Protein 5N4A (pdb70)

Sequence (633 aa):
MRLKVKQSELTAAVGWNVWNELFTCSDDQTIHKWNMLGEEPEQKVSTLDAYFTDMHWYPVSSKKTQAGGTDVFAVACTDGSVKILSRTGRVEKSIEGHKGACISLRWSYDGTALATAGEDGSVKIWSRNGMLRSTLAQADSPVYSIVVWAYDDCDQLCYCTGSNVVVIKKSSLSSNAKQNAWKAHDGVVLKVVDWSSPIINHLIITGGEDCKYKVWDSFGRLLFQSGLFDYPVTSSVAWAPSGELFAVGGFNTLQLCDRMGWAYSSKIIHLNDTTGSSIMMTTLSWTADSTQLAGGGGSGGVVFGQVVDLALEDGKMQVTVVDDMMRIVVVNDILNENADELPEFRRRDRVIKVSLGYGYLIVATATQCHVYNTTNLGTPHIFDLKDTVTLLLQAERRHFLLLDNSSAGIQIYTYEGRQICNPRFQGLRRTELLNAQMMITLSNDTIIAVLDQQASGTTVRFFDTAQGRPVGEPWQHTLEVKEIALSQAGTINDRQQLIVIDRRNRDLYLLPVMKRHHVAKLAAMCDSSARWHDDSTAMLSAMMVDQRLCVWYYPSEVYVDKDLLAKTRYTKSDSDFGKSAQIQQLFAGNRCCLVRRRSDGVLVSAATSPYPAVLYDMIRRKQQWDKATRRLCRFIKDPTMWATLAAMAMAAKELNTAEVAFAAIDEVD

Foldseek 3Di:
DEKDKDWQQFFAEWEADQVQWIWTFGQVQWIWIAHQVRHTDDTLDGDPFHFHYKEQQADQFVVPPDDQRQWMWTWTQCQKIFIAHVSGHTPDIENHDHGTFHEKYAQNVRQWIWTWAQQQWIFIGGPVRDTPGTQDRAPGGFNEKEAANVRQWIWIFGWQKIWIQGPPDHPDTQMDRNDPTGWQYKYAANQQRKMWTWFFQQWIFIGHNRRHTQDIDDHDPGTFQYKAAQLLLQWIWTKAAQWIFIGGNLGATPDIDGHDRQGTFNYKYAHNLRQKMWTIGRNGMIMIIGDAQDWDDDVQWIKTGGFQFWIWIQRVPPRDIDIAHTDPAGFRDWDDDLQWIWTDGQWKIWIARSVHRPDTQMDTDPTRWSDWADENAWIWTAGQPLGTWIAGSNGHTQERADDPQDGRSNDHCFAWEDEPFKIWGFRDDPVFTWIWMATRRYNHTQDDIGTDPAAWNGKYWAHEDDLQLIWMWTQGPQRWIWIARRHVGDIDTDAGQWLEKDHERYDRKIWTQHQQWIKIALCCVCVVPPVVLRVLRMDTPVPDGLDPNKYWPHHYQQWIWIQGSNGDIDIDGHDNPSVVLVVCVVVVNLVVLLVVCVVVLRLNSLSSSLVSCVVVVVVVSNVSSVCSNVVVD

Radius of gyration: 26.36 Å; Cα contacts (8 Å, |Δi|>4): 1820; chains: 1; bounding box: 57×62×76 Å

Secondary structure (DSSP, 8-state):
-EEEEEE---EEEEEE-TTS-EEEEETTSEEEEE-TTS-EEEEEEE-SS-EEEEEEPP-S-GGG--SS--EEEEEETTSEEEEEETT--EEEEEE--SS-EEEEEE-TTSS-EEEEETTSEEEEE-TTS-EEEEEEE-SS----EEE-TTSSEEEEEETTEEEEEESS--S--EEEE-SSS-EEEEEE-TTT--EEEEETTS-EEEE-TTS-EEEE----SS---EEEE-TTSSEEEEEEBTEEEEEETTS-EEEEEE-SS--BEEEEEE-TTSSEEEEEETTS-EEEEEEE-EEEEETTEEEEEEETTEEEEEEGGGT--EEPPPPSS-EEEEEEETTEEEEEESSEEEEEETT-TTS-EEEE-SS---EEEEETTEEEEE-SSS-EEEE-TTS-EEE----TT--GGG--TTTEEE-SSEEEEEEE-SS-EEEEEEETTT--B-SSPEEPSS-EEEEEE--SS-GGG-EEEEEETT--EEEEESSS---EEEESSEEEEEE-SSSS-EEEEETTEEEEES-GGGGGT-HHHHHHTEEE-TT----TT-EEEEEETTEEEEE-TTSPEEEEE--SSHHHHHHHHHTT-HHHHHHHHHHH--HHHHHHHHHHHHHHT-HHHHHHHHHHHHHH-

InterPro domains:
  IPR001680 WD40 repeat [PF00400] (97-132)
  IPR001680 WD40 repeat [PF00400] (182-214)
  IPR001680 WD40 repeat [PS50082] (100-132)
  IPR001680 WD40 repeat [PS50082] (182-214)
  IPR001680 WD40 repeat [SM00320] (2-41)
  IPR001680 WD40 repeat [SM00320] (46-91)
  IPR001680 WD40 repeat [SM00320] (93-132)
  IPR001680 WD40 repeat [SM00320] (175-214)
  IPR001680 WD40 repeat [SM00320] (216-254)
  IPR001680 WD40 repeat [SM00320] (493-528)
  IPR015943 WD40/YVTN repeat-like-containing domain superfamily [G3DSA:2.130.10.10] (2-139)
  IPR015943 WD40/YVTN repeat-like-containing domain superfamily [G3DSA:2.130.10.10] (140-298)
  IPR036322 WD40-repeat-containing domain superfamily [SSF50978] (25-293)
  IPR036322 WD40-repeat-containing domain superfamily [SSF50978] (304-528)
  IPR056157 IFT80/172/WDR35, TPR domain [PF23387] (611-756)
  IPR056456 IFT80, second beta-propeller domain [PF23335] (302-583)

B-factor: mean 43.92, std 20.93, range [17.16, 177.15]

Solvent-accessible surface area: 26635 Å² total; per-residue (Å²): 58,109,7,101,40,98,63,75,106,56,3,6,0,8,6,17,5,24,54,42,23,0,0,7,1,16,46,83,48,36,3,57,29,23,29,29,128,4,82,82,86,96,70,21,19,98,35,143,7,104,8,33,19,6,46,16,34,34,33,73,6,69,119,93,74,103,60,46,28,53,7,0,0,2,0,0,57,93,1,9,0,29,0,2,23,75,105,9,184,68,80,69,53,6,168,2,18,177,33,14,0,29,5,0,60,3,0,72,84,6,84,1,0,0,0,0,0,86,51,0,5,0,41,0,14,30,63,93,7,110,91,129,49,74,16,13,121,16,143,32,44,0,84,4,2,10,5,8,36,85,18,54,62,0,0,9,0,19,21,27,48,0,5,6,45,19,44,94,54,115,94,188,88,55,41,33,128,1,2,106,26,47,1,28,42,3,26,19,2,36,20,8,52,14,0,0,0,0,0,86,19,21,42,6,16,1,15,18,24,128,19,117,69,38,29,91,11,59,140,32,131,119,42,0,10,1,6,10,17,1,64,26,0,76,18,0,0,0,0,1,92,18,22,0,12,0,0,17,37,31,0,25,29,71,23,142,62,145,3,116,112,1,18,26,0,74,12,18,19,19,0,58,15,14,16,10,0,0,0,0,0,28,50,18,28,5,1,11,2,26,28,2,46,51,54,36,126,60,77,103,14,36,0,30,12,60,17,31,71,109,3,30,0,39,22,95,114,105,157,57,61,67,143,9,100,109,13,206,47,48,8,16,47,18,17,28,7,94,33,47,0,0,0,0,3,49,59,28,0,16,2,7,56,10,118,77,30,75,79,36,87,85,32,94,17,148,13,51,2,45,24,14,33,24,0,85,152,10,0,0,1,0,10,33,66,55,5,1,10,0,19,19,11,101,17,150,77,47,13,55,2,174,29,167,40,38,103,19,53,25,7,5,56,35,15,0,12,8,0,28,32,0,0,0,0,3,8,38,80,116,110,28,25,18,1,68,4,4,30,8,72,119,10,135,101,23,60,133,48,33,136,26,131,79,56,1,48,21,3,25,4,3,41,16,46,83,56,110,71,1,16,0,0,0,1,1,75,95,68,8,0,35,0,0,8,1,80,161,35,139,67,12,106,17,13,45,81,0,8,4,10,96,12,1,67,69,2,30,5,0,0,0,0,31,64,40,70,6,3,4,1,8,37,4,35,6,6,80,115,54,138,93,6,9,45,76,0,93,108,55,81,82,135,31,76,7,16,151,23,0,41,12,77,44,0,20,48,74,111,0,26,0,58,70,23,82,16,82,78,45,81,10,86,22,27,76,73,1,30,64,0,20,57,23,25,130,121,127,51,24,108,92,0,11,180,34,0,139,172,35,157,35,65,42,0,15,0,0,0,0,1,9,0,88,74,56,167,65,117,130,13,2,60,47,0,58,58,20,8,98,139,107,133

Organism: Chlamydomonas reinhardtii (NCBI:txid3055)

Structure (mmCIF, N/CA/C/O backbone):
data_5N4A
#
_entry.id   5N4A
#
_cell.length_a   82.778
_cell.length_b   195.403
_cell.length_c   117.455
_cell.angle_alpha   90.00
_cell.angle_beta   90.00
_cell.angle_gamma   90.00
#
_symmetry.space_group_name_H-M   'C 2 2 21'
#
loop_
_entity.id
_entity.type
_entity.pdbx_description
1 polymer 'Intraflagellar transport protein 80'
2 non-polymer GLYCEROL
3 non-polymer 'OXALATE ION'
4 water water
#
loop_
_atom_site.group_PDB
_atom_site.id
_atom_site.type_symbol
_atom_site.label_atom_id
_atom_site.label_alt_id
_atom_site.label_comp_id
_atom_site.label_asym_id
_atom_site.label_entity_id
_atom_site.label_seq_id
_atom_site.pdbx_PDB_ins_code
_atom_site.Cartn_x
_atom_site.Cartn_y
_atom_site.Cartn_z
_atom_site.occupancy
_atom_site.B_iso_or_equiv
_atom_site.auth_seq_id
_atom_site.auth_comp_id
_atom_site.auth_asym_id
_atom_site.auth_atom_id
_atom_site.pdbx_PDB_model_num
ATOM 1 N N . MET A 1 1 ? 89.554 62.887 72.990 1.00 54.58 1 MET A N 1
ATOM 2 C CA . MET A 1 1 ? 90.042 62.939 71.618 1.00 49.02 1 MET A CA 1
ATOM 3 C C . MET A 1 1 ? 90.821 64.219 71.360 1.00 43.80 1 MET A C 1
ATOM 4 O O . MET A 1 1 ? 90.845 65.122 72.189 1.00 47.57 1 MET A O 1
ATOM 9 N N . ARG A 1 2 ? 91.460 64.289 70.200 1.00 36.13 2 ARG A N 1
ATOM 10 C CA . ARG A 1 2 ? 92.294 65.418 69.848 1.00 37.92 2 ARG A CA 1
ATOM 11 C C . ARG A 1 2 ? 92.415 65.515 68.346 1.00 39.56 2 ARG A C 1
ATOM 12 O O . ARG A 1 2 ? 92.019 64.593 67.628 1.00 40.26 2 ARG A O 1
ATOM 20 N N . LEU A 1 3 ? 92.971 66.624 67.872 1.00 38.23 3 LEU A N 1
ATOM 21 C CA . LEU A 1 3 ? 93.338 66.771 66.475 1.00 44.45 3 LEU A CA 1
ATOM 22 C C . LEU A 1 3 ? 94.791 66.404 66.252 1.00 47.58 3 LEU A C 1
ATOM 23 O O . LEU A 1 3 ? 95.683 67.064 66.771 1.00 53.97 3 LEU A O 1
ATOM 28 N N . LYS A 1 4 ? 95.028 65.369 65.465 1.00 44.09 4 LYS A N 1
ATOM 29 C CA . LYS A 1 4 ? 96.373 65.052 65.027 1.00 42.43 4 LYS A CA 1
ATOM 30 C C . LYS A 1 4 ? 96.636 65.823 63.741 1.00 49.35 4 LYS A C 1
ATOM 31 O O . LYS A 1 4 ? 95.959 65.611 62.727 1.00 47.16 4 LYS A O 1
ATOM 37 N N . VAL A 1 5 ? 97.624 66.712 63.789 1.00 44.43 5 VAL A N 1
ATOM 38 C CA . VAL A 1 5 ? 97.874 67.661 62.714 1.00 47.72 5 VAL A CA 1
ATOM 39 C C . VAL A 1 5 ? 99.135 67.337 61.917 1.00 55.47 5 VAL A C 1
ATOM 40 O O . VAL A 1 5 ? 100.146 66.904 62.472 1.00 61.13 5 VAL A O 1
ATOM 44 N N . LYS A 1 6 ? 99.052 67.551 60.609 1.00 53.41 6 LYS A N 1
ATOM 45 C CA . LYS A 1 6 ? 100.182 67.406 59.701 1.00 57.08 6 LYS A CA 1
ATOM 46 C C . LYS A 1 6 ? 100.235 68.606 58.752 1.00 60.98 6 LYS A C 1
ATOM 47 O O . LYS A 1 6 ? 99.240 68.932 58.107 1.00 61.87 6 LYS A O 1
ATOM 53 N N . GLN A 1 7 ? 101.385 69.268 58.659 1.00 66.69 7 GLN A N 1
ATOM 54 C CA . GLN A 1 7 ? 101.500 70.428 57.774 1.00 68.94 7 GLN A CA 1
ATOM 55 C C . GLN A 1 7 ? 102.210 70.091 56.464 1.00 75.81 7 GLN A C 1
ATOM 56 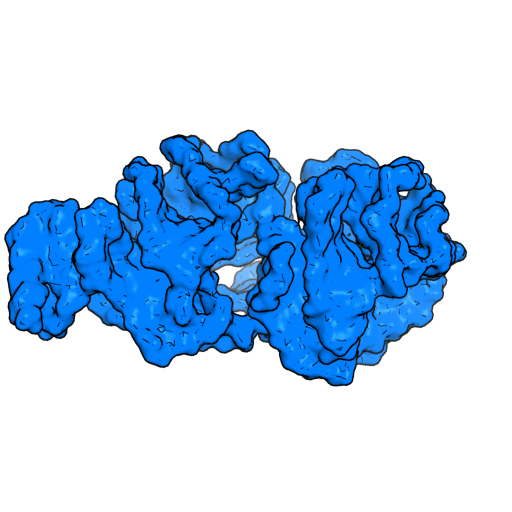O O . GLN A 1 7 ? 103.199 69.354 56.452 1.00 77.78 7 GLN A O 1
ATOM 62 N N . SER A 1 8 ? 101.691 70.648 55.371 1.00 72.79 8 SER A N 1
ATOM 63 C CA . SER A 1 8 ? 102.177 70.379 54.020 1.00 77.79 8 SER A CA 1
ATOM 64 C C . SER A 1 8 ? 103.695 70.538 53.877 1.00 83.25 8 SER A C 1
ATOM 65 O O . SER A 1 8 ? 104.346 71.209 54.680 1.00 82.72 8 SER A O 1
ATOM 67 N N . GLU A 1 15 ? 101.905 83.379 47.838 1.00 112.25 15 GLU A N 1
ATOM 68 C CA . GLU A 1 15 ? 102.226 82.694 49.085 1.00 111.27 15 GLU A CA 1
ATOM 69 C C . GLU A 1 15 ? 100.980 82.062 49.701 1.00 110.28 15 GLU A C 1
ATOM 70 O O . GLU A 1 15 ? 100.901 80.845 49.861 1.00 112.05 15 GLU A O 1
ATOM 72 N N . LEU A 1 16 ? 100.015 82.915 50.030 1.00 102.83 16 LEU A N 1
ATOM 73 C CA . LEU A 1 16 ? 98.758 82.540 50.679 1.00 91.49 16 LEU A CA 1
ATOM 74 C C . LEU A 1 16 ? 98.058 81.298 50.113 1.00 89.31 16 LEU A C 1
ATOM 75 O O . LEU A 1 16 ? 98.001 81.104 48.896 1.00 90.33 16 LEU A O 1
ATOM 80 N N . THR A 1 17 ? 97.525 80.462 51.003 1.00 78.49 17 THR A N 1
ATOM 81 C CA . THR A 1 17 ? 96.571 79.425 50.604 1.00 72.23 17 THR A CA 1
ATOM 82 C C . THR A 1 17 ? 95.167 79.888 50.969 1.00 63.36 17 THR A C 1
ATOM 83 O O . THR A 1 17 ? 94.770 79.872 52.136 1.00 65.06 17 THR A O 1
ATOM 87 N N . ALA A 1 18 ? 94.417 80.294 49.953 1.00 56.80 18 ALA A N 1
ATOM 88 C CA . ALA A 1 18 ? 93.222 81.091 50.163 1.00 54.33 18 ALA A CA 1
ATOM 89 C C . ALA A 1 18 ? 91.959 80.268 50.389 1.00 52.81 18 ALA A C 1
ATOM 90 O O . ALA A 1 18 ? 91.033 80.737 51.054 1.00 47.53 18 ALA A O 1
ATOM 92 N N . ALA A 1 19 ? 91.901 79.057 49.833 1.00 34.18 19 ALA A N 1
ATOM 93 C CA . ALA A 1 19 ? 90.680 78.279 49.948 1.00 35.09 19 ALA A CA 1
ATOM 94 C C . ALA A 1 19 ? 90.954 76.782 49.943 1.00 36.33 19 ALA A C 1
ATOM 95 O O . ALA A 1 19 ? 91.846 76.311 49.243 1.00 39.76 19 ALA A O 1
ATOM 97 N N . VAL A 1 20 ? 90.169 76.043 50.717 1.00 28.15 20 VAL A N 1
ATOM 98 C CA . VAL A 1 20 ? 90.262 74.586 50.713 1.00 30.23 20 VAL A CA 1
ATOM 99 C C . VAL A 1 20 ? 88.872 73.977 50.659 1.00 33.66 20 VAL A C 1
ATOM 100 O O . VAL A 1 20 ? 87.905 74.567 51.148 1.00 32.36 20 VAL A O 1
ATOM 104 N N . GLY A 1 21 ? 88.768 72.789 50.067 1.00 33.97 21 GLY A N 1
ATOM 105 C CA . GLY A 1 21 ? 87.503 72.077 50.033 1.00 28.91 21 GLY A CA 1
ATOM 106 C C . GLY A 1 21 ? 87.624 70.602 49.664 1.00 31.24 21 GLY A C 1
ATOM 107 O O . GLY A 1 21 ? 88.195 70.252 48.620 1.00 30.64 21 GLY A O 1
ATOM 108 N N . TRP A 1 22 ? 87.087 69.747 50.534 1.00 27.15 22 TRP A N 1
ATOM 109 C CA . TRP A 1 22 ? 86.995 68.300 50.296 1.00 27.91 22 TRP A CA 1
ATOM 110 C C . TRP A 1 22 ? 85.750 67.947 49.488 1.00 33.09 22 TRP A C 1
ATOM 111 O O . TRP A 1 22 ? 84.653 68.394 49.831 1.00 30.51 22 TRP A O 1
ATOM 122 N N . ASN A 1 23 ? 85.886 67.103 48.465 1.00 32.42 23 ASN A N 1
ATOM 123 C CA . ASN A 1 23 ? 84.687 66.561 47.824 1.00 33.87 23 ASN A CA 1
ATOM 124 C C . ASN A 1 23 ? 84.290 65.206 48.414 1.00 40.92 23 ASN A C 1
ATOM 125 O O . ASN A 1 23 ? 84.985 64.657 49.276 1.00 32.54 23 ASN A O 1
ATOM 130 N N . VAL A 1 24 ? 83.173 64.659 47.944 1.00 39.31 24 VAL A N 1
ATOM 131 C CA . VAL A 1 24 ? 82.651 63.424 48.518 1.00 37.80 24 VAL A CA 1
ATOM 132 C C . VAL A 1 24 ? 83.530 62.222 48.152 1.00 34.75 24 VAL A C 1
ATOM 133 O O . VAL A 1 24 ? 83.383 61.141 48.728 1.00 42.63 24 VAL A O 1
ATOM 137 N N . TRP A 1 25 ? 84.458 62.427 47.223 1.00 34.83 25 TRP A N 1
ATOM 138 C CA . TRP A 1 25 ? 85.446 61.414 46.858 1.00 35.92 25 TRP A CA 1
ATOM 139 C C . TRP A 1 25 ? 86.714 61.507 47.716 1.00 39.42 25 TRP A C 1
ATOM 140 O O . TRP A 1 25 ? 87.717 60.848 47.442 1.00 38.74 25 TRP A O 1
ATOM 151 N N . ASN A 1 26 ? 86.654 62.321 48.766 1.00 36.56 26 ASN A N 1
ATOM 152 C CA . ASN A 1 26 ? 87.769 62.478 49.701 1.00 35.21 26 ASN A CA 1
ATOM 153 C C . ASN A 1 26 ? 89.040 63.037 49.073 1.00 37.34 26 ASN A C 1
ATOM 154 O O . ASN A 1 26 ? 90.157 62.716 49.486 1.00 33.91 26 ASN A O 1
ATOM 159 N N . GLU A 1 27 ? 88.852 63.901 48.085 1.00 34.70 27 GLU A N 1
ATOM 160 C CA . GLU A 1 27 ? 89.929 64.685 47.514 1.00 34.46 27 GLU A CA 1
ATOM 161 C C . GLU A 1 27 ? 89.866 66.082 48.099 1.00 34.75 27 GLU A C 1
ATOM 162 O O . GLU A 1 27 ? 88.787 66.642 48.225 1.00 34.73 27 GLU A O 1
ATOM 168 N N . LEU A 1 28 ? 91.018 66.624 48.474 1.00 31.11 28 LEU A N 1
ATOM 169 C CA . LEU A 1 28 ? 91.108 68.003 48.899 1.00 34.00 28 LEU A CA 1
ATOM 170 C C . LEU A 1 28 ? 91.594 68.847 47.742 1.00 36.15 28 LEU A C 1
ATOM 171 O O . LEU A 1 28 ? 92.654 68.574 47.176 1.00 39.82 28 LEU A O 1
ATOM 176 N N . PHE A 1 29 ? 90.819 69.866 47.385 1.00 38.15 29 PHE A N 1
ATOM 177 C CA . PHE A 1 29 ? 91.255 70.832 46.382 1.00 40.04 29 PHE A CA 1
ATOM 178 C C . PHE A 1 29 ? 91.658 72.107 47.112 1.00 40.22 29 PHE A C 1
ATOM 179 O O . PHE A 1 29 ? 90.947 72.568 48.006 1.00 31.91 29 PHE A O 1
ATOM 187 N N . THR A 1 30 ? 92.807 72.666 46.759 1.00 44.69 30 THR A N 1
ATOM 188 C CA . THR A 1 30 ? 93.237 73.903 47.389 1.00 45.60 30 THR A CA 1
ATOM 189 C C . THR A 1 30 ? 93.442 74.966 46.326 1.00 49.91 30 THR A C 1
ATOM 190 O O . THR A 1 30 ? 93.906 74.672 45.221 1.00 46.51 30 THR A O 1
ATOM 194 N N . CYS A 1 31 ? 93.055 76.192 46.657 1.00 50.51 31 CYS A N 1
ATOM 195 C CA . CYS A 1 31 ? 93.214 77.329 45.753 1.00 52.89 31 CYS A CA 1
ATOM 196 C C . CYS A 1 31 ? 94.202 78.315 46.353 1.00 49.71 31 CYS A C 1
ATOM 197 O O . CYS A 1 31 ? 93.934 78.877 47.412 1.00 45.00 31 CYS A O 1
ATOM 200 N N . SER A 1 32 ? 95.333 78.533 45.687 1.00 49.35 32 SER A N 1
ATOM 201 C CA . SER A 1 32 ? 96.371 79.398 46.241 1.00 64.28 32 SER A CA 1
ATOM 202 C C . SER A 1 32 ? 96.592 80.707 45.467 1.00 69.04 32 SER A C 1
ATOM 203 O O . SER A 1 32 ? 96.057 80.906 44.374 1.00 64.04 32 SER A O 1
ATOM 206 N N . ASP A 1 33 ? 97.394 81.592 46.056 1.00 73.21 33 ASP A N 1
ATOM 207 C CA . ASP A 1 33 ? 97.753 82.861 45.435 1.00 78.81 33 ASP A CA 1
ATOM 208 C C . ASP A 1 33 ? 98.809 82.676 44.351 1.00 81.77 33 ASP A C 1
ATOM 209 O O . ASP A 1 33 ? 99.230 83.640 43.715 1.00 88.07 33 ASP A O 1
ATOM 214 N N . ASP A 1 34 ? 99.235 81.435 44.144 1.00 75.80 34 ASP A N 1
ATOM 215 C CA . ASP A 1 34 ? 100.098 81.110 43.016 1.00 77.58 34 ASP A CA 1
ATOM 216 C C . ASP A 1 34 ? 99.257 80.999 41.747 1.00 69.92 34 ASP A C 1
ATOM 217 O O . ASP A 1 34 ? 99.763 80.680 40.673 1.00 71.19 34 ASP A O 1
ATOM 222 N N . GLN A 1 35 ? 97.960 81.248 41.902 1.00 70.71 35 GLN A N 1
ATOM 223 C CA . GLN A 1 35 ? 96.993 81.161 40.811 1.00 65.90 35 GLN A CA 1
ATOM 224 C C . GLN A 1 35 ? 96.826 79.739 40.295 1.00 63.28 35 GLN A C 1
ATOM 225 O O . GLN A 1 35 ? 96.383 79.521 39.170 1.00 60.00 35 GLN A O 1
ATOM 231 N N . THR A 1 36 ? 97.154 78.768 41.140 1.00 66.43 36 THR A N 1
ATOM 232 C CA . THR A 1 36 ? 96.989 77.367 40.776 1.00 71.10 36 THR A CA 1
ATOM 233 C C . THR A 1 36 ? 96.022 76.660 41.719 1.00 61.84 36 THR A C 1
ATOM 234 O O . THR A 1 36 ? 95.802 77.093 42.867 1.00 57.45 36 THR A O 1
ATOM 238 N N . ILE A 1 37 ? 95.439 75.578 41.218 1.00 54.33 37 ILE A N 1
ATOM 239 C CA . ILE A 1 37 ? 94.594 74.720 42.037 1.00 60.74 37 ILE A CA 1
ATOM 240 C C . ILE A 1 37 ? 95.158 73.308 42.078 1.00 55.81 37 ILE A C 1
ATOM 241 O O . ILE A 1 37 ? 95.399 72.689 41.041 1.00 59.01 37 ILE A O 1
ATOM 246 N N . HIS A 1 38 ? 95.361 72.809 43.290 1.00 50.81 38 HIS A N 1
ATOM 247 C CA . HIS A 1 38 ? 96.008 71.528 43.487 1.00 49.12 38 HIS A CA 1
ATOM 248 C C . HIS A 1 38 ? 95.067 70.518 44.146 1.00 50.96 38 HIS A C 1
ATOM 249 O O . HIS A 1 38 ? 94.189 70.887 44.932 1.00 45.72 38 HIS A O 1
ATOM 256 N N . LYS A 1 39 ? 95.263 69.246 43.812 1.00 42.77 39 LYS A N 1
ATOM 257 C CA . LYS A 1 39 ? 94.533 68.151 44.424 1.00 43.39 39 LYS A CA 1
ATOM 258 C C . LYS A 1 39 ? 95.423 67.461 45.448 1.00 45.18 39 LYS A C 1
ATOM 259 O O . LYS A 1 39 ? 96.622 67.285 45.222 1.00 43.57 39 LYS A O 1
ATOM 265 N N . TRP A 1 40 ? 94.825 67.088 46.575 1.00 36.99 40 TRP A N 1
ATOM 266 C CA . TRP A 1 40 ? 95.503 66.352 47.639 1.00 40.68 40 TRP A CA 1
ATOM 267 C C . TRP A 1 40 ? 94.662 65.142 48.030 1.00 44.58 40 TRP A C 1
ATOM 268 O O . TRP A 1 40 ? 93.444 65.133 47.819 1.00 39.87 40 TRP A O 1
ATOM 279 N N . ASN A 1 41 ? 95.306 64.135 48.619 1.00 43.47 41 ASN A N 1
ATOM 280 C CA . ASN A 1 41 ? 94.603 62.941 49.076 1.00 43.99 41 ASN A CA 1
ATOM 281 C C . ASN A 1 41 ? 94.492 62.904 50.603 1.00 45.45 41 ASN A C 1
ATOM 282 O O . ASN A 1 41 ? 95.065 63.756 51.297 1.00 43.52 41 ASN A O 1
ATOM 287 N N . MET A 1 42 ? 93.769 61.913 51.121 1.00 44.74 42 MET A N 1
ATOM 288 C CA . MET A 1 42 ? 93.489 61.848 52.553 1.00 48.25 42 MET A CA 1
ATOM 289 C C . MET A 1 42 ? 94.732 61.590 53.392 1.00 48.52 42 MET A C 1
ATOM 290 O O . MET A 1 42 ? 94.701 61.757 54.608 1.00 48.62 42 MET A O 1
ATOM 295 N N . LEU A 1 43 ? 95.818 61.178 52.745 1.00 44.85 43 LEU A N 1
ATOM 296 C CA . LEU A 1 43 ? 97.089 61.004 53.435 1.00 47.79 43 LEU A CA 1
ATOM 297 C C . LEU A 1 43 ? 97.771 62.355 53.611 1.00 48.55 43 LEU A C 1
ATOM 298 O O . LEU A 1 43 ? 98.813 62.452 54.258 1.00 49.79 43 LEU A O 1
ATOM 303 N N . GLY A 1 44 ? 97.185 63.394 53.022 1.00 47.06 44 GLY A N 1
ATOM 304 C CA . GLY A 1 44 ? 97.741 64.729 53.125 1.00 43.48 44 GLY A CA 1
ATOM 305 C C . GLY A 1 44 ? 98.883 64.935 52.150 1.00 50.69 44 GLY A C 1
ATOM 306 O O . GLY A 1 44 ? 99.750 65.784 52.363 1.00 51.07 44 GLY A O 1
ATOM 307 N N A GLU A 1 45 ? 98.876 64.147 51.078 0.53 50.42 45 GLU A N 1
ATOM 308 N N B GLU A 1 45 ? 98.892 64.161 51.071 0.47 50.43 45 GLU A N 1
ATOM 309 C CA A GLU A 1 45 ? 99.887 64.242 50.034 0.53 51.39 45 GLU A CA 1
ATOM 310 C CA B GLU A 1 45 ? 99.949 64.283 50.078 0.47 51.30 45 GLU A CA 1
ATOM 311 C C A GLU A 1 45 ? 99.356 64.998 48.823 0.53 51.31 45 GLU A C 1
ATOM 312 C C B GLU A 1 45 ? 99.423 64.911 48.790 0.47 51.64 45 GLU A C 1
ATOM 313 O O A GLU A 1 45 ? 98.193 64.838 48.450 0.53 50.88 45 GLU A O 1
ATOM 314 O O B GLU A 1 45 ? 98.324 64.586 48.337 0.47 51.05 45 GLU A O 1
ATOM 325 N N . PRO A 1 46 ? 100.213 65.820 48.199 1.00 55.76 46 PRO A N 1
ATOM 326 C CA . PRO A 1 46 ? 99.874 66.497 46.939 1.00 57.09 46 PRO A CA 1
ATOM 327 C C . PRO A 1 46 ? 99.847 65.501 45.783 1.00 58.73 46 PRO A C 1
ATOM 328 O O . PRO A 1 46 ? 100.778 64.710 45.662 1.00 59.85 46 PRO A O 1
ATOM 332 N N . GLU A 1 47 ? 98.814 65.538 44.948 1.00 56.92 47 GLU A N 1
ATOM 333 C CA . GLU A 1 47 ? 98.708 64.583 43.849 1.00 53.50 47 GLU A CA 1
ATOM 334 C C . GLU A 1 47 ? 98.856 65.208 42.459 1.00 67.92 47 GLU A C 1
ATOM 335 O O . GLU A 1 47 ? 99.658 64.741 41.654 1.00 75.42 47 GLU A O 1
ATOM 341 N N . GLN A 1 48 ? 98.079 66.247 42.169 1.00 64.05 48 GLN A N 1
ATOM 342 C CA . GLN A 1 48 ? 98.119 66.872 40.850 1.00 69.48 48 GLN A CA 1
ATOM 343 C C . GLN A 1 48 ? 97.843 68.363 40.905 1.00 65.82 48 GLN A C 1
ATOM 344 O O . GLN A 1 48 ? 97.149 68.850 41.804 1.00 55.42 48 GLN A O 1
ATOM 350 N N . LYS A 1 49 ? 98.383 69.085 39.931 1.00 62.62 49 LYS A N 1
ATOM 351 C CA . LYS A 1 49 ? 97.905 70.425 39.635 1.00 61.39 49 LYS A CA 1
ATOM 352 C C . LYS A 1 49 ? 96.668 70.264 38.759 1.00 61.64 49 LYS A C 1
ATOM 353 O O . LYS A 1 49 ? 96.762 69.791 37.628 1.00 67.50 49 LYS A O 1
ATOM 355 N N . VAL A 1 50 ? 95.508 70.630 39.291 1.00 53.39 50 VAL A N 1
ATOM 356 C CA . VAL A 1 50 ? 94.252 70.430 38.578 1.00 61.86 50 VAL A CA 1
ATOM 357 C C . VAL A 1 50 ? 94.015 71.490 37.499 1.00 72.75 50 VAL A C 1
ATOM 358 O O . VAL A 1 50 ? 93.531 71.175 36.413 1.00 79.00 50 VAL A O 1
ATOM 362 N N . SER A 1 51 ? 94.354 72.740 37.805 1.00 74.69 51 SER A N 1
ATOM 363 C CA . SER A 1 51 ? 94.155 73.845 36.868 1.00 78.72 51 SER A CA 1
ATOM 364 C C . SER A 1 51 ? 95.008 75.062 37.204 1.00 73.99 51 SER A C 1
ATOM 365 O O . SER A 1 51 ? 95.490 75.210 38.325 1.00 71.97 51 SER A O 1
ATOM 368 N N . THR A 1 52 ? 95.191 75.930 36.214 1.00 73.10 52 THR A N 1
ATOM 369 C CA . THR A 1 52 ? 95.835 77.218 36.428 1.00 78.09 52 THR A CA 1
ATOM 370 C C . THR A 1 52 ? 94.984 78.311 35.794 1.00 77.95 52 THR A C 1
ATOM 371 O O . THR A 1 52 ? 94.516 78.166 34.666 1.00 78.79 52 THR A O 1
ATOM 375 N N . LEU A 1 53 ? 94.777 79.399 36.526 1.00 75.25 53 LEU A N 1
ATOM 376 C CA . LEU A 1 53 ? 93.888 80.463 36.072 1.00 74.92 53 LEU A CA 1
ATOM 377 C C . LEU A 1 53 ? 94.503 81.843 36.244 1.00 72.88 53 LEU A C 1
ATOM 378 O O . LEU A 1 53 ? 95.286 82.078 37.168 1.00 78.88 53 LEU A O 1
ATOM 383 N N . ASP A 1 54 ? 94.133 82.761 35.360 1.00 73.61 54 ASP A N 1
ATOM 384 C CA . ASP A 1 54 ? 94.520 84.151 35.521 1.00 74.91 54 ASP A CA 1
ATOM 385 C C . ASP A 1 54 ? 93.499 84.832 36.424 1.00 72.90 54 ASP A C 1
ATOM 386 O O . ASP A 1 54 ? 92.643 85.595 35.967 1.00 68.26 54 ASP A O 1
ATOM 391 N N . ALA A 1 55 ? 93.590 84.528 37.713 1.00 70.15 55 ALA A N 1
ATOM 392 C CA . ALA A 1 55 ? 92.643 85.031 38.694 1.00 65.74 55 ALA A CA 1
ATOM 393 C C . ALA A 1 55 ? 93.109 84.622 40.077 1.00 61.12 55 ALA A C 1
ATOM 394 O O . ALA A 1 55 ? 93.713 83.566 40.239 1.00 71.93 55 ALA A O 1
ATOM 396 N N . TYR A 1 56 ? 92.839 85.459 41.070 1.00 55.39 56 TYR A N 1
ATOM 397 C CA . TYR A 1 56 ? 93.166 85.114 42.451 1.00 57.16 56 TYR A CA 1
ATOM 398 C C . TYR A 1 56 ? 91.913 84.636 43.168 1.00 55.51 56 TYR A C 1
ATOM 399 O O . TYR A 1 56 ? 90.799 85.053 42.835 1.00 49.45 56 TYR A O 1
ATOM 408 N N . PHE A 1 57 ? 92.100 83.758 44.149 1.00 56.71 57 PHE A N 1
ATOM 409 C CA . PHE A 1 57 ? 90.984 83.057 44.770 1.00 59.19 57 PHE A CA 1
ATOM 410 C C . PHE A 1 57 ? 90.730 83.550 46.184 1.00 51.43 57 PHE A C 1
ATOM 411 O O . PHE A 1 57 ? 91.655 83.972 46.878 1.00 56.15 57 PHE A O 1
ATOM 419 N N . THR A 1 58 ? 89.477 83.475 46.615 1.00 44.77 58 THR A N 1
ATOM 420 C CA . THR A 1 58 ? 89.109 83.930 47.959 1.00 35.73 58 THR A CA 1
ATOM 421 C C . THR A 1 58 ? 88.360 82.833 48.717 1.00 41.95 58 THR A C 1
ATOM 422 O O . THR A 1 58 ? 88.392 82.793 49.945 1.00 45.08 58 THR A O 1
ATOM 426 N N . ASP A 1 59 ? 87.695 81.936 47.987 1.00 36.69 59 ASP A N 1
ATOM 427 C CA . ASP A 1 59 ? 86.817 80.935 48.603 1.00 35.26 59 ASP A CA 1
ATOM 428 C C . ASP A 1 59 ? 86.418 79.892 47.556 1.00 35.88 59 ASP A C 1
ATOM 429 O O . ASP A 1 59 ? 86.520 80.142 46.356 1.00 35.97 59 ASP A O 1
ATOM 434 N N . MET A 1 60 ? 85.967 78.730 48.016 1.00 34.71 60 MET A N 1
ATOM 435 C CA . MET A 1 60 ? 85.514 77.683 47.106 1.00 31.80 60 MET A CA 1
ATOM 436 C C . MET A 1 60 ? 84.448 76.843 47.792 1.00 31.19 60 MET A C 1
ATOM 437 O O . MET A 1 60 ? 84.382 76.805 49.020 1.00 30.63 60 MET A O 1
ATOM 442 N N . HIS A 1 61 ? 83.612 76.171 47.005 1.00 29.84 61 HIS A N 1
ATOM 443 C CA . HIS A 1 61 ? 82.617 75.264 47.555 1.00 29.12 61 HIS A CA 1
ATOM 444 C C . HIS A 1 61 ? 82.262 74.177 46.559 1.00 33.40 61 HIS A C 1
ATOM 445 O O . HIS A 1 61 ? 81.829 74.474 45.442 1.00 31.48 61 HIS A O 1
ATOM 452 N N . TRP A 1 62 ? 82.448 72.928 46.973 1.00 29.62 62 TRP A N 1
ATOM 453 C CA . TRP A 1 62 ? 82.015 71.771 46.190 1.00 31.55 62 TRP A CA 1
ATOM 454 C C . TRP A 1 62 ? 80.501 71.675 46.153 1.00 32.65 62 TRP A C 1
ATOM 455 O O . TRP A 1 62 ? 79.820 71.876 47.166 1.00 30.60 62 TRP A O 1
ATOM 466 N N . TYR A 1 63 ? 79.980 71.359 44.975 1.00 34.91 63 TYR A N 1
ATOM 467 C CA . TYR A 1 63 ? 78.565 71.070 44.821 1.00 36.94 63 TYR A CA 1
ATOM 468 C C . TYR A 1 63 ? 78.172 69.967 45.813 1.00 41.43 63 TYR A C 1
ATOM 469 O O . TYR A 1 63 ? 78.823 68.925 45.887 1.00 40.22 63 TYR A O 1
ATOM 478 N N . PRO A 1 64 ? 77.127 70.210 46.615 1.00 50.42 64 PRO A N 1
ATOM 479 C CA . PRO A 1 64 ? 76.835 69.298 47.728 1.00 55.36 64 PRO A CA 1
ATOM 480 C C . PRO A 1 64 ? 76.167 67.993 47.279 1.00 59.79 64 PRO A C 1
ATOM 481 O O . PRO A 1 64 ? 75.187 68.014 46.541 1.00 58.24 64 PRO A O 1
ATOM 485 N N . VAL A 1 65 ? 76.719 66.869 47.725 1.00 64.16 65 VAL A N 1
ATOM 486 C CA . VAL A 1 65 ? 76.200 65.548 47.379 1.00 65.65 65 VAL A CA 1
ATOM 487 C C . VAL A 1 65 ? 75.877 64.761 48.646 1.00 69.01 65 VAL A C 1
ATOM 488 O O . VAL A 1 65 ? 76.771 64.472 49.437 1.00 63.10 65 VAL A O 1
ATOM 492 N N . SER A 1 66 ? 74.603 64.423 48.837 1.00 78.67 66 SER A N 1
ATOM 493 C CA . SER A 1 66 ? 74.159 63.715 50.042 1.00 86.24 66 SER A CA 1
ATOM 494 C C . SER A 1 66 ? 74.840 62.356 50.185 1.00 80.25 66 SER A C 1
ATOM 495 O O . SER A 1 66 ? 75.220 61.948 51.282 1.00 79.28 66 SER A O 1
ATOM 498 N N . SER A 1 67 ? 74.983 61.661 49.064 1.00 75.51 67 SER A N 1
ATOM 499 C CA . SER A 1 67 ? 75.632 60.358 49.039 1.00 73.97 67 SER A CA 1
ATOM 500 C C . SER A 1 67 ? 76.247 60.134 47.665 1.00 71.17 67 SER A C 1
ATOM 501 O O . SER A 1 67 ? 75.619 60.433 46.651 1.00 75.16 67 SER A O 1
ATOM 504 N N . LYS A 1 68 ? 77.474 59.622 47.625 1.00 71.35 68 LYS A N 1
ATOM 505 C CA . LYS A 1 68 ? 78.111 59.310 46.350 1.00 82.13 68 LYS A CA 1
ATOM 506 C C . LYS A 1 68 ? 77.443 58.089 45.719 1.00 96.69 68 LYS A C 1
ATOM 507 O O . LYS A 1 68 ? 77.689 57.766 44.556 1.00 102.33 68 LYS A O 1
ATOM 513 N N . LYS A 1 69 ? 76.595 57.416 46.494 1.00 100.58 69 LYS A N 1
ATOM 514 C CA . LYS A 1 69 ? 75.858 56.250 46.014 1.00 103.31 69 LYS A CA 1
ATOM 515 C C . LYS A 1 69 ? 74.607 56.668 45.240 1.00 113.71 69 LYS A C 1
ATOM 516 O O . LYS A 1 69 ? 74.173 55.977 44.315 1.00 120.47 69 LYS A O 1
ATOM 522 N N . THR A 1 70 ? 74.032 57.801 45.631 1.00 112.26 70 THR A N 1
ATOM 523 C CA . THR A 1 70 ? 72.920 58.402 44.906 1.00 111.75 70 THR A CA 1
ATOM 524 C C . THR A 1 70 ? 73.418 59.674 44.223 1.00 119.84 70 THR A C 1
ATOM 525 O O . THR A 1 70 ? 72.845 60.750 44.391 1.00 119.39 70 THR A O 1
ATOM 529 N N . GLN A 1 71 ? 74.486 59.534 43.443 1.00 130.66 71 GLN A N 1
ATOM 530 C CA . GLN A 1 71 ? 75.278 60.678 42.995 1.00 139.37 71 GLN A CA 1
ATOM 531 C C . GLN A 1 71 ? 74.975 61.174 41.582 1.00 146.36 71 GLN A C 1
ATOM 532 O O . GLN A 1 71 ? 75.041 62.376 41.327 1.00 150.02 71 GLN A O 1
ATOM 538 N N . ALA A 1 72 ? 74.661 60.242 40.682 1.00 146.31 72 ALA A N 1
ATOM 539 C CA . ALA A 1 72 ? 74.589 60.489 39.235 1.00 144.58 72 ALA A CA 1
ATOM 540 C C . ALA A 1 72 ? 74.084 61.880 38.843 1.00 140.17 72 ALA A C 1
ATOM 541 O O . ALA A 1 72 ? 73.052 62.344 39.329 1.00 141.82 72 ALA A O 1
ATOM 543 N N . GLY A 1 73 ? 74.831 62.538 37.962 1.00 130.80 73 GLY A N 1
ATOM 544 C CA . GLY A 1 73 ? 74.495 63.872 37.498 1.00 118.57 73 GLY A CA 1
ATOM 545 C C . GLY A 1 73 ? 75.745 64.696 37.262 1.00 105.47 73 GLY A C 1
ATOM 546 O O . GLY A 1 73 ? 76.860 64.208 37.453 1.00 109.87 73 GLY A O 1
ATOM 547 N N . GLY A 1 74 ? 75.566 65.945 36.840 1.00 87.44 74 GLY A N 1
ATOM 548 C CA . GLY A 1 74 ? 76.686 66.854 36.669 1.00 75.84 74 GLY A CA 1
ATOM 549 C C . GLY A 1 74 ? 77.035 67.534 37.983 1.00 66.89 74 GLY A C 1
ATOM 550 O O . GLY A 1 74 ? 77.164 68.757 38.050 1.00 70.32 74 GLY A O 1
ATOM 551 N N . THR A 1 75 ? 77.193 66.731 39.031 1.00 53.00 75 THR A N 1
ATOM 552 C CA . THR A 1 75 ? 77.355 67.253 40.381 1.00 52.45 75 THR A CA 1
ATOM 553 C C . THR A 1 75 ? 78.796 67.183 40.895 1.00 50.99 75 THR A C 1
ATOM 554 O O . THR A 1 75 ? 79.056 67.453 42.073 1.00 54.24 75 THR A O 1
ATOM 558 N N . ASP A 1 76 ? 79.726 66.833 40.014 1.00 46.84 76 ASP A N 1
ATOM 559 C CA . ASP A 1 76 ? 81.142 66.767 40.363 1.00 44.77 76 ASP A CA 1
ATOM 560 C C . ASP A 1 76 ? 81.827 68.080 39.995 1.00 44.75 76 ASP A C 1
ATOM 561 O O . ASP A 1 76 ? 82.831 68.112 39.279 1.00 40.72 76 ASP A O 1
ATOM 566 N N . VAL A 1 77 ? 81.279 69.177 40.498 1.00 40.91 77 VAL A N 1
ATOM 567 C CA . VAL A 1 77 ? 81.838 70.483 40.205 1.00 34.06 77 VAL A CA 1
ATOM 568 C C . VAL A 1 77 ? 81.984 71.266 41.500 1.00 34.29 77 VAL A C 1
ATOM 569 O O . VAL A 1 77 ? 81.353 70.940 42.510 1.00 35.59 77 VAL A O 1
ATOM 573 N N . PHE A 1 78 ? 82.821 72.291 41.460 1.00 38.81 78 PHE A N 1
ATOM 574 C CA . PHE A 1 78 ? 82.916 73.222 42.574 1.00 35.08 78 PHE A CA 1
ATOM 575 C C . PHE A 1 78 ? 82.916 74.638 42.026 1.00 37.82 78 PHE A C 1
ATOM 576 O O . PHE A 1 78 ? 83.158 74.865 40.836 1.00 36.82 78 PHE A O 1
ATOM 584 N N . ALA A 1 79 ? 82.624 75.587 42.904 1.00 38.17 79 ALA A N 1
ATOM 585 C CA . ALA A 1 79 ? 82.610 76.985 42.524 1.00 32.90 79 ALA A CA 1
ATOM 586 C C . ALA A 1 79 ? 83.724 77.682 43.282 1.00 37.19 79 ALA A C 1
ATOM 587 O O . ALA A 1 79 ? 84.006 77.331 44.433 1.00 33.15 79 ALA A O 1
ATOM 589 N N . VAL A 1 80 ? 84.361 78.649 42.630 1.00 35.54 80 VAL A N 1
ATOM 590 C CA . VAL A 1 80 ? 85.463 79.408 43.215 1.00 33.92 80 VAL A CA 1
ATOM 591 C C . VAL A 1 80 ? 85.206 80.921 43.115 1.00 38.82 80 VAL A C 1
ATOM 592 O O . VAL A 1 80 ? 84.867 81.437 42.050 1.00 44.05 80 VAL A O 1
ATOM 596 N N . ALA A 1 81 ? 85.357 81.622 44.232 1.00 36.80 81 ALA A N 1
ATOM 597 C CA . ALA A 1 81 ? 85.244 83.082 44.247 1.00 33.47 81 ALA A CA 1
ATOM 598 C C . ALA A 1 81 ? 86.582 83.734 43.946 1.00 34.70 81 ALA A C 1
ATOM 599 O O . ALA A 1 81 ? 87.603 83.360 44.515 1.00 38.68 81 ALA A O 1
ATOM 601 N N . CYS A 1 82 ? 86.577 84.735 43.071 1.00 34.80 82 CYS A N 1
ATOM 602 C CA . CYS A 1 82 ? 87.808 85.409 42.686 1.00 36.18 82 CYS A CA 1
ATOM 603 C C . CYS A 1 82 ? 87.866 86.883 43.091 1.00 42.85 82 CYS A C 1
ATOM 604 O O . CYS A 1 82 ? 86.839 87.557 43.227 1.00 42.33 82 CYS A O 1
ATOM 607 N N . THR A 1 83 ? 89.090 87.381 43.249 1.00 40.53 83 THR A N 1
ATOM 608 C CA . THR A 1 83 ? 89.333 88.756 43.653 1.00 45.97 83 THR A CA 1
ATOM 609 C C . THR A 1 83 ? 88.879 89.781 42.616 1.00 48.58 83 THR A C 1
ATOM 610 O O . THR A 1 83 ? 88.677 90.949 42.953 1.00 47.62 83 THR A O 1
ATOM 614 N N . ASP A 1 84 ? 88.727 89.361 41.361 1.00 47.55 84 ASP A N 1
ATOM 615 C CA . ASP A 1 84 ? 88.279 90.286 40.323 1.00 46.21 84 ASP A CA 1
ATOM 616 C C . ASP A 1 84 ? 86.755 90.360 40.280 1.00 48.93 84 ASP A C 1
ATOM 617 O O . ASP A 1 84 ? 86.178 91.007 39.403 1.00 49.73 84 ASP A O 1
ATOM 622 N N . GLY A 1 85 ? 86.109 89.701 41.237 1.00 44.52 85 GLY A N 1
ATOM 623 C CA . GLY A 1 85 ? 84.659 89.691 41.313 1.00 41.27 85 GLY A CA 1
ATOM 624 C C . GLY A 1 85 ? 83.973 88.581 40.532 1.00 46.37 85 GLY A C 1
ATOM 625 O O . GLY A 1 85 ? 82.750 88.440 40.590 1.00 43.03 85 GLY A O 1
ATOM 626 N N . SER A 1 86 ? 84.734 87.778 39.797 1.00 44.63 86 SER A N 1
ATOM 627 C CA . SER A 1 86 ? 84.099 86.693 39.061 1.00 43.60 86 SER A CA 1
ATOM 628 C C . SER A 1 86 ? 83.910 85.456 39.934 1.00 39.94 86 SER A C 1
ATOM 629 O O . SER A 1 86 ? 84.613 85.249 40.929 1.00 42.31 86 SER A O 1
ATOM 632 N N . VAL A 1 87 ? 82.916 84.658 39.560 1.00 39.86 87 VAL A N 1
ATOM 633 C CA . VAL A 1 87 ? 82.641 83.381 40.188 1.00 35.75 87 VAL A CA 1
ATOM 634 C C . VAL A 1 87 ? 82.721 82.314 39.112 1.00 51.43 87 VAL A C 1
ATOM 635 O O . VAL A 1 87 ? 82.071 82.427 38.072 1.00 48.62 87 VAL A O 1
ATOM 639 N N . LYS A 1 88 ? 83.531 81.293 39.344 1.00 45.35 88 LYS A N 1
ATOM 640 C CA . LYS A 1 88 ? 83.759 80.295 38.307 1.00 43.78 88 LYS A CA 1
ATOM 641 C C . LYS A 1 88 ? 83.356 78.910 38.781 1.00 46.16 88 LYS A C 1
ATOM 642 O O . LYS A 1 88 ? 83.637 78.517 39.925 1.00 38.50 88 LYS A O 1
ATOM 648 N N . ILE A 1 89 ? 82.671 78.186 37.903 1.00 43.16 89 ILE A N 1
ATOM 649 C CA . ILE A 1 89 ? 82.304 76.808 38.171 1.00 44.38 89 ILE A CA 1
ATOM 650 C C . ILE A 1 89 ? 83.254 75.906 37.403 1.00 51.53 89 ILE A C 1
ATOM 651 O O . ILE A 1 89 ? 83.383 76.015 36.178 1.00 49.84 89 ILE A O 1
ATOM 656 N N . LEU A 1 90 ? 83.936 75.032 38.129 1.00 42.28 90 LEU A N 1
ATOM 657 C CA . LEU A 1 90 ? 84.919 74.148 37.519 1.00 46.02 90 LEU A CA 1
ATOM 658 C C . LEU A 1 90 ? 84.558 72.691 37.747 1.00 48.77 90 LEU A C 1
ATOM 659 O O . LEU A 1 90 ? 83.961 72.337 38.760 1.00 40.69 90 LEU A O 1
ATOM 664 N N . SER A 1 91 ? 84.913 71.840 36.793 1.00 47.67 91 SER A N 1
ATOM 665 C CA . SER A 1 91 ? 84.715 70.413 36.981 1.00 46.29 91 SER A CA 1
ATOM 666 C C . SER A 1 91 ? 85.791 69.863 37.892 1.00 40.86 91 SER A C 1
ATOM 667 O O . SER A 1 91 ? 86.836 70.488 38.103 1.00 41.71 91 SER A O 1
ATOM 670 N N . ARG A 1 92 ? 85.533 68.670 38.403 1.00 39.29 92 ARG A N 1
ATOM 671 C CA . ARG A 1 92 ? 86.518 67.915 39.143 1.00 41.23 92 ARG A CA 1
ATOM 672 C C . ARG A 1 92 ? 87.858 67.811 38.399 1.00 48.91 92 ARG A C 1
ATOM 673 O O . ARG A 1 92 ? 88.906 67.701 39.031 1.00 44.47 92 ARG A O 1
ATOM 681 N N . THR A 1 93 ? 87.832 67.837 37.063 1.00 49.83 93 THR A N 1
ATOM 682 C CA . THR A 1 93 ? 89.074 67.762 36.296 1.00 54.88 93 THR A CA 1
ATOM 683 C C . THR A 1 93 ? 89.671 69.144 36.029 1.00 62.20 93 THR A C 1
ATOM 684 O O . THR A 1 93 ? 90.778 69.253 35.495 1.00 67.71 93 THR A O 1
ATOM 688 N N . GLY A 1 94 ? 88.936 70.195 36.386 1.00 59.68 94 GLY A N 1
ATOM 689 C CA . GLY A 1 94 ? 89.443 71.550 36.257 1.00 63.37 94 GLY A CA 1
ATOM 690 C C . GLY A 1 94 ? 88.929 72.314 35.047 1.00 68.90 94 GLY A C 1
ATOM 691 O O . GLY A 1 94 ? 89.357 73.437 34.784 1.00 68.87 94 GLY A O 1
ATOM 692 N N . ARG A 1 95 ? 88.010 71.708 34.305 1.00 69.97 95 ARG A N 1
ATOM 693 C CA . ARG A 1 95 ? 87.424 72.365 33.141 1.00 68.85 95 ARG A CA 1
ATOM 694 C C . ARG A 1 95 ? 86.493 73.490 33.581 1.00 61.06 95 ARG A C 1
ATOM 695 O O . ARG A 1 95 ? 85.623 73.284 34.421 1.00 58.15 95 ARG A O 1
ATOM 703 N N . VAL A 1 96 ? 86.669 74.684 33.027 1.00 53.29 96 VAL A N 1
ATOM 704 C CA . VAL A 1 96 ? 85.784 75.777 33.398 1.00 46.85 96 VAL A CA 1
ATOM 705 C C . VAL A 1 96 ? 84.420 75.613 32.738 1.00 52.87 96 VAL A C 1
ATOM 706 O O . VAL A 1 96 ? 84.293 75.724 31.517 1.00 61.55 96 VAL A O 1
ATOM 710 N N . GLU A 1 97 ? 83.402 75.343 33.548 1.00 49.16 97 GLU A N 1
ATOM 711 C CA . GLU A 1 97 ? 82.046 75.204 33.029 1.00 50.92 97 GLU A CA 1
ATOM 712 C C . GLU A 1 97 ? 81.414 76.560 32.717 1.00 58.61 97 GLU A C 1
ATOM 713 O O . GLU A 1 97 ? 80.702 76.710 31.720 1.00 55.97 97 GLU A O 1
ATOM 719 N N . LYS A 1 98 ? 81.691 77.545 33.567 1.00 49.57 98 LYS A N 1
ATOM 720 C CA . LYS A 1 98 ? 80.947 78.794 33.561 1.00 50.54 98 LYS A CA 1
ATOM 721 C C . LYS A 1 98 ? 81.703 79.847 34.351 1.00 49.59 98 LYS A C 1
ATOM 722 O O . LYS A 1 98 ? 82.127 79.585 35.480 1.00 43.64 98 LYS A O 1
ATOM 728 N N . SER A 1 99 ? 81.883 81.030 33.777 1.00 48.72 99 SER A N 1
ATOM 729 C CA . SER A 1 99 ? 82.394 82.132 34.574 1.00 49.66 99 SER A CA 1
ATOM 730 C C . SER A 1 99 ? 81.367 83.250 34.650 1.00 56.98 99 SER A C 1
ATOM 731 O O . SER A 1 99 ? 80.807 83.673 33.633 1.00 50.38 99 SER A O 1
ATOM 734 N N . ILE A 1 100 ? 81.139 83.721 35.871 1.00 51.75 100 ILE A N 1
ATOM 735 C CA . ILE A 1 100 ? 80.121 84.722 36.171 1.00 52.50 100 ILE A CA 1
ATOM 736 C C . ILE A 1 100 ? 80.741 86.008 36.716 1.00 55.57 100 ILE A C 1
ATOM 737 O O . ILE A 1 100 ? 81.559 85.966 37.635 1.00 51.57 100 ILE A O 1
ATOM 742 N N . GLU A 1 101 ? 80.352 87.148 36.149 1.00 50.51 101 GLU A N 1
ATOM 743 C CA . GLU A 1 101 ? 80.752 88.439 36.691 1.00 50.71 101 GLU A CA 1
ATOM 744 C C . GLU A 1 101 ? 79.790 88.780 37.814 1.00 51.62 101 GLU A C 1
ATOM 745 O O . GLU A 1 101 ? 78.754 89.399 37.588 1.00 56.10 101 GLU A O 1
ATOM 751 N N . GLY A 1 102 ? 80.132 88.362 39.028 1.00 47.32 102 GLY A N 1
ATOM 752 C CA . GLY A 1 102 ? 79.192 88.417 40.132 1.00 41.84 102 GLY A CA 1
ATOM 753 C C . GLY A 1 102 ? 79.206 89.698 40.935 1.00 45.91 102 GLY A C 1
ATOM 754 O O . GLY A 1 102 ? 78.159 90.194 41.354 1.00 51.04 102 GLY A O 1
ATOM 755 N N . HIS A 1 103 ? 80.391 90.248 41.153 1.00 46.16 103 HIS A N 1
ATOM 756 C CA . HIS A 1 103 ? 80.505 91.393 42.028 1.00 42.18 103 HIS A CA 1
ATOM 757 C C . HIS A 1 103 ? 81.417 92.482 41.497 1.00 55.81 103 HIS A C 1
ATOM 758 O O . HIS A 1 103 ? 82.240 92.249 40.613 1.00 50.24 103 HIS A O 1
ATOM 765 N N . LYS A 1 104 ? 81.233 93.681 42.044 1.00 61.72 104 LYS A N 1
ATOM 766 C CA . LYS A 1 104 ? 82.137 94.794 41.825 1.00 61.52 104 LYS A CA 1
ATOM 767 C C . LYS A 1 104 ? 83.202 94.740 42.902 1.00 48.96 104 LYS A C 1
ATOM 768 O O . LYS A 1 104 ? 82.908 94.904 44.088 1.00 56.53 104 LYS A O 1
ATOM 774 N N . GLY A 1 105 ? 84.443 94.514 42.498 1.00 45.57 105 GLY A N 1
ATOM 775 C CA . GLY A 1 105 ? 85.485 94.220 43.459 1.00 46.66 105 GLY A CA 1
ATOM 776 C C . GLY A 1 105 ? 85.402 92.741 43.805 1.00 42.35 105 GLY A C 1
ATOM 777 O O . GLY A 1 105 ? 84.623 92.002 43.205 1.00 47.51 105 GLY A O 1
ATOM 778 N N . ALA A 1 106 ? 86.189 92.311 44.777 1.00 41.92 106 ALA A N 1
ATOM 779 C CA . ALA A 1 106 ? 86.323 90.890 45.078 1.00 42.58 106 ALA A CA 1
ATOM 780 C C . ALA A 1 106 ? 85.015 90.221 45.518 1.00 40.61 106 ALA A C 1
ATOM 781 O O . ALA A 1 106 ? 84.239 90.789 46.276 1.00 41.39 106 ALA A O 1
ATOM 783 N N . CYS A 1 107 ? 84.772 89.016 45.009 1.00 36.57 107 CYS A N 1
ATOM 784 C CA . CYS A 1 107 ? 83.798 88.115 45.607 1.00 35.18 107 CYS A CA 1
ATOM 785 C C . CYS A 1 107 ? 84.555 87.374 46.695 1.00 33.15 107 CYS A C 1
ATOM 786 O O . CYS A 1 107 ? 85.631 86.846 46.430 1.00 36.83 107 CYS A O 1
ATOM 789 N N . ILE A 1 108 ? 84.030 87.354 47.920 1.00 30.12 108 ILE A N 1
ATOM 790 C CA . ILE A 1 108 ? 84.824 86.877 49.051 1.00 30.13 108 ILE A CA 1
ATOM 791 C C . ILE A 1 108 ? 84.237 85.677 49.772 1.00 31.05 108 ILE A C 1
ATOM 792 O O . ILE A 1 108 ? 84.887 85.114 50.646 1.00 33.72 108 ILE A O 1
ATOM 797 N N . SER A 1 109 ? 83.027 85.263 49.400 1.00 27.90 109 SER A N 1
ATOM 798 C CA . SER A 1 109 ? 82.401 84.083 49.989 1.00 29.02 109 SER A CA 1
ATOM 799 C C . SER A 1 109 ? 81.354 83.524 49.032 1.00 31.69 109 SER A C 1
ATOM 800 O O . SER A 1 109 ? 80.661 84.286 48.366 1.00 30.49 109 SER A O 1
ATOM 803 N N . LEU A 1 110 ? 81.236 82.202 48.962 1.00 29.60 110 LEU A N 1
ATOM 804 C CA . LEU A 1 110 ? 80.115 81.608 48.235 1.00 28.74 110 LEU A CA 1
ATOM 805 C C . LEU A 1 110 ? 79.797 80.210 48.705 1.00 32.85 110 LEU A C 1
ATOM 806 O O . LEU A 1 110 ? 80.673 79.479 49.188 1.00 31.69 110 LEU A O 1
ATOM 811 N N . ARG A 1 111 ? 78.533 79.835 48.538 1.00 31.09 111 ARG A N 1
ATOM 812 C CA . ARG A 1 111 ? 78.051 78.517 48.945 1.00 30.85 111 ARG A CA 1
ATOM 813 C C . ARG A 1 111 ? 76.928 78.050 48.023 1.00 31.71 111 ARG A C 1
ATOM 814 O O . ARG A 1 111 ? 75.973 78.794 47.796 1.00 35.11 111 ARG A O 1
ATOM 822 N N . TRP A 1 112 ? 77.031 76.820 47.517 1.00 33.87 112 TRP A N 1
ATOM 823 C CA . TRP A 1 112 ? 75.890 76.159 46.889 1.00 34.34 112 TRP A CA 1
ATOM 824 C C . TRP A 1 112 ? 74.776 75.956 47.904 1.00 30.74 112 TRP A C 1
ATOM 825 O O . TRP A 1 112 ? 75.045 75.661 49.071 1.00 34.79 112 TRP A O 1
ATOM 836 N N . SER A 1 113 ? 73.524 76.084 47.473 1.00 32.14 113 SER A N 1
ATOM 837 C CA . SER A 1 113 ? 72.425 75.625 48.314 1.00 32.72 113 SER A CA 1
ATOM 838 C C . SER A 1 113 ? 72.549 74.108 48.470 1.00 35.79 113 SER A C 1
ATOM 839 O O . SER A 1 113 ? 73.132 73.426 47.615 1.00 35.79 113 SER A O 1
ATOM 842 N N . TYR A 1 114 ? 72.002 73.580 49.555 1.00 32.08 114 TYR A N 1
ATOM 843 C CA . TYR A 1 114 ? 72.103 72.156 49.823 1.00 38.05 114 TYR A CA 1
ATOM 844 C C . TYR A 1 114 ? 71.436 71.320 48.731 1.00 40.96 114 TYR A C 1
ATOM 845 O O . TYR A 1 114 ? 71.910 70.232 48.422 1.00 39.45 114 TYR A O 1
ATOM 854 N N . ASP A 1 115 ? 70.350 71.827 48.152 1.00 39.80 115 ASP A N 1
ATOM 855 C CA . ASP A 1 115 ? 69.652 71.096 47.077 1.00 43.96 115 ASP A CA 1
ATOM 856 C C . ASP A 1 115 ? 70.275 71.325 45.710 1.00 43.15 115 ASP A C 1
ATOM 857 O O . ASP A 1 115 ? 69.785 70.820 44.698 1.00 42.46 115 ASP A O 1
ATOM 862 N N . GLY A 1 116 ? 71.345 72.107 45.677 1.00 38.49 116 GLY A N 1
ATOM 863 C CA . GLY A 1 116 ? 72.086 72.340 44.455 1.00 40.02 116 GLY A CA 1
ATOM 864 C C . GLY A 1 116 ? 71.410 73.202 43.403 1.00 43.59 116 GLY A C 1
ATOM 865 O O . GLY A 1 116 ? 71.956 73.364 42.316 1.00 41.67 116 GLY A O 1
ATOM 866 N N . THR A 1 117 ? 70.242 73.763 43.710 1.00 40.84 117 THR A N 1
ATOM 867 C CA . THR A 1 117 ? 69.510 74.553 42.716 1.00 40.20 117 THR A CA 1
ATOM 868 C C . THR A 1 117 ? 70.005 75.986 42.587 1.00 46.17 117 THR A C 1
ATOM 869 O O . THR A 1 117 ? 69.708 76.671 41.602 1.00 44.29 117 THR A O 1
ATOM 873 N N . ALA A 1 118 ? 70.763 76.447 43.572 1.00 39.92 118 ALA A N 1
ATOM 874 C CA . ALA A 1 118 ? 71.231 77.827 43.559 1.00 43.36 118 ALA A CA 1
ATOM 875 C C . ALA A 1 118 ? 72.666 77.941 44.046 1.00 39.15 118 ALA A C 1
ATOM 876 O O . ALA A 1 118 ? 73.171 77.053 44.735 1.00 39.24 118 ALA A O 1
ATOM 878 N N . LEU A 1 119 ? 73.309 79.043 43.676 1.00 39.20 119 LEU A N 1
ATOM 879 C CA . LEU A 1 119 ? 74.616 79.404 44.207 1.00 37.87 119 LEU A CA 1
ATOM 880 C C . LEU A 1 119 ? 74.548 80.809 44.827 1.00 38.14 119 LEU A C 1
ATOM 881 O O . LEU A 1 119 ? 74.112 81.765 44.180 1.00 37.94 119 LEU A O 1
ATOM 886 N N . ALA A 1 120 ? 74.961 80.929 46.083 1.00 38.91 120 ALA A N 1
ATOM 887 C CA . ALA A 1 120 ? 74.967 82.227 46.747 1.00 38.12 120 ALA A CA 1
ATOM 888 C C . ALA A 1 120 ? 76.378 82.779 46.773 1.00 31.55 120 ALA A C 1
ATOM 889 O O . ALA A 1 120 ? 77.328 82.048 47.067 1.00 36.99 120 ALA A O 1
ATOM 891 N N . THR A 1 121 ? 76.513 84.064 46.473 1.00 32.84 121 THR A N 1
ATOM 892 C CA . THR A 1 121 ? 77.811 84.726 46.523 1.00 32.56 121 THR A CA 1
ATOM 893 C C . THR A 1 121 ? 77.733 86.031 47.315 1.00 34.80 121 THR A C 1
ATOM 894 O O . THR A 1 121 ? 76.679 86.662 47.406 1.00 33.80 121 THR A O 1
ATOM 898 N N . ALA A 1 122 ? 78.858 86.433 47.887 1.00 32.23 122 ALA A N 1
ATOM 899 C CA . ALA A 1 122 ? 78.910 87.684 48.640 1.00 30.51 122 ALA A CA 1
ATOM 900 C C . ALA A 1 122 ? 80.157 88.455 48.277 1.00 33.57 122 ALA A C 1
ATOM 901 O O . ALA A 1 122 ? 81.221 87.874 48.086 1.00 35.57 122 ALA A O 1
ATOM 903 N N . GLY A 1 123 ? 80.030 89.773 48.203 1.00 35.31 123 GLY A N 1
ATOM 904 C CA . GLY A 1 123 ? 81.144 90.603 47.798 1.00 37.01 123 GLY A CA 1
ATOM 905 C C . GLY A 1 123 ? 81.678 91.461 48.924 1.00 39.14 123 GLY A C 1
ATOM 906 O O . GLY A 1 123 ? 80.995 91.726 49.927 1.00 31.99 123 GLY A O 1
ATOM 907 N N . GLU A 1 124 ? 82.914 91.905 48.759 1.00 39.38 124 GLU A N 1
ATOM 908 C CA . GLU A 1 124 ? 83.416 92.961 49.605 1.00 41.00 124 GLU A CA 1
ATOM 909 C C . GLU A 1 124 ? 82.531 94.195 49.437 1.00 38.49 124 GLU A C 1
ATOM 910 O O . GLU A 1 124 ? 82.480 95.032 50.323 1.00 35.80 124 GLU A O 1
ATOM 916 N N . ASP A 1 125 ? 81.825 94.302 48.309 1.00 33.33 125 ASP A N 1
ATOM 917 C CA . ASP A 1 125 ? 80.909 95.425 48.091 1.00 38.50 125 ASP A CA 1
ATOM 918 C C . ASP A 1 125 ? 79.658 95.341 48.968 1.00 32.83 125 ASP A C 1
ATOM 919 O O . ASP A 1 125 ? 78.797 96.229 48.919 1.00 37.10 125 ASP A O 1
ATOM 924 N N . GLY A 1 126 ? 79.558 94.262 49.741 1.00 33.44 126 GLY A N 1
ATOM 925 C CA . GLY A 1 126 ? 78.471 94.073 50.680 1.00 31.01 126 GLY A CA 1
ATOM 926 C C . GLY A 1 126 ? 77.218 93.438 50.099 1.00 39.27 126 GLY A C 1
ATOM 927 O O . GLY A 1 126 ? 76.220 93.273 50.805 1.00 36.34 126 GLY A O 1
ATOM 928 N N . SER A 1 127 ? 77.245 93.094 48.814 1.00 34.95 127 SER A N 1
ATOM 929 C CA . SER A 1 127 ? 76.077 92.462 48.213 1.00 40.57 127 SER A CA 1
ATOM 930 C C . SER A 1 127 ? 76.068 90.956 48.458 1.00 37.57 127 SER A C 1
ATOM 931 O O . SER A 1 127 ? 77.114 90.311 48.522 1.00 33.61 127 SER A O 1
ATOM 934 N N . VAL A 1 128 ? 74.873 90.412 48.631 1.00 39.07 128 VAL A N 1
ATOM 935 C CA . VAL A 1 128 ? 74.680 88.971 48.647 1.00 39.18 128 VAL A CA 1
ATOM 936 C C . VAL A 1 128 ? 73.778 88.635 47.470 1.00 40.07 128 VAL A C 1
ATOM 937 O O . VAL A 1 128 ? 72.662 89.158 47.365 1.00 39.85 128 VAL A O 1
ATOM 941 N N . LYS A 1 129 ? 74.262 87.785 46.576 1.00 34.29 129 LYS A N 1
ATOM 942 C CA . LYS A 1 129 ? 73.520 87.513 45.350 1.00 37.20 129 LYS A CA 1
ATOM 943 C C . LYS A 1 129 ? 73.213 86.026 45.198 1.00 38.26 129 LYS A C 1
ATOM 944 O O . LYS A 1 129 ? 73.969 85.160 45.659 1.00 36.31 129 LYS A O 1
ATOM 950 N N . ILE A 1 130 ? 72.074 85.730 44.584 1.00 34.14 130 ILE A N 1
ATOM 951 C CA . ILE A 1 130 ? 71.657 84.340 44.420 1.00 35.90 130 ILE A CA 1
ATOM 952 C C . ILE A 1 130 ? 71.599 84.000 42.927 1.00 38.76 130 ILE A C 1
ATOM 953 O O . ILE A 1 130 ? 70.891 84.659 42.172 1.00 41.67 130 ILE A O 1
ATOM 958 N N . TRP A 1 131 ? 72.368 82.998 42.511 1.00 36.03 131 TRP A N 1
ATOM 959 C CA . TRP A 1 131 ? 72.429 82.610 41.103 1.00 42.13 131 TRP A CA 1
ATOM 960 C C . TRP A 1 131 ? 71.876 81.220 40.838 1.00 38.55 131 TRP A C 1
ATOM 961 O O . TRP A 1 131 ? 71.940 80.328 41.699 1.00 40.09 131 TRP A O 1
ATOM 972 N N . SER A 1 132 ? 71.334 81.055 39.630 1.00 44.36 132 SER A N 1
ATOM 973 C CA . SER A 1 132 ? 71.065 79.740 39.058 1.00 53.17 132 SER A CA 1
ATOM 974 C C . SER A 1 132 ? 72.382 79.140 38.602 1.00 54.08 132 SER A C 1
ATOM 975 O O . SER A 1 132 ? 73.341 79.873 38.353 1.00 54.45 132 SER A O 1
ATOM 978 N N . ARG A 1 133 ? 72.433 77.823 38.449 1.00 58.69 133 ARG A N 1
ATOM 979 C CA . ARG A 1 133 ? 73.650 77.207 37.937 1.00 59.26 133 ARG A CA 1
ATOM 980 C C . ARG A 1 133 ? 73.989 77.702 36.530 1.00 63.20 133 ARG A C 1
ATOM 981 O O . ARG A 1 133 ? 75.158 77.720 36.145 1.00 69.09 133 ARG A O 1
ATOM 989 N N . ASN A 1 134 ? 72.979 78.118 35.770 1.00 60.33 134 ASN A N 1
ATOM 990 C CA . ASN A 1 134 ? 73.224 78.660 34.436 1.00 66.33 134 ASN A CA 1
ATOM 991 C C . ASN A 1 134 ? 73.867 80.046 34.483 1.00 66.23 134 ASN A C 1
ATOM 992 O O . ASN A 1 134 ? 74.049 80.687 33.445 1.00 65.72 134 ASN A O 1
ATOM 997 N N . GLY A 1 135 ? 74.193 80.509 35.689 1.00 64.30 135 GLY A N 1
ATOM 998 C CA . GLY A 1 135 ? 74.854 81.790 35.866 1.00 51.47 135 GLY A CA 1
ATOM 999 C C . GLY A 1 135 ? 73.926 82.986 35.759 1.00 56.06 135 GLY A C 1
ATOM 1000 O O . GLY A 1 135 ? 74.383 84.125 35.686 1.00 64.53 135 GLY A O 1
ATOM 1001 N N . MET A 1 136 ? 72.622 82.733 35.740 1.00 55.35 136 MET A N 1
ATOM 1002 C CA . MET A 1 136 ? 71.643 83.814 35.693 1.00 58.28 136 MET A CA 1
ATOM 1003 C C . MET A 1 136 ? 71.455 84.390 37.084 1.00 50.34 136 MET A C 1
ATOM 1004 O O . MET A 1 136 ? 71.420 83.649 38.058 1.00 45.46 136 MET A O 1
ATOM 1009 N N . LEU A 1 137 ? 71.324 85.704 37.182 1.00 50.43 137 LEU A N 1
ATOM 1010 C CA . LEU A 1 137 ? 71.064 86.319 38.476 1.00 47.31 137 LEU A CA 1
ATOM 1011 C C . LEU A 1 137 ? 69.626 86.022 38.898 1.00 50.25 137 LEU A C 1
ATOM 1012 O O . LEU A 1 137 ? 68.677 86.451 38.244 1.00 64.24 137 LEU A O 1
ATOM 1017 N N . ARG A 1 138 ? 69.474 85.270 39.978 1.00 51.39 138 ARG A N 1
ATOM 1018 C CA . ARG A 1 138 ? 68.163 84.868 40.469 1.00 52.90 138 ARG A CA 1
ATOM 1019 C C . ARG A 1 138 ? 67.574 85.977 41.341 1.00 62.34 138 ARG A C 1
ATOM 1020 O O . ARG A 1 138 ? 66.386 86.281 41.255 1.00 64.94 138 ARG A O 1
ATOM 1028 N N . SER A 1 139 ? 68.414 86.583 42.177 1.00 60.09 139 SER A N 1
ATOM 1029 C CA . SER A 1 139 ? 68.026 87.767 42.940 1.00 58.12 139 SER A CA 1
ATOM 1030 C C . SER A 1 139 ? 69.209 88.352 43.692 1.00 54.68 139 SER A C 1
ATOM 1031 O O . SER A 1 139 ? 70.220 87.677 43.886 1.00 43.16 139 SER A O 1
ATOM 1034 N N . THR A 1 140 ? 69.083 89.613 44.099 1.00 52.59 140 THR A N 1
ATOM 1035 C CA . THR A 1 140 ? 70.002 90.186 45.073 1.00 48.41 140 THR A CA 1
ATOM 1036 C C . THR A 1 140 ? 69.358 90.105 46.452 1.00 49.41 140 THR A C 1
ATOM 1037 O O . THR A 1 140 ? 68.422 90.844 46.750 1.00 48.73 140 THR A O 1
ATOM 1041 N N . LEU A 1 141 ? 69.863 89.206 47.289 1.00 42.21 141 LEU A N 1
ATOM 1042 C CA . LEU A 1 141 ? 69.259 88.941 48.586 1.00 41.92 141 LEU A CA 1
ATOM 1043 C C . LEU A 1 141 ? 69.454 90.091 49.580 1.00 46.64 141 LEU A C 1
ATOM 1044 O O . LEU A 1 141 ? 68.556 90.408 50.366 1.00 46.75 141 LEU A O 1
ATOM 1049 N N . ALA A 1 142 ? 70.626 90.712 49.544 1.00 39.08 142 ALA A N 1
ATOM 1050 C CA . ALA A 1 142 ? 70.958 91.725 50.538 1.00 38.15 142 ALA A CA 1
ATOM 1051 C C . ALA A 1 142 ? 72.016 92.672 50.019 1.00 36.51 142 ALA A C 1
ATOM 1052 O O . ALA A 1 142 ? 72.791 92.325 49.127 1.00 38.25 142 ALA A O 1
ATOM 1054 N N . GLN A 1 143 ? 72.043 93.869 50.592 1.00 34.65 143 GLN A N 1
ATOM 1055 C CA . GLN A 1 143 ? 73.076 94.856 50.317 1.00 32.26 143 GLN A CA 1
ATOM 1056 C C . GLN A 1 143 ? 73.496 95.484 51.658 1.00 35.80 143 GLN A C 1
ATOM 1057 O O . GLN A 1 143 ? 72.875 96.425 52.131 1.00 44.45 143 GLN A O 1
ATOM 1063 N N . ALA A 1 144 ? 74.544 94.937 52.263 1.00 32.34 144 ALA A N 1
ATOM 1064 C CA . ALA A 1 144 ? 74.990 95.355 53.594 1.00 30.43 144 ALA A CA 1
ATOM 1065 C C . ALA A 1 144 ? 75.927 96.559 53.536 1.00 32.16 144 ALA A C 1
ATOM 1066 O O . ALA A 1 144 ? 76.403 96.933 52.469 1.00 32.84 144 ALA A O 1
ATOM 1068 N N . ASP A 1 145 ? 76.201 97.181 54.684 1.00 33.52 145 ASP A N 1
ATOM 1069 C CA . ASP A 1 145 ? 77.046 98.370 54.669 1.00 32.43 145 ASP A CA 1
ATOM 1070 C C . ASP A 1 145 ? 78.520 98.018 54.848 1.00 32.17 145 ASP A C 1
ATOM 1071 O O . ASP A 1 145 ? 79.381 98.907 54.838 1.00 34.83 145 ASP A O 1
ATOM 1076 N N . SER A 1 146 ? 78.802 96.721 54.971 1.00 32.06 146 SER A N 1
ATOM 1077 C CA . SER A 1 146 ? 80.165 96.227 55.161 1.00 31.38 146 SER A CA 1
ATOM 1078 C C . SER A 1 146 ? 80.386 94.947 54.367 1.00 31.32 146 SER A C 1
ATOM 1079 O O . SER A 1 146 ? 79.426 94.301 53.957 1.00 34.72 146 SER A O 1
ATOM 1082 N N . PRO A 1 147 ? 81.659 94.596 54.130 1.00 32.39 147 PRO A N 1
ATOM 1083 C CA . PRO A 1 147 ? 81.992 93.371 53.395 1.00 29.74 147 PRO A CA 1
ATOM 1084 C C . PRO A 1 147 ? 81.338 92.161 54.035 1.00 30.87 147 PRO A C 1
ATOM 1085 O O . PRO A 1 147 ? 81.358 92.021 55.253 1.00 29.75 147 PRO A O 1
ATOM 1089 N N . VAL A 1 148 ? 80.742 91.299 53.224 1.00 30.83 148 VAL A N 1
ATOM 1090 C CA . VAL A 1 148 ? 80.088 90.116 53.756 1.00 28.73 148 VAL A CA 1
ATOM 1091 C C . VAL A 1 148 ? 81.081 88.961 53.687 1.00 33.20 148 VAL A C 1
ATOM 1092 O O . VAL A 1 148 ? 81.204 88.281 52.663 1.00 29.39 148 VAL A O 1
ATOM 1096 N N . TYR A 1 149 ? 81.805 88.762 54.783 1.00 28.99 149 TYR A N 1
ATOM 1097 C CA . TYR A 1 149 ? 82.947 87.853 54.780 1.00 34.32 149 TYR A CA 1
ATOM 1098 C C . TYR A 1 149 ? 82.554 86.401 54.691 1.00 30.71 149 TYR A C 1
ATOM 1099 O O . TYR A 1 149 ? 83.360 85.562 54.294 1.00 29.65 149 TYR A O 1
ATOM 1108 N N . SER A 1 150 ? 81.320 86.094 55.070 1.00 26.44 150 SER A N 1
ATOM 1109 C CA . SER A 1 150 ? 80.928 84.700 55.196 1.00 28.46 150 SER A CA 1
ATOM 1110 C C . SER A 1 150 ? 79.422 84.515 55.029 1.00 29.74 150 SER A C 1
ATOM 1111 O O . SER A 1 150 ? 78.628 85.262 55.610 1.00 29.48 150 SER A O 1
ATOM 1114 N N . ILE A 1 151 ? 79.028 83.539 54.215 1.00 27.88 151 ILE A N 1
ATOM 1115 C CA . ILE A 1 151 ? 77.614 83.210 54.056 1.00 28.09 151 ILE A CA 1
ATOM 1116 C C . ILE A 1 151 ? 77.426 81.698 54.133 1.00 31.40 151 ILE A C 1
ATOM 1117 O O . ILE A 1 151 ? 78.329 80.938 53.770 1.00 31.51 151 ILE A O 1
ATOM 1122 N N A VAL A 1 152 ? 76.277 81.268 54.653 0.81 25.73 152 VAL A N 1
ATOM 1123 N N B VAL A 1 152 ? 76.245 81.279 54.585 0.19 27.59 152 VAL A N 1
ATOM 1124 C CA A VAL A 1 152 ? 75.897 79.854 54.646 0.81 26.61 152 VAL A CA 1
ATOM 1125 C CA B VAL A 1 152 ? 75.908 79.864 54.720 0.19 27.83 152 VAL A CA 1
ATOM 1126 C C A VAL A 1 152 ? 74.390 79.714 54.514 0.81 31.67 152 VAL A C 1
ATOM 1127 C C B VAL A 1 152 ? 74.389 79.657 54.629 0.19 29.49 152 VAL A C 1
ATOM 1128 O O A VAL A 1 152 ? 73.634 80.615 54.892 0.81 29.54 152 VAL A O 1
ATOM 1129 O O B VAL A 1 152 ? 73.618 80.466 55.149 0.19 29.78 152 VAL A O 1
ATOM 1136 N N . TRP A 1 153 ? 73.966 78.579 53.969 1.00 28.05 153 TRP A N 1
ATOM 1137 C CA . TRP A 1 153 ? 72.544 78.287 53.787 1.00 33.14 153 TRP A CA 1
ATOM 1138 C C . TRP A 1 153 ? 71.897 77.605 54.982 1.00 29.92 153 TRP A C 1
ATOM 1139 O O . TRP A 1 153 ? 72.538 76.836 55.690 1.00 32.72 153 TRP A O 1
ATOM 1150 N N . ALA A 1 154 ? 70.613 77.877 55.186 1.00 32.60 154 ALA A N 1
ATOM 1151 C CA . ALA A 1 154 ? 69.756 76.967 55.935 1.00 34.63 154 ALA A CA 1
ATOM 1152 C C . ALA A 1 154 ? 69.573 75.714 55.056 1.00 40.53 154 ALA A C 1
ATOM 1153 O O . ALA A 1 154 ? 69.736 75.781 53.837 1.00 45.48 154 ALA A O 1
ATOM 1155 N N . TYR A 1 155 ? 69.234 74.584 55.657 1.00 43.13 155 TYR A N 1
ATOM 1156 C CA . TYR A 1 155 ? 69.197 73.343 54.893 1.00 49.35 155 TYR A CA 1
ATOM 1157 C C . TYR A 1 155 ? 68.057 73.322 53.882 1.00 48.16 155 TYR A C 1
ATOM 1158 O O . TYR A 1 155 ? 68.189 72.748 52.800 1.00 50.55 155 TYR A O 1
ATOM 1167 N N A ASP A 1 156 ? 66.938 73.946 54.228 0.47 44.72 156 ASP A N 1
ATOM 1168 N N B ASP A 1 156 ? 66.950 73.965 54.233 0.53 44.79 156 ASP A N 1
ATOM 1169 C CA A ASP A 1 156 ? 65.803 73.981 53.318 0.47 42.96 156 ASP A CA 1
ATOM 1170 C CA B ASP A 1 156 ? 65.796 74.034 53.349 0.53 43.20 156 ASP A CA 1
ATOM 1171 C C A ASP A 1 156 ? 65.974 75.053 52.246 0.47 46.52 156 ASP A C 1
ATOM 1172 C C B ASP A 1 156 ? 66.026 74.981 52.189 0.53 46.78 156 ASP A C 1
ATOM 1173 O O A ASP A 1 156 ? 65.076 75.266 51.433 0.47 48.22 156 ASP A O 1
ATOM 1174 O O B ASP A 1 156 ? 65.220 75.042 51.260 0.53 46.98 156 ASP A O 1
ATOM 1183 N N . CYS A 1 157 ? 67.129 75.720 52.246 1.00 40.42 157 CYS A N 1
ATOM 1184 C CA . CYS A 1 157 ? 67.508 76.617 51.154 1.00 42.17 157 CYS A CA 1
ATOM 1185 C C . CYS A 1 157 ? 66.527 77.761 50.939 1.00 44.08 157 CYS A C 1
ATOM 1186 O O . CYS A 1 157 ? 66.435 78.315 49.841 1.00 49.38 157 CYS A O 1
ATOM 1189 N N . ASP A 1 158 ? 65.802 78.120 51.990 1.00 43.32 158 ASP A N 1
ATOM 1190 C CA . ASP A 1 158 ? 64.883 79.250 51.922 1.00 53.51 158 ASP A CA 1
ATOM 1191 C C . ASP A 1 158 ? 65.393 80.385 52.811 1.00 52.54 158 ASP A C 1
ATOM 1192 O O . ASP A 1 158 ? 64.818 81.473 52.858 1.00 52.00 158 ASP A O 1
ATOM 1197 N N . GLN A 1 159 ? 66.470 80.103 53.532 1.00 55.36 159 GLN A N 1
ATOM 1198 C CA . GLN A 1 159 ? 67.106 81.090 54.385 1.00 48.69 159 GLN A CA 1
ATOM 1199 C C . GLN A 1 159 ? 68.612 81.070 54.195 1.00 48.36 159 GLN A C 1
ATOM 1200 O O . GLN A 1 159 ? 69.211 80.018 53.931 1.00 43.17 159 GLN A O 1
ATOM 1206 N N . LEU A 1 160 ? 69.219 82.242 54.336 1.00 39.99 160 LEU A N 1
ATOM 1207 C CA . LEU A 1 160 ? 70.662 82.359 54.283 1.00 38.56 160 LEU A CA 1
ATOM 1208 C C . LEU A 1 160 ? 71.157 83.109 55.520 1.00 37.85 160 LEU A C 1
ATOM 1209 O O . LEU A 1 160 ? 70.553 84.095 55.941 1.00 39.48 160 LEU A O 1
ATOM 1214 N N . CYS A 1 161 ? 72.244 82.621 56.100 1.00 32.65 161 CYS A N 1
ATOM 1215 C CA . CYS A 1 161 ? 72.912 83.313 57.197 1.00 31.25 161 CYS A CA 1
ATOM 1216 C C . CYS A 1 161 ? 74.173 83.991 56.673 1.00 32.96 161 CYS A C 1
ATOM 1217 O O . CYS A 1 161 ? 74.970 83.356 55.975 1.00 34.02 161 CYS A O 1
ATOM 1220 N N . TYR A 1 162 ? 74.363 85.269 57.000 1.00 31.40 162 TYR A N 1
ATOM 1221 C CA . TYR A 1 162 ? 75.578 85.965 56.581 1.00 27.46 162 TYR A CA 1
ATOM 1222 C C . TYR A 1 162 ? 76.020 86.937 57.668 1.00 35.10 162 TYR A C 1
ATOM 1223 O O . TYR A 1 162 ? 75.248 87.275 58.574 1.00 31.24 162 TYR A O 1
ATOM 1232 N N . CYS A 1 163 ? 77.271 87.375 57.587 1.00 29.92 163 CYS A N 1
ATOM 1233 C CA . CYS A 1 163 ? 77.741 88.385 58.516 1.00 29.78 163 CYS A CA 1
ATOM 1234 C C . CYS A 1 163 ? 78.079 89.691 57.820 1.00 35.71 163 CYS A C 1
ATOM 1235 O O . CYS A 1 163 ? 78.456 89.732 56.645 1.00 29.40 163 CYS A O 1
ATOM 1238 N N . THR A 1 164 ? 77.908 90.775 58.563 1.00 27.25 164 THR A N 1
ATOM 1239 C CA . THR A 1 164 ? 78.308 92.094 58.106 1.00 26.57 164 THR A CA 1
ATOM 1240 C C . THR A 1 164 ? 78.628 92.904 59.339 1.00 28.58 164 THR A C 1
ATOM 1241 O O . THR A 1 164 ? 77.862 92.893 60.301 1.00 32.21 164 THR A O 1
ATOM 1245 N N . GLY A 1 165 ? 79.765 93.589 59.320 1.00 29.05 165 GLY A N 1
ATOM 1246 C CA . GLY A 1 165 ? 80.242 94.285 60.504 1.00 28.38 165 GLY A CA 1
ATOM 1247 C C . GLY A 1 165 ? 80.247 93.300 61.671 1.00 27.63 165 GLY A C 1
ATOM 1248 O O . GLY A 1 165 ? 80.697 92.151 61.550 1.00 26.96 165 GLY A O 1
ATOM 1249 N N . SER A 1 166 ? 79.708 93.743 62.801 1.00 27.19 166 SER A N 1
ATOM 1250 C CA . SER A 1 166 ? 79.690 92.937 64.033 1.00 27.09 166 SER A CA 1
ATOM 1251 C C . SER A 1 166 ? 78.521 91.966 64.082 1.00 29.11 166 SER A C 1
ATOM 1252 O O . SER A 1 166 ? 78.345 91.218 65.054 1.00 29.21 166 SER A O 1
ATOM 1255 N N . ASN A 1 167 ? 77.708 92.000 63.031 1.00 30.21 167 ASN A N 1
ATOM 1256 C CA . ASN A 1 167 ? 76.401 91.369 63.051 1.00 28.56 167 ASN A CA 1
ATOM 1257 C C . ASN A 1 167 ? 76.305 90.048 62.310 1.00 33.98 167 ASN A C 1
ATOM 1258 O O . ASN A 1 167 ? 77.045 89.782 61.355 1.00 31.74 167 ASN A O 1
ATOM 1263 N N A VAL A 1 168 ? 75.398 89.205 62.788 0.92 28.42 168 VAL A N 1
ATOM 1264 N N B VAL A 1 168 ? 75.372 89.212 62.744 0.08 30.95 168 VAL A N 1
ATOM 1265 C CA A VAL A 1 168 ? 74.972 88.021 62.064 0.92 31.81 168 VAL A CA 1
ATOM 1266 C CA B VAL A 1 168 ? 75.022 88.021 61.987 0.08 30.45 168 VAL A CA 1
ATOM 1267 C C A VAL A 1 168 ? 73.559 88.302 61.605 0.92 30.53 168 VAL A C 1
ATOM 1268 C C B VAL A 1 168 ? 73.539 88.068 61.646 0.08 31.12 168 VAL A C 1
ATOM 1269 O O A VAL A 1 168 ? 72.759 88.836 62.376 0.92 32.16 168 VAL A O 1
ATOM 1270 O O B VAL A 1 168 ? 72.684 88.199 62.523 0.08 31.80 168 VAL A O 1
ATOM 1277 N N . VAL A 1 169 ? 73.256 87.968 60.354 1.00 30.74 169 VAL A N 1
ATOM 1278 C CA . VAL A 1 169 ? 71.926 88.181 59.810 1.00 35.37 169 VAL A CA 1
ATOM 1279 C C . VAL A 1 169 ? 71.395 86.877 59.249 1.00 33.78 169 VAL A C 1
ATOM 1280 O O . VAL A 1 169 ? 72.121 86.137 58.577 1.00 31.37 169 VAL A O 1
ATOM 1284 N N . ILE A 1 170 ? 70.133 86.587 59.547 1.00 32.94 170 ILE A N 1
ATOM 1285 C CA . ILE A 1 170 ? 69.430 85.487 58.893 1.00 31.20 170 ILE A CA 1
ATOM 1286 C C . ILE A 1 170 ? 68.284 86.063 58.068 1.00 34.65 170 ILE A C 1
ATOM 1287 O O . ILE A 1 170 ? 67.431 86.774 58.590 1.00 36.15 170 ILE A O 1
ATOM 1292 N N A LYS A 1 171 ? 68.277 85.772 56.775 0.54 33.65 171 LYS A N 1
ATOM 1293 N N B LYS A 1 171 ? 68.268 85.753 56.778 0.46 34.05 171 LYS A N 1
ATOM 1294 C CA A LYS A 1 171 ? 67.219 86.271 55.901 0.54 39.69 171 LYS A CA 1
ATOM 1295 C CA B LYS A 1 171 ? 67.286 86.346 55.875 0.46 39.60 171 LYS A CA 1
ATOM 1296 C C A LYS A 1 171 ? 66.561 85.162 55.091 0.54 41.98 171 LYS A C 1
ATOM 1297 C C B LYS A 1 171 ? 66.669 85.330 54.918 0.46 42.16 171 LYS A C 1
ATOM 1298 O O A LYS A 1 171 ? 67.206 84.184 54.719 0.54 39.89 171 LYS A O 1
ATOM 1299 O O B LYS A 1 171 ? 67.380 84.595 54.233 0.46 38.50 171 LYS A O 1
ATOM 1310 N N A SER A 1 172 ? 65.270 85.330 54.824 0.54 46.42 172 SER A N 1
ATOM 1311 N N B SER A 1 172 ? 65.341 85.301 54.872 0.46 46.10 172 SER A N 1
ATOM 1312 C CA A SER A 1 172 ? 64.513 84.418 53.971 0.54 48.32 172 SER A CA 1
ATOM 1313 C CA B SER A 1 172 ? 64.613 84.408 53.972 0.46 48.00 172 SER A CA 1
ATOM 1314 C C A SER A 1 172 ? 64.620 84.845 52.510 0.54 47.45 172 SER A C 1
ATOM 1315 C C B SER A 1 172 ? 64.747 84.844 52.517 0.46 47.64 172 SER A C 1
ATOM 1316 O O A SER A 1 172 ? 64.608 86.035 52.206 0.54 48.34 172 SER A O 1
ATOM 1317 O O B SER A 1 172 ? 64.857 86.033 52.224 0.46 48.03 172 SER A O 1
ATOM 1322 N N . LEU A 1 173 ? 64.736 83.879 51.605 1.00 51.90 173 LEU A N 1
ATOM 1323 C CA . LEU A 1 173 ? 64.783 84.194 50.178 1.00 59.38 173 LEU A CA 1
ATOM 1324 C C . LEU A 1 173 ? 63.386 84.498 49.663 1.00 74.40 173 LEU A C 1
ATOM 1325 O O . LEU A 1 173 ? 63.178 85.454 48.916 1.00 72.98 173 LEU A O 1
ATOM 1330 N N . SER A 1 174 ? 62.433 83.670 50.078 1.00 93.63 174 SER A N 1
ATOM 1331 C CA . SER A 1 174 ? 61.049 83.796 49.648 1.00 108.45 174 SER A CA 1
ATOM 1332 C C . SER A 1 174 ? 60.338 84.913 50.397 1.00 108.35 174 SER A C 1
ATOM 1333 O O . SER A 1 174 ? 59.989 85.945 49.819 1.00 111.57 174 SER A O 1
ATOM 1336 N N . SER A 1 175 ? 60.135 84.696 51.691 1.00 99.58 175 SER A N 1
ATOM 1337 C CA . SER A 1 175 ? 59.417 85.643 52.528 1.00 98.89 175 SER A CA 1
ATOM 1338 C C . SER A 1 175 ? 60.150 86.973 52.672 1.00 105.38 175 SER A C 1
ATOM 1339 O O . SER A 1 175 ? 61.189 87.209 52.050 1.00 102.62 175 SER A O 1
ATOM 1342 N N . ASN A 1 176 ? 59.579 87.846 53.492 1.00 115.03 176 ASN A N 1
ATOM 1343 C CA . ASN A 1 176 ? 60.219 89.094 53.865 1.00 125.11 176 ASN A CA 1
ATOM 1344 C C . ASN A 1 176 ? 60.237 89.176 55.379 1.00 130.32 176 ASN A C 1
ATOM 1345 O O . ASN A 1 176 ? 61.302 89.169 55.997 1.00 125.95 176 ASN A O 1
ATOM 1350 N N . ALA A 1 177 ? 59.037 89.230 55.956 1.00 140.55 177 ALA A N 1
ATOM 1351 C CA . ALA A 1 177 ? 58.835 89.211 57.403 1.00 146.32 177 ALA A CA 1
ATOM 1352 C C . ALA A 1 177 ? 59.812 90.130 58.122 1.00 150.31 177 ALA A C 1
ATOM 1353 O O . ALA A 1 177 ? 59.734 91.355 58.016 1.00 155.31 177 ALA A O 1
ATOM 1355 N N . LYS A 1 178 ? 60.732 89.517 58.855 1.00 142.93 178 LYS A N 1
ATOM 1356 C CA . LYS A 1 178 ? 61.841 90.234 59.459 1.00 131.68 178 LYS A CA 1
ATOM 1357 C C . LYS A 1 178 ? 63.094 89.382 59.370 1.00 119.91 178 LYS A C 1
ATOM 1358 O O . LYS A 1 178 ? 63.137 88.276 59.909 1.00 124.27 178 LYS A O 1
ATOM 1364 N N . GLN A 1 179 ? 64.102 89.882 58.667 1.00 101.83 179 GLN A N 1
ATOM 1365 C CA . GLN A 1 179 ? 65.424 89.295 58.767 1.00 85.43 179 GLN A CA 1
ATOM 1366 C C . GLN A 1 179 ? 65.802 89.300 60.244 1.00 80.78 179 GLN A C 1
ATOM 1367 O O . GLN A 1 179 ? 65.768 90.352 60.891 1.00 86.21 179 GLN A O 1
ATOM 1373 N N . ASN A 1 180 ? 66.122 88.137 60.802 1.00 61.97 180 ASN A N 1
ATOM 1374 C CA . ASN A 1 180 ? 66.634 88.135 62.159 1.00 55.69 180 ASN A CA 1
ATOM 1375 C C . ASN A 1 180 ? 68.091 88.565 62.127 1.00 50.45 180 ASN A C 1
ATOM 1376 O O . ASN A 1 180 ? 68.859 88.122 61.282 1.00 52.96 180 ASN A O 1
ATOM 1381 N N . ALA A 1 181 ? 68.465 89.449 63.039 1.00 45.79 181 ALA A N 1
ATOM 1382 C CA . ALA A 1 181 ? 69.832 89.936 63.094 1.00 40.14 181 ALA A CA 1
ATOM 1383 C C . ALA A 1 181 ? 70.240 90.228 64.524 1.00 39.71 181 ALA A C 1
ATOM 1384 O O . ALA A 1 181 ? 69.436 90.677 65.326 1.00 40.28 181 ALA A O 1
ATOM 1386 N N . TRP A 1 182 ? 71.501 89.991 64.838 1.00 33.68 182 TRP A N 1
ATOM 1387 C CA . TRP A 1 182 ? 72.003 90.401 66.134 1.00 34.70 182 TRP A CA 1
ATOM 1388 C C . TRP A 1 182 ? 73.478 90.736 66.051 1.00 33.84 182 TRP A C 1
ATOM 1389 O O . TRP A 1 182 ? 74.185 90.278 65.144 1.00 33.60 182 TRP A O 1
ATOM 1400 N N . LYS A 1 183 ? 73.934 91.533 67.008 1.00 30.01 183 LYS A N 1
ATOM 1401 C CA . LYS A 1 183 ? 75.353 91.779 67.178 1.00 30.99 183 LYS A CA 1
ATOM 1402 C C . LYS A 1 183 ? 76.014 90.575 67.841 1.00 34.60 183 LYS A C 1
ATOM 1403 O O . LYS A 1 183 ? 75.727 90.245 69.000 1.00 30.06 183 LYS A O 1
ATOM 1409 N N . ALA A 1 184 ? 76.912 89.929 67.102 1.00 27.68 184 ALA A N 1
ATOM 1410 C CA . ALA A 1 184 ? 77.491 88.653 67.518 1.00 26.90 184 ALA A CA 1
ATOM 1411 C C . ALA A 1 184 ? 78.835 88.841 68.219 1.00 31.91 184 ALA A C 1
ATOM 1412 O O . ALA A 1 184 ? 79.159 88.128 69.161 1.00 31.25 184 ALA A O 1
ATOM 1414 N N . HIS A 1 185 ? 79.617 89.802 67.749 1.00 26.50 185 HIS A N 1
ATOM 1415 C CA . HIS A 1 185 ? 80.964 90.004 68.261 1.00 28.03 185 HIS A CA 1
ATOM 1416 C C . HIS A 1 185 ? 81.204 91.478 68.506 1.00 31.79 185 HIS A C 1
ATOM 1417 O O . HIS A 1 185 ? 80.588 92.329 67.860 1.00 29.23 185 HIS A O 1
ATOM 1424 N N . ASP A 1 186 ? 82.082 91.788 69.452 1.00 32.55 186 ASP A N 1
ATOM 1425 C CA . ASP A 1 186 ? 82.467 93.180 69.690 1.00 30.54 186 ASP A CA 1
ATOM 1426 C C . ASP A 1 186 ? 83.605 93.543 68.752 1.00 36.46 186 ASP A C 1
ATOM 1427 O O . ASP A 1 186 ? 84.707 93.889 69.173 1.00 32.55 186 ASP A O 1
ATOM 1432 N N . GLY A 1 187 ? 83.306 93.469 67.457 1.00 31.83 187 GLY A N 1
ATOM 1433 C CA . GLY A 1 187 ? 84.288 93.682 66.418 1.00 28.72 187 GLY A CA 1
ATOM 1434 C C . GLY A 1 187 ? 83.788 92.984 65.169 1.00 28.43 187 GLY A C 1
ATOM 1435 O O . GLY A 1 187 ? 82.711 92.381 65.173 1.00 28.67 187 GLY A O 1
ATOM 1436 N N . VAL A 1 188 ? 84.567 93.054 64.100 1.00 29.65 188 VAL A N 1
ATOM 1437 C CA . VAL A 1 188 ? 84.173 92.449 62.828 1.00 28.64 188 VAL A CA 1
ATOM 1438 C C . VAL A 1 188 ? 84.066 90.928 62.917 1.00 33.29 188 VAL A C 1
ATOM 1439 O O . VAL A 1 188 ? 84.984 90.261 63.399 1.00 29.69 188 VAL A O 1
ATOM 1443 N N . VAL A 1 189 ? 82.940 90.385 62.456 1.00 24.95 189 VAL A N 1
ATOM 1444 C CA . VAL A 1 189 ? 82.763 88.935 62.339 1.00 25.04 189 VAL A CA 1
ATOM 1445 C C . VAL A 1 189 ? 83.489 88.454 61.091 1.00 28.45 189 VAL A C 1
ATOM 1446 O O . VAL A 1 189 ? 83.294 89.008 60.012 1.00 28.07 189 VAL A O 1
ATOM 1450 N N . LEU A 1 190 ? 84.325 87.429 61.229 1.00 26.36 190 LEU A N 1
ATOM 1451 C CA . LEU A 1 190 ? 85.146 86.991 60.103 1.00 28.06 190 LEU A CA 1
ATOM 1452 C C . LEU A 1 190 ? 84.646 85.711 59.449 1.00 28.11 190 LEU A C 1
ATOM 1453 O O . LEU A 1 190 ? 84.907 85.464 58.260 1.00 26.81 190 LEU A O 1
ATOM 1458 N N . LYS A 1 191 ? 83.937 84.887 60.211 1.00 26.70 191 LYS A N 1
ATOM 1459 C CA . LYS A 1 191 ? 83.385 83.662 59.645 1.00 26.63 191 LYS A CA 1
ATOM 1460 C C . LYS A 1 191 ? 82.180 83.189 60.435 1.00 27.55 191 LYS A C 1
ATOM 1461 O O . LYS A 1 191 ? 82.091 83.431 61.656 1.00 25.21 191 LYS A O 1
ATOM 1467 N N A VAL A 1 192 ? 81.260 82.513 59.744 0.29 25.07 192 VAL A N 1
ATOM 1468 N N B VAL A 1 192 ? 81.236 82.558 59.733 0.71 25.83 192 VAL A N 1
ATOM 1469 C CA A VAL A 1 192 ? 80.059 81.948 60.356 0.29 23.32 192 VAL A CA 1
ATOM 1470 C CA B VAL A 1 192 ? 80.100 81.911 60.378 0.71 21.32 192 VAL A CA 1
ATOM 1471 C C A VAL A 1 192 ? 79.723 80.602 59.717 0.29 23.25 192 VAL A C 1
ATOM 1472 C C B VAL A 1 192 ? 79.886 80.533 59.771 0.71 24.15 192 VAL A C 1
ATOM 1473 O O A VAL A 1 192 ? 79.930 80.414 58.520 0.29 25.38 192 VAL A O 1
ATOM 1474 O O B VAL A 1 192 ? 80.352 80.246 58.674 0.71 25.00 192 VAL A O 1
ATOM 1481 N N . ASP A 1 193 ? 79.212 79.663 60.509 1.00 24.03 193 ASP A N 1
ATOM 1482 C CA . ASP A 1 193 ? 78.779 78.389 59.956 1.00 23.36 193 ASP A CA 1
ATOM 1483 C C . ASP A 1 193 ? 77.487 78.017 60.653 1.00 28.48 193 ASP A C 1
ATOM 1484 O O . ASP A 1 193 ? 77.231 78.446 61.776 1.00 28.79 193 ASP A O 1
ATOM 1489 N N . TRP A 1 194 ? 76.670 77.229 59.974 1.00 24.51 194 TRP A N 1
ATOM 1490 C CA . TRP A 1 194 ? 75.327 76.916 60.441 1.00 24.61 194 TRP A CA 1
ATOM 1491 C C . TRP A 1 194 ? 75.112 75.441 60.161 1.00 28.35 194 TRP A C 1
ATOM 1492 O O . TRP A 1 194 ? 74.996 75.051 59.006 1.00 24.35 194 TRP A O 1
ATOM 1503 N N A SER A 1 195 ? 75.043 74.631 61.215 0.89 24.15 195 SER A N 1
ATOM 1504 N N B SER A 1 195 ? 75.098 74.600 61.186 0.11 25.33 195 SER A N 1
ATOM 1505 C CA A SER A 1 195 ? 74.898 73.190 61.024 0.89 25.06 195 SER A CA 1
ATOM 1506 C CA B SER A 1 195 ? 75.011 73.164 60.933 0.11 24.20 195 SER A CA 1
ATOM 1507 C C A SER A 1 195 ? 73.494 72.830 60.547 0.89 24.86 195 SER A C 1
ATOM 1508 C C B SER A 1 195 ? 73.582 72.749 60.592 0.11 25.34 195 SER A C 1
ATOM 1509 O O A SER A 1 195 ? 72.516 73.160 61.205 0.89 27.35 195 SER A O 1
ATOM 1510 O O B SER A 1 195 ? 72.663 72.977 61.379 0.11 25.76 195 SER A O 1
ATOM 1515 N N . PRO A 1 196 ? 73.391 72.136 59.412 1.00 26.37 196 PRO A N 1
ATOM 1516 C CA . PRO A 1 196 ? 72.051 71.725 58.987 1.00 28.31 196 PRO A CA 1
ATOM 1517 C C . PRO A 1 196 ? 71.452 70.630 59.888 1.00 28.97 196 PRO A C 1
ATOM 1518 O O . PRO A 1 196 ? 70.234 70.491 59.958 1.00 34.24 196 PRO A O 1
ATOM 1522 N N A ILE A 1 197 ? 72.308 69.907 60.604 0.62 26.50 197 ILE A N 1
ATOM 1523 N N B ILE A 1 197 ? 72.280 69.858 60.576 0.38 27.34 197 ILE A N 1
ATOM 1524 C CA A ILE A 1 197 ? 71.846 68.755 61.386 0.62 26.55 197 ILE A CA 1
ATOM 1525 C CA B ILE A 1 197 ? 71.706 68.808 61.413 0.38 26.92 197 ILE A CA 1
ATOM 1526 C C A ILE A 1 197 ? 71.469 69.114 62.835 0.62 27.64 197 ILE A C 1
ATOM 1527 C C B ILE A 1 197 ? 71.270 69.372 62.765 0.38 27.42 197 ILE A C 1
ATOM 1528 O O A ILE A 1 197 ? 70.533 68.536 63.380 0.62 30.63 197 ILE A O 1
ATOM 1529 O O B ILE A 1 197 ? 70.121 69.201 63.176 0.38 24.40 197 ILE A O 1
ATOM 1538 N N . ASN A 1 198 ? 72.167 70.068 63.453 1.00 25.19 198 ASN A N 1
ATOM 1539 C CA . ASN A 1 198 ? 71.840 70.468 64.826 1.00 24.43 198 ASN A CA 1
ATOM 1540 C C . ASN A 1 198 ? 71.324 71.926 64.917 1.00 28.26 198 ASN A C 1
ATOM 1541 O O . ASN A 1 198 ? 70.891 72.375 65.974 1.00 29.19 198 ASN A O 1
ATOM 1546 N N . HIS A 1 199 ? 71.319 72.633 63.784 1.00 24.46 199 HIS A N 1
ATOM 1547 C CA . HIS A 1 199 ? 70.730 73.982 63.668 1.00 27.07 199 HIS A CA 1
ATOM 1548 C C . HIS A 1 199 ? 71.491 75.058 64.440 1.00 25.02 199 HIS A C 1
ATOM 1549 O O . HIS A 1 199 ? 71.036 76.198 64.548 1.00 29.21 199 HIS A O 1
ATOM 1556 N N . LEU A 1 200 ? 72.656 74.707 64.956 1.00 22.86 200 LEU A N 1
ATOM 1557 C CA . LEU A 1 200 ? 73.447 75.685 65.702 1.00 23.62 200 LEU A CA 1
ATOM 1558 C C . LEU A 1 200 ? 74.336 76.529 64.782 1.00 22.43 200 LEU A C 1
ATOM 1559 O O . LEU A 1 200 ? 74.824 76.059 63.747 1.00 23.53 200 LEU A O 1
ATOM 1564 N N . ILE A 1 201 ? 74.555 77.769 65.194 1.00 27.08 201 ILE A N 1
ATOM 1565 C CA . ILE A 1 201 ? 75.399 78.698 64.460 1.00 26.57 201 ILE A CA 1
ATOM 1566 C C . ILE A 1 201 ? 76.679 78.971 65.241 1.00 28.31 201 ILE A C 1
ATOM 1567 O O . ILE A 1 201 ? 76.641 79.203 66.442 1.00 25.41 201 ILE A O 1
ATOM 1572 N N . ILE A 1 202 ? 77.818 78.934 64.561 1.00 22.58 202 ILE A N 1
ATOM 1573 C CA . ILE A 1 202 ? 79.067 79.286 65.211 1.00 21.90 202 ILE A CA 1
ATOM 1574 C C . ILE A 1 202 ? 79.663 80.481 64.494 1.00 25.63 202 ILE A C 1
ATOM 1575 O O . ILE A 1 202 ? 79.501 80.630 63.277 1.00 25.79 202 ILE A O 1
ATOM 1580 N N . THR A 1 203 ? 80.348 81.327 65.254 1.00 26.11 203 THR A N 1
ATOM 1581 C CA . THR A 1 203 ? 80.937 82.549 64.711 1.00 27.41 203 THR A CA 1
ATOM 1582 C C . THR A 1 203 ? 82.322 82.804 65.294 1.00 26.60 203 THR A C 1
ATOM 1583 O O . THR A 1 203 ? 82.625 82.386 66.423 1.00 24.21 203 THR A O 1
ATOM 1587 N N . GLY A 1 204 ? 83.159 83.511 64.541 1.00 27.31 204 GLY A N 1
ATOM 1588 C CA . GLY A 1 204 ? 84.449 83.945 65.051 1.00 24.67 204 GLY A CA 1
ATOM 1589 C C . GLY A 1 204 ? 84.787 85.323 64.496 1.00 29.14 204 GLY A C 1
ATOM 1590 O O . GLY A 1 204 ? 84.387 85.660 63.377 1.00 27.83 204 GLY A O 1
ATOM 1591 N N . GLY A 1 205 ? 85.501 86.138 65.269 1.00 27.44 205 GLY A N 1
ATOM 1592 C CA . GLY A 1 205 ? 85.861 87.445 64.760 1.00 31.79 205 GLY A CA 1
ATOM 1593 C C . GLY A 1 205 ? 86.988 88.174 65.452 1.00 34.72 205 GLY A C 1
ATOM 1594 O O . GLY A 1 205 ? 87.785 87.585 66.189 1.00 29.93 205 GLY A O 1
ATOM 1595 N N . GLU A 1 206 ? 87.023 89.483 65.219 1.00 29.15 206 GLU A N 1
ATOM 1596 C CA . GLU A 1 206 ? 88.157 90.320 65.607 1.00 30.96 206 GLU A CA 1
ATOM 1597 C C . GLU A 1 206 ? 88.163 90.683 67.080 1.00 31.92 206 GLU A C 1
ATOM 1598 O O . GLU A 1 206 ? 89.098 91.309 67.553 1.00 34.86 206 GLU A O 1
ATOM 1604 N N . ASP A 1 207 ? 87.132 90.288 67.813 1.00 30.75 207 ASP A N 1
ATOM 1605 C CA . ASP A 1 207 ? 87.191 90.448 69.262 1.00 33.61 207 ASP A CA 1
ATOM 1606 C C . ASP A 1 207 ? 87.943 89.263 69.872 1.00 32.10 207 ASP A C 1
ATOM 1607 O O . ASP A 1 207 ? 88.034 89.133 71.096 1.00 30.32 207 ASP A O 1
ATOM 1612 N N . CYS A 1 208 ? 88.495 88.414 69.002 1.00 28.33 208 CYS A N 1
ATOM 1613 C CA . CYS A 1 208 ? 89.378 87.320 69.412 1.00 29.53 208 CYS A CA 1
ATOM 1614 C C . CYS A 1 208 ? 88.627 86.245 70.203 1.00 33.39 208 CYS A C 1
ATOM 1615 O O . CYS A 1 208 ? 89.166 85.655 71.149 1.00 32.08 208 CYS A O 1
ATOM 1618 N N . LYS A 1 209 ? 87.383 85.995 69.801 1.00 25.72 209 LYS A N 1
ATOM 1619 C CA . LYS A 1 209 ? 86.559 84.924 70.363 1.00 28.31 209 LYS A CA 1
ATOM 1620 C C . LYS A 1 209 ? 85.834 84.142 69.291 1.00 31.10 209 LYS A C 1
ATOM 1621 O O . LYS A 1 209 ? 85.602 84.656 68.188 1.00 27.15 209 LYS A O 1
ATOM 1627 N N . TYR A 1 210 ? 85.460 82.901 69.611 1.00 25.52 210 TYR A N 1
ATOM 1628 C CA . TYR A 1 210 ? 84.431 82.218 68.840 1.00 24.01 210 TYR A CA 1
ATOM 1629 C C . TYR A 1 210 ? 83.216 82.028 69.742 1.00 28.90 210 TYR A C 1
ATOM 1630 O O . TYR A 1 210 ? 83.323 82.060 70.974 1.00 27.31 210 TYR A O 1
ATOM 1639 N N . LYS A 1 211 ? 82.050 81.862 69.135 1.00 21.37 211 LYS A N 1
ATOM 1640 C CA . LYS A 1 211 ? 80.822 81.760 69.909 1.00 24.25 211 LYS A CA 1
ATOM 1641 C C . LYS A 1 211 ? 79.890 80.750 69.265 1.00 27.02 211 LYS A C 1
ATOM 1642 O O . LYS A 1 211 ? 79.980 80.487 68.057 1.00 25.39 211 LYS A O 1
ATOM 1648 N N . VAL A 1 212 ? 79.007 80.179 70.083 1.00 22.46 212 VAL A N 1
ATOM 1649 C CA . VAL A 1 212 ? 77.982 79.256 69.621 1.00 21.77 212 VAL A CA 1
ATOM 1650 C C . VAL A 1 212 ? 76.605 79.834 69.943 1.00 26.34 212 VAL A C 1
ATOM 1651 O O . VAL A 1 212 ? 76.356 80.309 71.068 1.00 27.43 212 VAL A O 1
ATOM 1655 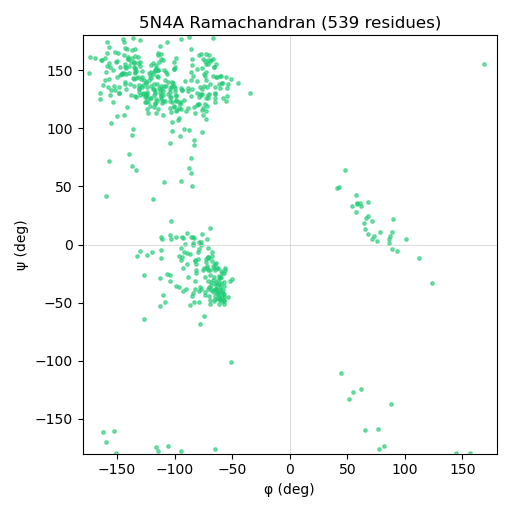N N . TRP A 1 213 ? 75.720 79.782 68.952 1.00 24.07 213 TRP A N 1
ATOM 1656 C CA . TRP A 1 213 ? 74.379 80.361 69.026 1.00 24.78 213 TRP A CA 1
ATOM 1657 C C . TRP A 1 213 ? 73.333 79.357 68.554 1.00 25.22 213 TRP A C 1
ATOM 1658 O O . TRP A 1 213 ? 73.642 78.470 67.749 1.00 26.13 213 TRP A O 1
ATOM 1669 N N . ASP A 1 214 ? 72.084 79.510 68.996 1.00 30.24 214 ASP A N 1
ATOM 1670 C CA . ASP A 1 214 ? 71.015 78.787 68.313 1.00 31.22 214 ASP A CA 1
ATOM 1671 C C . ASP A 1 214 ? 70.523 79.655 67.156 1.00 30.41 214 ASP A C 1
ATOM 1672 O O . ASP A 1 214 ? 71.007 80.766 66.975 1.00 32.99 214 ASP A O 1
ATOM 1677 N N . SER A 1 215 ? 69.559 79.147 66.398 1.00 33.71 215 SER A N 1
ATOM 1678 C CA . SER A 1 215 ? 69.075 79.803 65.182 1.00 38.67 215 SER A CA 1
ATOM 1679 C C . SER A 1 215 ? 68.350 81.109 65.460 1.00 46.38 215 SER A C 1
ATOM 1680 O O . SER A 1 215 ? 67.991 81.826 64.532 1.00 49.28 215 SER A O 1
ATOM 1683 N N . PHE A 1 216 ? 68.129 81.418 66.733 1.00 40.14 216 PHE A N 1
ATOM 1684 C CA . PHE A 1 216 ? 67.342 82.589 67.095 1.00 45.68 216 PHE A CA 1
ATOM 1685 C C . PHE A 1 216 ? 68.202 83.650 67.759 1.00 47.28 216 PHE A C 1
ATOM 1686 O O . PHE A 1 216 ? 67.693 84.657 68.245 1.00 49.64 216 PHE A O 1
ATOM 1694 N N . GLY A 1 217 ? 69.511 83.421 67.775 1.00 41.97 217 GLY A N 1
ATOM 1695 C CA . GLY A 1 217 ? 70.437 84.409 68.292 1.00 42.60 217 GLY A CA 1
ATOM 1696 C C . GLY A 1 217 ? 70.699 84.292 69.777 1.00 40.46 217 GLY A C 1
ATOM 1697 O O . GLY A 1 217 ? 71.303 85.173 70.378 1.00 42.64 217 GLY A O 1
ATOM 1698 N N . ARG A 1 218 ? 70.245 83.204 70.381 1.00 38.45 218 ARG A N 1
ATOM 1699 C CA . ARG A 1 218 ? 70.549 82.966 71.785 1.00 34.49 218 ARG A CA 1
ATOM 1700 C C . ARG A 1 218 ? 71.972 82.428 71.911 1.00 30.53 218 ARG A C 1
ATOM 1701 O O . ARG A 1 218 ? 72.338 81.451 71.261 1.00 31.02 218 ARG A O 1
ATOM 1709 N N . LEU A 1 219 ? 72.770 83.077 72.749 1.00 29.55 219 LEU A N 1
ATOM 1710 C CA . LEU A 1 219 ? 74.148 82.665 72.978 1.00 31.72 219 LEU A CA 1
ATOM 1711 C C . LEU A 1 219 ? 74.214 81.381 73.801 1.00 34.59 219 LEU A C 1
ATOM 1712 O O . LEU A 1 219 ? 73.654 81.304 74.899 1.00 33.70 219 LEU A O 1
ATOM 1717 N N . LEU A 1 220 ? 74.916 80.381 73.284 1.00 28.46 220 LEU A N 1
ATOM 1718 C CA . LEU A 1 220 ? 75.071 79.116 73.998 1.00 30.32 220 LEU A CA 1
ATOM 1719 C C . LEU A 1 220 ? 76.477 78.948 74.588 1.00 33.56 220 LEU A C 1
ATOM 1720 O O . LEU A 1 220 ? 76.667 78.229 75.564 1.00 32.15 220 LEU A O 1
ATOM 1725 N N . PHE A 1 221 ? 77.464 79.609 73.994 1.00 23.69 221 PHE A N 1
ATOM 1726 C CA . PHE A 1 221 ? 78.855 79.486 74.446 1.00 27.21 221 PHE A CA 1
ATOM 1727 C C . PHE A 1 221 ? 79.672 80.649 73.902 1.00 28.49 221 PHE A C 1
ATOM 1728 O O . PHE A 1 221 ? 79.522 81.027 72.737 1.00 26.02 221 PHE A O 1
ATOM 1736 N N . GLN A 1 222 ? 80.529 81.224 74.734 1.00 27.97 222 GLN A N 1
ATOM 1737 C CA . GLN A 1 222 ? 81.533 82.141 74.215 1.00 28.26 222 GLN A CA 1
ATOM 1738 C C . GLN A 1 222 ? 82.889 81.760 74.777 1.00 27.82 222 GLN A C 1
ATOM 1739 O O . GLN A 1 222 ? 83.033 81.470 75.967 1.00 28.87 222 GLN A O 1
ATOM 1745 N N . SER A 1 223 ? 83.880 81.716 73.903 1.00 26.00 223 SER A N 1
ATOM 1746 C CA . SER A 1 223 ? 85.227 81.344 74.313 1.00 23.59 223 SER A CA 1
ATOM 1747 C C . SER A 1 223 ? 85.904 82.451 75.122 1.00 32.27 223 SER A C 1
ATOM 1748 O O . SER A 1 223 ? 85.491 83.622 75.089 1.00 26.71 223 SER A O 1
ATOM 1751 N N . GLY A 1 224 ? 86.975 82.080 75.815 1.00 30.04 224 GLY A N 1
ATOM 1752 C CA . GLY A 1 224 ? 87.909 83.055 76.351 1.00 27.93 224 GLY A CA 1
ATOM 1753 C C . GLY A 1 224 ? 88.622 83.766 75.212 1.00 34.38 224 GLY A C 1
ATOM 1754 O O . GLY A 1 224 ? 88.404 83.447 74.029 1.00 30.37 224 GLY A O 1
ATOM 1755 N N . LEU A 1 225 ? 89.481 84.719 75.557 1.00 31.59 225 LEU A N 1
ATOM 1756 C CA . LEU A 1 225 ? 90.187 85.518 74.553 1.00 34.85 225 LEU A CA 1
ATOM 1757 C C . LEU A 1 225 ? 91.348 84.767 73.907 1.00 40.96 225 LEU A C 1
ATOM 1758 O O . LEU A 1 225 ? 92.201 84.209 74.594 1.00 35.63 225 LEU A O 1
ATOM 1763 N N . PHE A 1 226 ? 91.367 84.748 72.579 1.00 36.93 226 PHE A N 1
ATOM 1764 C CA . PHE A 1 226 ? 92.543 84.321 71.830 1.00 36.29 226 PHE A CA 1
ATOM 1765 C C . PHE A 1 226 ? 93.526 85.488 71.815 1.00 35.14 226 PHE A C 1
ATOM 1766 O O . PHE A 1 226 ? 93.126 86.623 72.080 1.00 35.74 226 PHE A O 1
ATOM 1774 N N . ASP A 1 227 ? 94.795 85.226 71.497 1.00 34.83 227 ASP A N 1
ATOM 1775 C CA . ASP A 1 227 ? 95.777 86.309 71.352 1.00 39.17 227 ASP A CA 1
ATOM 1776 C C . ASP A 1 227 ? 95.492 87.162 70.122 1.00 40.26 227 ASP A C 1
ATOM 1777 O O . ASP A 1 227 ? 95.885 88.324 70.066 1.00 40.66 227 ASP A O 1
ATOM 1782 N N . TYR A 1 228 ? 94.835 86.565 69.126 1.00 36.41 228 TYR A N 1
ATOM 1783 C CA . TYR A 1 228 ? 94.530 87.253 67.873 1.00 36.16 228 TYR A CA 1
ATOM 1784 C C . TYR A 1 228 ? 93.140 86.868 67.389 1.00 34.14 228 TYR A C 1
ATOM 1785 O O . TYR A 1 228 ? 92.542 85.937 67.914 1.00 30.92 228 TYR A O 1
ATOM 1794 N N . PRO A 1 229 ? 92.618 87.589 66.382 1.00 33.51 229 PRO A N 1
ATOM 1795 C CA . PRO A 1 229 ? 91.282 87.274 65.852 1.00 29.20 229 PRO A CA 1
ATOM 1796 C C . PRO A 1 229 ? 91.078 85.803 65.489 1.00 30.12 229 PRO A C 1
ATOM 1797 O O . PRO A 1 229 ? 91.995 85.149 64.974 1.00 30.71 229 PRO A O 1
ATOM 1801 N N . VAL A 1 230 ? 89.879 85.291 65.759 1.00 26.12 230 VAL A N 1
ATOM 1802 C CA . VAL A 1 230 ? 89.481 83.985 65.237 1.00 27.76 230 VAL A CA 1
ATOM 1803 C C . VAL A 1 230 ? 89.066 84.185 63.800 1.00 33.21 230 VAL A C 1
ATOM 1804 O O . VAL A 1 230 ? 88.149 84.959 63.525 1.00 30.27 230 VAL A O 1
ATOM 1808 N N . THR A 1 231 ? 89.735 83.490 62.884 1.00 25.10 231 THR A N 1
ATOM 1809 C CA . THR A 1 231 ? 89.576 83.788 61.469 1.00 29.39 231 THR A CA 1
ATOM 1810 C C . THR A 1 231 ? 88.768 82.751 60.687 1.00 30.97 231 THR A C 1
ATOM 1811 O O . THR A 1 231 ? 88.420 82.980 59.528 1.00 29.80 231 THR A O 1
ATOM 1815 N N A SER A 1 232 ? 88.454 81.626 61.321 0.25 27.91 232 SER A N 1
ATOM 1816 N N B SER A 1 232 ? 88.478 81.608 61.298 0.75 27.55 232 SER A N 1
ATOM 1817 C CA A SER A 1 232 ? 87.651 80.602 60.663 0.25 27.66 232 SER A CA 1
ATOM 1818 C CA B SER A 1 232 ? 87.623 80.626 60.635 0.75 27.01 232 SER A CA 1
ATOM 1819 C C A SER A 1 232 ? 86.962 79.675 61.656 0.25 26.31 232 SER A C 1
ATOM 1820 C C B SER A 1 232 ? 86.965 79.695 61.639 0.75 26.45 232 SER A C 1
ATOM 1821 O O A SER A 1 232 ? 87.506 79.371 62.718 0.25 26.56 232 SER A O 1
ATOM 1822 O O B SER A 1 232 ? 87.532 79.421 62.698 0.75 26.19 232 SER A O 1
ATOM 1827 N N . VAL A 1 233 ? 85.754 79.240 61.301 1.00 25.04 233 VAL A N 1
ATOM 1828 C CA . VAL A 1 233 ? 85.011 78.232 62.070 1.00 24.81 233 VAL A CA 1
ATOM 1829 C C . VAL A 1 233 ? 84.329 77.307 61.050 1.00 24.09 233 VAL A C 1
ATOM 1830 O O . VAL A 1 233 ? 83.944 77.759 59.971 1.00 26.57 233 VAL A O 1
ATOM 1834 N N . ALA A 1 234 ? 84.182 76.025 61.380 1.00 20.86 234 ALA A N 1
ATOM 1835 C CA . ALA A 1 234 ? 83.498 75.086 60.493 1.00 23.34 234 ALA A CA 1
ATOM 1836 C C . ALA A 1 234 ? 82.950 73.911 61.265 1.00 23.77 234 ALA A C 1
ATOM 1837 O O . ALA A 1 234 ? 83.687 73.258 62.020 1.00 22.75 234 ALA A O 1
ATOM 1839 N N . TRP A 1 235 ? 81.667 73.635 61.053 1.00 21.11 235 TRP A N 1
ATOM 1840 C CA . TRP A 1 235 ? 81.017 72.432 61.600 1.00 20.68 235 TRP A CA 1
ATOM 1841 C C . TRP A 1 235 ? 81.449 71.159 60.904 1.00 24.25 235 TRP A C 1
ATOM 1842 O O . TRP A 1 235 ? 81.458 71.112 59.667 1.00 24.74 235 TRP A O 1
ATOM 1853 N N . ALA A 1 236 ? 81.739 70.105 61.667 1.00 21.94 236 ALA A N 1
ATOM 1854 C CA . ALA A 1 236 ? 81.785 68.763 61.061 1.00 24.35 236 ALA A CA 1
ATOM 1855 C C . ALA A 1 236 ? 80.389 68.395 60.563 1.00 22.76 236 ALA A C 1
ATOM 1856 O O . ALA A 1 236 ? 79.397 68.745 61.186 1.00 26.46 236 ALA A O 1
ATOM 1858 N N . PRO A 1 237 ? 80.305 67.678 59.430 1.00 21.68 237 PRO A N 1
ATOM 1859 C CA . PRO A 1 237 ? 79.012 67.207 58.927 1.00 23.98 237 PRO A CA 1
ATOM 1860 C C . PRO A 1 237 ? 78.200 66.450 59.981 1.00 24.09 237 PRO A C 1
ATOM 1861 O O . PRO A 1 237 ? 76.978 66.534 59.980 1.00 25.75 237 PRO A O 1
ATOM 1865 N N . SER A 1 238 ? 78.862 65.754 60.899 1.00 24.28 238 SER A N 1
ATOM 1866 C CA . SER A 1 238 ? 78.137 65.035 61.950 1.00 27.95 238 SER A CA 1
ATOM 1867 C C . SER A 1 238 ? 77.385 65.970 62.900 1.00 30.86 238 SER A C 1
ATOM 1868 O O . SER A 1 238 ? 76.428 65.560 63.578 1.00 24.52 238 SER A O 1
ATOM 1871 N N . GLY A 1 239 ? 77.830 67.225 62.959 1.00 23.45 239 GLY A N 1
ATOM 1872 C CA . GLY A 1 239 ? 77.279 68.187 63.895 1.00 22.65 239 GLY A CA 1
ATOM 1873 C C . GLY A 1 239 ? 77.738 67.991 65.334 1.00 23.09 239 GLY A C 1
ATOM 1874 O O . GLY A 1 239 ? 77.296 68.713 66.223 1.00 24.03 239 GLY A O 1
ATOM 1875 N N . GLU A 1 240 ? 78.621 67.030 65.581 1.00 22.13 240 GLU A N 1
ATOM 1876 C CA . GLU A 1 240 ? 78.995 66.743 66.970 1.00 22.57 240 GLU A CA 1
ATOM 1877 C C . GLU A 1 240 ? 80.263 67.482 67.406 1.00 27.92 240 GLU A C 1
ATOM 1878 O O . GLU A 1 240 ? 80.568 67.565 68.594 1.00 22.09 240 GLU A O 1
ATOM 1884 N N . LEU A 1 241 ? 80.973 68.034 66.431 1.00 21.99 241 LEU A N 1
ATOM 1885 C CA . LEU A 1 241 ? 82.255 68.703 66.618 1.00 22.03 241 LEU A CA 1
ATOM 1886 C C . LEU A 1 241 ? 82.319 69.906 65.687 1.00 26.10 241 LEU A C 1
ATOM 1887 O O . LEU A 1 241 ? 81.693 69.891 64.643 1.00 21.70 241 LEU A O 1
ATOM 1892 N N . PHE A 1 242 ? 83.068 70.937 66.048 1.00 20.26 242 PHE A N 1
ATOM 1893 C CA . PHE A 1 242 ? 83.451 71.919 65.036 1.00 20.11 242 PHE A CA 1
ATOM 1894 C C . PHE A 1 242 ? 84.915 72.291 65.226 1.00 24.73 242 PHE A C 1
ATOM 1895 O O . PHE A 1 242 ? 85.543 71.940 66.252 1.00 23.47 242 PHE A O 1
ATOM 1903 N N . ALA A 1 243 ? 85.464 72.974 64.227 1.00 21.25 243 ALA A N 1
ATOM 1904 C CA . ALA A 1 243 ? 86.858 73.393 64.254 1.00 24.11 243 ALA A CA 1
ATOM 1905 C C . ALA A 1 243 ? 86.952 74.902 64.245 1.00 24.79 243 ALA A C 1
ATOM 1906 O O . ALA A 1 243 ? 86.078 75.583 63.698 1.00 25.27 243 ALA A O 1
ATOM 1908 N N . VAL A 1 244 ? 88.015 75.418 64.861 1.00 23.99 244 VAL A N 1
ATOM 1909 C CA . VAL A 1 244 ? 88.279 76.848 64.964 1.00 23.63 244 VAL A CA 1
ATOM 1910 C C . VAL A 1 244 ? 89.696 77.114 64.524 1.00 22.07 244 VAL A C 1
ATOM 1911 O O . VAL A 1 244 ? 90.639 76.452 65.012 1.00 27.77 244 VAL A O 1
ATOM 1915 N N . GLY A 1 245 ? 89.858 78.063 63.609 1.00 27.04 245 GLY A N 1
ATOM 1916 C CA . GLY A 1 245 ? 91.172 78.435 63.133 1.00 25.13 245 GLY A CA 1
ATOM 1917 C C . GLY A 1 245 ? 91.530 79.862 63.502 1.00 30.60 245 GLY A C 1
ATOM 1918 O O . GLY A 1 245 ? 90.676 80.741 63.535 1.00 28.53 245 GLY A O 1
ATOM 1919 N N . GLY A 1 246 ? 92.806 80.092 63.785 1.00 32.75 246 GLY A N 1
ATOM 1920 C CA . GLY A 1 246 ? 93.271 81.395 64.204 1.00 28.90 246 GLY A CA 1
ATOM 1921 C C . GLY A 1 246 ? 94.726 81.560 63.820 1.00 31.60 246 GLY A C 1
ATOM 1922 O O . GLY A 1 246 ? 95.229 80.839 62.950 1.00 32.61 246 GLY A O 1
ATOM 1923 N N . PHE A 1 247 ? 95.409 82.499 64.467 1.00 30.13 247 PHE A N 1
ATOM 1924 C CA . PHE A 1 247 ? 96.795 82.765 64.129 1.00 32.98 247 PHE A CA 1
ATOM 1925 C C . PHE A 1 247 ? 97.676 81.631 64.634 1.00 35.65 247 PHE A C 1
ATOM 1926 O O . PHE A 1 247 ? 97.883 81.488 65.839 1.00 36.80 247 PHE A O 1
ATOM 1934 N N . ASN A 1 248 ? 98.175 80.814 63.711 1.00 38.04 248 ASN A N 1
ATOM 1935 C CA . ASN A 1 248 ? 99.004 79.665 64.075 1.00 36.16 248 ASN A CA 1
ATOM 1936 C C . ASN A 1 248 ? 98.320 78.757 65.093 1.00 39.30 248 ASN A C 1
ATOM 1937 O O . ASN A 1 248 ? 98.978 78.161 65.960 1.00 36.03 248 ASN A O 1
ATOM 1942 N N . THR A 1 249 ? 96.998 78.666 65.011 1.00 31.71 249 THR A N 1
ATOM 1943 C CA . THR A 1 249 ? 96.297 77.768 65.912 1.00 33.95 249 THR A CA 1
ATOM 1944 C C . THR A 1 249 ? 95.085 77.121 65.270 1.00 31.30 249 THR A C 1
ATOM 1945 O O . THR A 1 249 ? 94.401 77.706 64.424 1.00 33.78 249 THR A O 1
ATOM 1949 N N . LEU A 1 250 ? 94.837 75.891 65.699 1.00 29.73 250 LEU A N 1
ATOM 1950 C CA . LEU A 1 250 ? 93.700 75.108 65.249 1.00 29.45 250 LEU A CA 1
ATOM 1951 C C . LEU A 1 250 ? 93.126 74.425 66.470 1.00 29.23 250 LEU A C 1
ATOM 1952 O O . LEU A 1 250 ? 93.864 73.791 67.227 1.00 30.58 250 LEU A O 1
ATOM 1957 N N . GLN A 1 251 ? 91.825 74.568 66.683 1.00 24.47 251 GLN A N 1
ATOM 1958 C CA . GLN A 1 251 ? 91.188 74.007 67.868 1.00 23.36 251 GLN A CA 1
ATOM 1959 C C . GLN A 1 251 ? 90.033 73.113 67.469 1.00 26.85 251 GLN A C 1
ATOM 1960 O O . GLN A 1 251 ? 89.277 73.434 66.550 1.00 26.82 251 GLN A O 1
ATOM 1966 N N . LEU A 1 252 ? 89.914 71.986 68.157 1.00 22.62 252 LEU A N 1
ATOM 1967 C CA . LEU A 1 252 ? 88.800 71.060 67.978 1.00 23.48 252 LEU A CA 1
ATOM 1968 C C . LEU A 1 252 ? 87.814 71.207 69.143 1.00 25.58 252 LEU A C 1
ATOM 1969 O O . LEU A 1 252 ? 88.198 71.047 70.299 1.00 24.86 252 LEU A O 1
ATOM 1974 N N . CYS A 1 253 ? 86.550 71.494 68.834 1.00 21.79 253 CYS A N 1
ATOM 1975 C CA . CYS A 1 253 ? 85.549 71.785 69.850 1.00 22.20 253 CYS A CA 1
ATOM 1976 C C . CYS A 1 253 ? 84.353 70.852 69.807 1.00 23.78 253 CYS A C 1
ATOM 1977 O O . CYS A 1 253 ? 83.909 70.425 68.740 1.00 22.89 253 CYS A O 1
ATOM 1980 N N . ASP A 1 254 ? 83.827 70.552 70.987 1.00 21.21 254 ASP A N 1
ATOM 1981 C CA . ASP A 1 254 ? 82.539 69.886 71.134 1.00 19.99 254 ASP A CA 1
ATOM 1982 C C . ASP A 1 254 ? 81.433 70.798 70.625 1.00 24.17 254 ASP A C 1
ATOM 1983 O O . ASP A 1 254 ? 81.569 72.014 70.690 1.00 22.10 254 ASP A O 1
ATOM 1988 N N . ARG A 1 255 ? 80.328 70.224 70.158 1.00 22.74 255 ARG A N 1
ATOM 1989 C CA . ARG A 1 255 ? 79.195 71.049 69.762 1.00 21.28 255 ARG A CA 1
ATOM 1990 C C . ARG A 1 255 ? 78.698 71.956 70.885 1.00 26.71 255 ARG A C 1
ATOM 1991 O O . ARG A 1 255 ? 78.089 72.981 70.608 1.00 23.18 255 ARG A O 1
ATOM 1999 N N . MET A 1 256 ? 78.952 71.592 72.144 1.00 23.06 256 MET A N 1
ATOM 2000 C CA . MET A 1 256 ? 78.566 72.459 73.252 1.00 18.90 256 MET A CA 1
ATOM 2001 C C . MET A 1 256 ? 79.412 73.724 73.265 1.00 18.15 256 MET A C 1
ATOM 2002 O O . MET A 1 256 ? 79.019 74.728 73.860 1.00 21.80 256 MET A O 1
ATOM 2007 N N . GLY A 1 257 ? 80.587 73.660 72.642 1.00 21.14 257 GLY A N 1
ATOM 2008 C CA . GLY A 1 257 ? 81.443 74.836 72.541 1.00 21.14 257 GLY A CA 1
ATOM 2009 C C . GLY A 1 257 ? 82.835 74.661 73.102 1.00 21.37 257 GLY A C 1
ATOM 2010 O O . GLY A 1 257 ? 83.793 75.249 72.594 1.00 23.73 257 GLY A O 1
ATOM 2011 N N . TRP A 1 258 ? 82.965 73.854 74.164 1.00 20.48 258 TRP A N 1
ATOM 2012 C CA . TRP A 1 258 ? 84.254 73.729 74.835 1.00 20.42 258 TRP A CA 1
ATOM 2013 C C . TRP A 1 258 ? 85.213 72.907 73.974 1.00 19.80 258 TRP A C 1
ATOM 2014 O O . TRP A 1 258 ? 84.780 72.141 73.117 1.00 23.23 258 TRP A O 1
ATOM 2025 N N . ALA A 1 259 ? 86.509 73.077 74.210 1.00 23.67 259 ALA A N 1
ATOM 2026 C CA . ALA A 1 259 ? 87.568 72.515 73.370 1.00 23.94 259 ALA A CA 1
ATOM 2027 C C . ALA A 1 259 ? 88.093 71.163 73.852 1.00 29.95 259 ALA A C 1
ATOM 2028 O O . ALA A 1 259 ? 88.376 70.994 75.037 1.00 26.59 259 ALA A O 1
ATOM 2030 N N . TYR A 1 260 ? 88.211 70.216 72.924 1.00 24.73 260 TYR A N 1
ATOM 2031 C CA . TYR A 1 260 ? 88.966 68.979 73.136 1.00 26.96 260 TYR A CA 1
ATOM 2032 C C . TYR A 1 260 ? 90.458 69.225 73.022 1.00 30.35 260 TYR A C 1
ATOM 2033 O O . TYR A 1 260 ? 91.254 68.656 73.776 1.00 27.59 260 TYR A O 1
ATOM 2042 N N A SER A 1 261 ? 90.859 70.061 72.071 0.58 27.06 261 SER A N 1
ATOM 2043 N N B SER A 1 261 ? 90.830 70.063 72.058 0.42 26.75 261 SER A N 1
ATOM 2044 C CA A SER A 1 261 ? 92.283 70.283 71.859 0.58 24.85 261 SER A CA 1
ATOM 2045 C CA B SER A 1 261 ? 92.232 70.307 71.741 0.42 25.64 261 SER A CA 1
ATOM 2046 C C A SER A 1 261 ? 92.576 71.581 71.123 0.58 25.70 261 SER A C 1
ATOM 2047 C C B SER A 1 261 ? 92.479 71.723 71.268 0.42 26.61 261 SER A C 1
ATOM 2048 O O A SER A 1 261 ? 91.806 72.020 70.264 0.58 26.62 261 SER A O 1
ATOM 2049 O O B SER A 1 261 ? 91.593 72.374 70.714 0.42 26.89 261 SER A O 1
ATOM 2054 N N . LYS A 1 262 ? 93.702 72.186 71.482 1.00 27.32 262 LYS A N 1
ATOM 2055 C CA . LYS A 1 262 ? 94.172 73.437 70.901 1.00 35.00 262 LYS A CA 1
ATOM 2056 C C . LYS A 1 262 ? 95.589 73.175 70.441 1.00 44.70 262 LYS A C 1
ATOM 2057 O O . LYS A 1 262 ? 96.463 72.899 71.256 1.00 43.34 262 LYS A O 1
ATOM 2063 N N A ILE A 1 263 ? 95.826 73.236 69.136 0.25 36.39 263 ILE A N 1
ATOM 2064 N N B ILE A 1 263 ? 95.825 73.273 69.140 0.75 33.57 263 ILE A N 1
ATOM 2065 C CA A ILE A 1 263 ? 97.149 72.922 68.615 0.25 37.57 263 ILE A CA 1
ATOM 2066 C CA B ILE A 1 263 ? 97.133 72.956 68.607 0.75 35.40 263 ILE A CA 1
ATOM 2067 C C A ILE A 1 263 ? 97.836 74.155 68.047 0.25 37.52 263 ILE A C 1
ATOM 2068 C C B ILE A 1 263 ? 97.826 74.189 68.069 0.75 38.43 263 ILE A C 1
ATOM 2069 O O A ILE A 1 263 ? 97.253 74.899 67.258 0.25 35.78 263 ILE A O 1
ATOM 2070 O O B ILE A 1 263 ? 97.242 74.959 67.308 0.75 34.58 263 ILE A O 1
ATOM 2079 N N . HIS A 1 264 ? 99.080 74.372 68.461 1.00 38.29 264 HIS A N 1
ATOM 2080 C CA . HIS A 1 264 ? 99.870 75.461 67.923 1.00 44.74 264 HIS A CA 1
ATOM 2081 C C . HIS A 1 264 ? 100.498 74.995 66.611 1.00 48.45 264 HIS A C 1
ATOM 2082 O O . HIS A 1 264 ? 101.089 73.918 66.550 1.00 48.48 264 HIS A O 1
ATOM 2089 N N . LEU A 1 265 ? 100.346 75.795 65.560 1.00 46.40 265 LEU A N 1
ATOM 2090 C CA . LEU A 1 265 ? 100.833 75.421 64.238 1.00 43.00 265 LEU A CA 1
ATOM 2091 C C . LEU A 1 265 ? 102.181 76.077 63.932 1.00 48.93 265 LEU A C 1
ATOM 2092 O O . LEU A 1 265 ? 102.557 77.073 64.549 1.00 46.39 265 LEU A O 1
ATOM 2097 N N . ASN A 1 266 ? 102.902 75.510 62.971 1.00 52.14 266 ASN A N 1
ATOM 2098 C CA . ASN A 1 266 ? 104.223 76.010 62.614 1.00 58.70 266 ASN A CA 1
ATOM 2099 C C . ASN A 1 266 ? 104.156 77.048 61.498 1.00 50.85 266 ASN A C 1
ATOM 2100 O O . ASN A 1 266 ? 104.039 76.701 60.321 1.00 53.37 266 ASN A O 1
ATOM 2105 N N . ASP A 1 267 ? 104.215 78.320 61.885 1.00 47.77 267 ASP A N 1
ATOM 2106 C CA . ASP A 1 267 ? 104.311 79.431 60.938 1.00 55.77 267 ASP A CA 1
ATOM 2107 C C . ASP A 1 267 ? 103.320 79.350 59.772 1.00 53.97 267 ASP A C 1
ATOM 2108 O O . ASP A 1 267 ? 103.712 79.429 58.607 1.00 57.01 267 ASP A O 1
ATOM 2113 N N A THR A 1 268 ? 102.041 79.201 60.089 0.20 49.36 268 THR A N 1
ATOM 2114 N N B THR A 1 268 ? 102.039 79.189 60.093 0.80 49.88 268 THR A N 1
ATOM 2115 C CA A THR A 1 268 ? 101.017 79.114 59.058 0.20 46.51 268 THR A CA 1
ATOM 2116 C CA B THR A 1 268 ? 100.989 79.113 59.079 0.80 45.91 268 THR A CA 1
ATOM 2117 C C A THR A 1 268 ? 100.262 80.430 58.918 0.20 44.58 268 THR A C 1
ATOM 2118 C C B THR A 1 268 ? 100.313 80.460 58.877 0.80 44.77 268 THR A C 1
ATOM 2119 O O A THR A 1 268 ? 99.435 80.584 58.019 0.20 44.22 268 THR A O 1
ATOM 2120 O O B THR A 1 268 ? 99.577 80.658 57.911 0.80 44.57 268 THR A O 1
ATOM 2127 N N . GLY A 1 269 ? 100.551 81.379 59.805 1.00 42.13 269 GLY A N 1
ATOM 2128 C CA . GLY A 1 269 ? 99.794 82.612 59.846 1.00 44.82 269 GLY A CA 1
ATOM 2129 C C . GLY A 1 269 ? 98.398 82.195 60.284 1.00 42.11 269 GLY A C 1
ATOM 2130 O O . GLY A 1 269 ? 98.213 81.125 60.885 1.00 38.73 269 GLY A O 1
ATOM 2131 N N A SER A 1 270 ? 97.406 83.028 59.986 0.79 34.08 270 SER A N 1
ATOM 2132 N N B SER A 1 270 ? 97.403 83.017 59.979 0.21 37.14 270 SER A N 1
ATOM 2133 C CA A SER A 1 270 ? 96.035 82.704 60.371 0.79 37.51 270 SER A CA 1
ATOM 2134 C CA B SER A 1 270 ? 96.042 82.704 60.392 0.21 36.63 270 SER A CA 1
ATOM 2135 C C A SER A 1 270 ? 95.445 81.635 59.460 0.79 34.39 270 SER A C 1
ATOM 2136 C C B SER A 1 270 ? 95.378 81.689 59.465 0.21 34.93 270 SER A C 1
ATOM 2137 O O A SER A 1 270 ? 95.652 81.654 58.235 0.79 35.72 270 SER A O 1
ATOM 2138 O O B SER A 1 270 ? 95.465 81.799 58.238 0.21 35.21 270 SER A O 1
ATOM 2143 N N . ILE A 1 271 ? 94.718 80.700 60.060 1.00 32.03 271 ILE A N 1
ATOM 2144 C CA . ILE A 1 271 ? 93.961 79.710 59.296 1.00 35.55 271 ILE A CA 1
ATOM 2145 C C . ILE A 1 271 ? 92.674 80.381 58.847 1.00 32.57 271 ILE A C 1
ATOM 2146 O O . ILE A 1 271 ? 91.777 80.610 59.652 1.00 31.06 271 ILE A O 1
ATOM 2151 N N A MET A 1 272 ? 92.603 80.688 57.556 0.63 29.23 272 MET A N 1
ATOM 2152 N N B MET A 1 272 ? 92.580 80.698 57.561 0.37 29.78 272 MET A N 1
ATOM 2153 C CA A MET A 1 272 ? 91.527 81.498 57.007 0.63 30.92 272 MET A CA 1
ATOM 2154 C CA B MET A 1 272 ? 91.475 81.510 57.063 0.37 30.68 272 MET A CA 1
ATOM 2155 C C A MET A 1 272 ? 90.373 80.648 56.509 0.63 32.13 272 MET A C 1
ATOM 2156 C C B MET A 1 272 ? 90.392 80.676 56.391 0.37 31.90 272 MET A C 1
ATOM 2157 O O A MET A 1 272 ? 89.244 81.122 56.397 0.63 32.45 272 MET A O 1
ATOM 2158 O O B MET A 1 272 ? 89.326 81.190 56.049 0.37 30.25 272 MET A O 1
ATOM 2167 N N . THR A 1 273 ? 90.669 79.391 56.198 1.00 29.69 273 THR A N 1
ATOM 2168 C CA A THR A 1 273 ? 89.698 78.520 55.559 0.39 23.99 273 THR A CA 1
ATOM 2169 C CA B THR A 1 273 ? 89.743 78.515 55.500 0.61 23.83 273 THR A CA 1
ATOM 2170 C C . THR A 1 273 ? 89.785 77.111 56.115 1.00 25.31 273 THR A C 1
ATOM 2171 O O . THR A 1 273 ? 90.867 76.598 56.402 1.00 29.51 273 THR A O 1
ATOM 2178 N N . LEU A 1 274 ? 88.613 76.516 56.313 1.00 26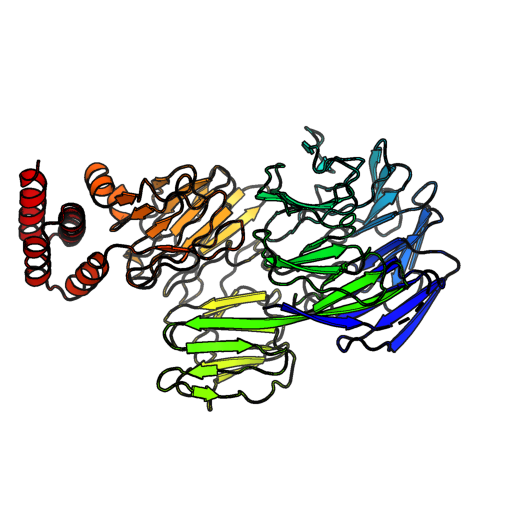.66 274 LEU A N 1
ATOM 2179 C CA . LEU A 1 274 ? 88.464 75.172 56.870 1.00 26.82 274 LEU A CA 1
ATOM 2180 C C . LEU A 1 274 ? 87.505 74.342 56.028 1.00 30.26 274 LEU A C 1
ATOM 2181 O O . LEU A 1 274 ? 86.501 74.855 55.533 1.00 30.49 274 LEU A O 1
ATOM 2186 N N . SER A 1 275 ? 87.791 73.054 55.902 1.00 24.49 275 SER A N 1
ATOM 2187 C CA . SER A 1 275 ? 86.866 72.133 55.238 1.00 23.16 275 SER A CA 1
ATOM 2188 C C . SER A 1 275 ? 86.996 70.772 55.885 1.00 22.59 275 SER A C 1
ATOM 2189 O O . SER A 1 275 ? 88.109 70.324 56.136 1.00 26.81 275 SER A O 1
ATOM 2192 N N . TRP A 1 276 ? 85.866 70.123 56.160 1.00 25.71 276 TRP A N 1
ATOM 2193 C CA . TRP A 1 276 ? 85.857 68.767 56.714 1.00 25.88 276 TRP A CA 1
ATOM 2194 C C . TRP A 1 276 ? 85.597 67.711 55.653 1.00 30.19 276 TRP A C 1
ATOM 2195 O O . TRP A 1 276 ? 84.884 67.970 54.696 1.00 26.82 276 TRP A O 1
ATOM 2206 N N . THR A 1 277 ? 86.086 66.491 55.859 1.00 30.70 277 THR A N 1
ATOM 2207 C CA . THR A 1 277 ? 85.658 65.389 54.993 1.00 26.25 277 THR A CA 1
ATOM 2208 C C . THR A 1 277 ? 84.198 65.033 55.298 1.00 32.00 277 THR A C 1
ATOM 2209 O O . THR A 1 277 ? 83.681 65.351 56.386 1.00 26.73 277 THR A O 1
ATOM 2213 N N . ALA A 1 278 ? 83.529 64.389 54.344 1.00 28.00 278 ALA A N 1
ATOM 2214 C CA . ALA A 1 278 ? 82.106 64.068 54.489 1.00 26.65 278 ALA A CA 1
ATOM 2215 C C . ALA A 1 278 ? 81.855 63.171 55.692 1.00 29.44 278 ALA A C 1
ATOM 2216 O O . ALA A 1 278 ? 80.774 63.221 56.298 1.00 31.63 278 ALA A O 1
ATOM 2218 N N . ASP A 1 279 ? 82.856 62.371 56.049 1.00 26.15 279 ASP A N 1
ATOM 2219 C CA . ASP A 1 279 ? 82.689 61.403 57.135 1.00 33.16 279 ASP A CA 1
ATOM 2220 C C . ASP A 1 279 ? 83.121 61.959 58.492 1.00 36.12 279 ASP A C 1
ATOM 2221 O O . ASP A 1 279 ? 83.157 61.221 59.477 1.00 27.32 279 ASP A O 1
ATOM 2226 N N . SER A 1 280 ? 83.461 63.250 58.525 1.00 27.34 280 SER A N 1
ATOM 2227 C CA . SER A 1 280 ? 83.777 63.976 59.770 1.00 25.37 280 SER A CA 1
ATOM 2228 C C . SER A 1 280 ? 85.030 63.506 60.489 1.00 27.19 280 SER A C 1
ATOM 2229 O O . SER A 1 280 ? 85.238 63.880 61.641 1.00 28.90 280 SER A O 1
ATOM 2232 N N . THR A 1 281 ? 85.864 62.695 59.834 1.00 26.95 281 THR A N 1
ATOM 2233 C CA . THR A 1 281 ? 87.062 62.170 60.498 1.00 29.97 281 THR A CA 1
ATOM 2234 C C . THR A 1 281 ? 88.300 63.032 60.274 1.00 33.62 281 THR A C 1
ATOM 2235 O O . THR A 1 281 ? 89.277 62.922 61.012 1.00 29.57 281 THR A O 1
ATOM 2239 N N . GLN A 1 282 ? 88.278 63.863 59.240 1.00 25.85 282 GLN A N 1
ATOM 2240 C CA . GLN A 1 282 ? 89.431 64.687 58.927 1.00 24.91 282 GLN A CA 1
ATOM 2241 C C . GLN A 1 282 ? 89.010 66.082 58.496 1.00 28.35 282 GLN A C 1
ATOM 2242 O O . GLN A 1 282 ? 87.871 66.310 58.063 1.00 26.74 282 GLN A O 1
ATOM 2248 N N . LEU A 1 283 ? 89.949 67.009 58.590 1.00 28.99 283 LEU A N 1
ATOM 2249 C CA . LEU A 1 283 ? 89.724 68.341 58.069 1.00 29.77 283 LEU A CA 1
ATOM 2250 C C . LEU A 1 283 ? 91.007 68.885 57.461 1.00 30.26 283 LEU A C 1
ATOM 2251 O O . LEU A 1 283 ? 92.085 68.315 57.641 1.00 34.07 283 LEU A O 1
ATOM 2256 N N . ALA A 1 284 ? 90.876 69.994 56.746 1.00 28.18 284 ALA A N 1
ATOM 2257 C CA . ALA A 1 284 ? 92.025 70.721 56.229 1.00 31.09 284 ALA A CA 1
ATOM 2258 C C . ALA A 1 284 ? 91.831 72.208 56.475 1.00 31.17 284 ALA A C 1
ATOM 2259 O O . ALA A 1 284 ? 90.697 72.695 56.539 1.00 28.99 284 ALA A O 1
ATOM 2261 N N . GLY A 1 285 ? 92.948 72.918 56.599 1.00 30.15 285 GLY A N 1
AT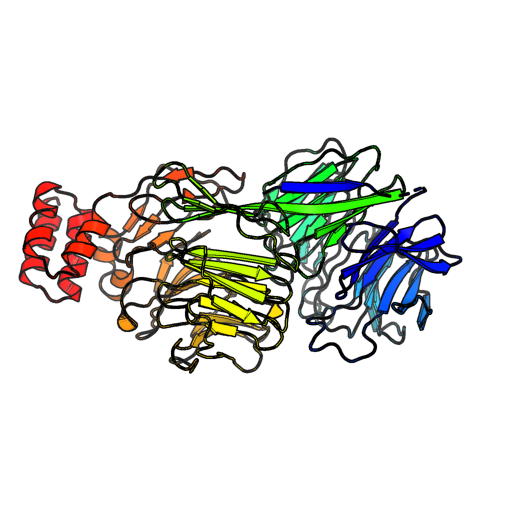OM 2262 C CA . GLY A 1 285 ? 92.934 74.352 56.806 1.00 31.43 285 GLY A CA 1
ATOM 2263 C C . GLY A 1 285 ? 93.924 75.030 55.879 1.00 38.29 285 GLY A C 1
ATOM 2264 O O . GLY A 1 285 ? 95.000 74.497 55.597 1.00 39.51 285 GLY A O 1
ATOM 2265 N N . GLY A 1 286 ? 93.550 76.204 55.389 1.00 37.54 286 GLY A N 1
ATOM 2266 C CA . GLY A 1 286 ? 94.436 76.999 54.556 1.00 38.19 286 GLY A CA 1
ATOM 2267 C C . GLY A 1 286 ? 94.855 78.226 55.337 1.00 44.38 286 GLY A C 1
ATOM 2268 O O . GLY A 1 286 ? 94.012 78.904 55.940 1.00 36.67 286 GLY A O 1
ATOM 2269 N N . GLY A 1 287 ? 96.155 78.505 55.340 1.00 45.31 287 GLY A N 1
ATOM 2270 C CA . GLY A 1 287 ? 96.684 79.610 56.117 1.00 51.67 287 GLY A CA 1
ATOM 2271 C C . GLY A 1 287 ? 97.272 80.713 55.267 1.00 53.47 287 GLY A C 1
ATOM 2272 O O . GLY A 1 287 ? 97.539 80.514 54.078 1.00 52.07 287 GLY A O 1
ATOM 2273 N N . GLY A 1 288 ? 97.478 81.876 55.883 1.00 58.22 288 GLY A N 1
ATOM 2274 C CA . GLY A 1 288 ? 98.079 83.012 55.208 1.00 50.71 288 GLY A CA 1
ATOM 2275 C C . GLY A 1 288 ? 99.477 82.727 54.694 1.00 62.79 288 GLY A C 1
ATOM 2276 O O . GLY A 1 288 ? 99.916 83.320 53.705 1.00 65.13 288 GLY A O 1
ATOM 2277 N N . SER A 1 289 ? 100.186 81.819 55.360 1.00 67.80 289 SER A N 1
ATOM 2278 C CA . SER A 1 289 ? 101.518 81.433 54.906 1.00 79.97 289 SER A CA 1
ATOM 2279 C C . SER A 1 289 ? 101.409 80.771 53.541 1.00 94.39 289 SER A C 1
ATOM 2280 O O . SER A 1 289 ? 102.254 80.970 52.670 1.00 99.22 289 SER A O 1
ATOM 2283 N N . GLY A 1 290 ? 100.351 79.985 53.366 1.00 97.89 290 GLY A N 1
ATOM 2284 C CA . GLY A 1 290 ? 100.139 79.250 52.135 1.00 94.16 290 GLY A CA 1
ATOM 2285 C C . GLY A 1 290 ? 100.267 77.756 52.345 1.00 89.67 290 GLY A C 1
ATOM 2286 O O . GLY A 1 290 ? 99.916 76.967 51.467 1.00 87.00 290 GLY A O 1
ATOM 2287 N N . GLY A 1 291 ? 100.779 77.364 53.507 1.00 84.28 291 GLY A N 1
ATOM 2288 C CA . GLY A 1 291 ? 100.836 75.961 53.865 1.00 78.77 291 GLY A CA 1
ATOM 2289 C C . GLY A 1 291 ? 99.429 75.415 54.029 1.00 70.93 291 GLY A C 1
ATOM 2290 O O . GLY A 1 291 ? 98.494 76.163 54.334 1.00 63.45 291 GLY A O 1
ATOM 2291 N N . VAL A 1 292 ? 99.271 74.116 53.803 1.00 57.56 292 VAL A N 1
ATOM 2292 C CA . VAL A 1 292 ? 97.987 73.465 53.994 1.00 46.17 292 VAL A CA 1
ATOM 2293 C C . VAL A 1 292 ? 98.099 72.553 55.200 1.00 46.49 292 VAL A C 1
ATOM 2294 O O . VAL A 1 292 ? 99.035 71.765 55.300 1.00 56.31 292 VAL A O 1
ATOM 2298 N N . VAL A 1 293 ? 97.163 72.681 56.130 1.00 37.05 293 VAL A N 1
ATOM 2299 C CA . VAL A 1 293 ? 97.185 71.872 57.334 1.00 37.98 293 VAL A CA 1
ATOM 2300 C C . VAL A 1 293 ? 96.150 70.759 57.231 1.00 38.16 293 VAL A C 1
ATOM 2301 O O . VAL A 1 293 ? 95.015 70.992 56.807 1.00 39.14 293 VAL A O 1
ATOM 2305 N N . PHE A 1 294 ? 96.550 69.551 57.612 1.00 39.16 294 PHE A N 1
ATOM 2306 C CA . PHE A 1 294 ? 95.630 68.424 57.687 1.00 37.81 294 PHE A CA 1
ATOM 2307 C C . PHE A 1 294 ? 95.452 68.007 59.132 1.00 39.90 294 PHE A C 1
ATOM 2308 O O . PHE A 1 294 ? 96.429 67.887 59.871 1.00 42.79 294 PHE A O 1
ATOM 2316 N N . GLY A 1 295 ? 94.200 67.808 59.535 1.00 32.12 295 GLY A N 1
ATOM 2317 C CA . GLY A 1 295 ? 93.910 67.378 60.889 1.00 30.52 295 GLY A CA 1
ATOM 2318 C C . GLY A 1 295 ? 93.074 66.121 60.848 1.00 32.76 295 GLY A C 1
ATOM 2319 O O . GLY A 1 295 ? 92.188 65.979 60.004 1.00 36.40 295 GLY A O 1
ATOM 2320 N N . GLN A 1 296 ? 93.369 65.195 61.748 1.00 32.00 296 GLN A N 1
ATOM 2321 C CA . GLN A 1 296 ? 92.575 63.977 61.864 1.00 30.20 296 GLN A CA 1
ATOM 2322 C C . GLN A 1 296 ? 92.078 63.880 63.287 1.00 26.66 296 GLN A C 1
ATOM 2323 O O . GLN A 1 296 ? 92.828 64.131 6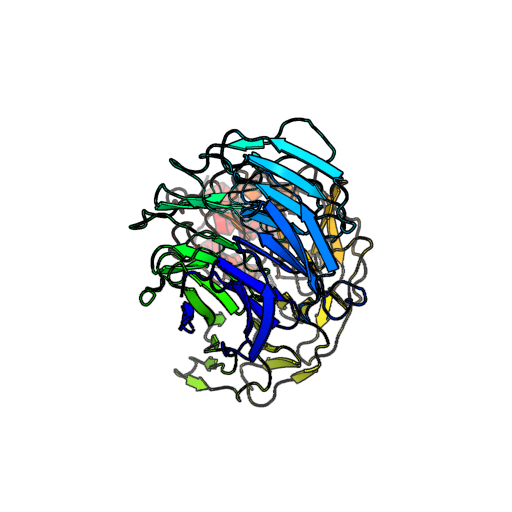4.232 1.00 34.97 296 GLN A O 1
ATOM 2329 N N . VAL A 1 297 ? 90.808 63.540 63.446 1.00 27.37 297 VAL A N 1
ATOM 2330 C CA . VAL A 1 297 ? 90.250 63.371 64.775 1.00 26.28 297 VAL A CA 1
ATOM 2331 C C . VAL A 1 297 ? 90.655 61.992 65.284 1.00 32.58 297 VAL A C 1
ATOM 2332 O O . VAL A 1 297 ? 90.316 60.981 64.658 1.00 28.35 297 VAL A O 1
ATOM 2336 N N . VAL A 1 298 ? 91.378 61.945 66.402 1.00 27.38 298 VAL A N 1
ATOM 2337 C CA . VAL A 1 298 ? 91.886 60.679 66.935 1.00 27.04 298 VAL A CA 1
ATOM 2338 C C . VAL A 1 298 ? 91.692 60.591 68.440 1.00 29.84 298 VAL A C 1
ATOM 2339 O O . VAL A 1 298 ? 91.213 61.544 69.071 1.00 33.78 298 VAL A O 1
ATOM 2343 N N . ASP A 1 299 ? 92.079 59.449 69.004 1.00 27.38 299 ASP A N 1
ATOM 2344 C CA . ASP A 1 299 ? 92.000 59.192 70.440 1.00 34.58 299 ASP A CA 1
ATOM 2345 C C . ASP A 1 299 ? 90.590 59.250 71.008 1.00 39.03 299 ASP A C 1
ATOM 2346 O O . ASP A 1 299 ? 90.391 59.692 72.140 1.00 35.58 299 ASP A O 1
ATOM 2351 N N . LEU A 1 300 ? 89.612 58.808 70.232 1.00 38.59 300 LEU A N 1
ATOM 2352 C CA . LEU A 1 300 ? 88.246 58.724 70.725 1.00 35.73 300 LEU A CA 1
ATOM 2353 C C . LEU A 1 300 ? 88.196 57.701 71.849 1.00 35.44 300 LEU A C 1
ATOM 2354 O O . LEU A 1 300 ? 88.716 56.597 71.711 1.00 31.90 300 LEU A O 1
ATOM 2359 N N . ALA A 1 301 ? 87.592 58.071 72.979 1.00 30.69 301 ALA A N 1
ATOM 2360 C CA . ALA A 1 301 ? 87.515 57.167 74.117 1.00 33.11 301 ALA A CA 1
ATOM 2361 C C . ALA A 1 301 ? 86.077 56.749 74.350 1.00 36.62 301 ALA A C 1
ATOM 2362 O O . ALA A 1 301 ? 85.179 57.584 74.394 1.00 42.11 301 ALA A O 1
ATOM 2364 N N . LEU A 1 302 ? 85.863 55.453 74.491 1.00 31.70 302 LEU A N 1
ATOM 2365 C CA . LEU A 1 302 ? 84.553 54.949 74.841 1.00 30.89 302 LEU A CA 1
ATOM 2366 C C . LEU A 1 302 ? 84.699 54.060 76.055 1.00 29.78 302 LEU A C 1
ATOM 2367 O O . LEU A 1 302 ? 85.675 53.328 76.186 1.00 34.57 302 LEU A O 1
ATOM 2372 N N . GLU A 1 303 ? 83.742 54.119 76.964 1.00 32.17 303 GLU A N 1
ATOM 2373 C CA . GLU A 1 303 ? 83.748 53.117 78.009 1.00 36.80 303 GLU A CA 1
ATOM 2374 C C . GLU A 1 303 ? 82.351 52.690 78.380 1.00 35.89 303 GLU A C 1
ATOM 2375 O O . GLU A 1 303 ? 81.379 53.413 78.187 1.00 38.90 303 GLU A O 1
ATOM 2381 N N . ASP A 1 304 ? 82.275 51.465 78.865 1.00 36.86 304 ASP A N 1
ATOM 2382 C CA . ASP A 1 304 ? 81.032 50.896 79.307 1.00 43.62 304 ASP A CA 1
ATOM 2383 C C . ASP A 1 304 ? 81.342 49.921 80.407 1.00 41.79 304 ASP A C 1
ATOM 2384 O O . ASP A 1 304 ? 81.922 48.865 80.158 1.00 35.42 304 ASP A O 1
ATOM 2389 N N . GLY A 1 305 ? 80.948 50.271 81.626 1.00 45.27 305 GLY A N 1
ATOM 2390 C CA . GLY A 1 305 ? 81.314 49.480 82.781 1.00 44.80 305 GLY A CA 1
ATOM 2391 C C . GLY A 1 305 ? 82.820 49.478 82.919 1.00 34.74 305 GLY A C 1
ATOM 2392 O O . GLY A 1 305 ? 83.450 50.540 82.955 1.00 45.76 305 GLY A O 1
ATOM 2393 N N . LYS A 1 306 ? 83.398 48.285 82.955 1.00 30.76 306 LYS A N 1
ATOM 2394 C CA . LYS A 1 306 ? 84.839 48.128 83.124 1.00 43.51 306 LYS A CA 1
ATOM 2395 C C . LYS A 1 306 ? 85.627 48.293 81.817 1.00 47.99 306 LYS A C 1
ATOM 2396 O O . LYS A 1 306 ? 86.852 48.412 81.841 1.00 50.74 306 LYS A O 1
ATOM 2402 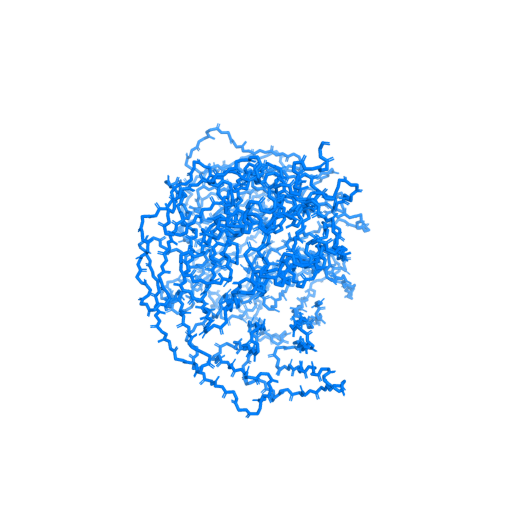N N . MET A 1 307 ? 84.928 48.279 80.686 1.00 42.97 307 MET A N 1
ATOM 2403 C CA . MET A 1 307 ? 85.584 48.278 79.374 1.00 34.57 307 MET A CA 1
ATOM 2404 C C . MET A 1 307 ? 85.870 49.670 78.856 1.00 36.08 307 MET A C 1
ATOM 2405 O O . MET A 1 307 ? 84.997 50.543 78.860 1.00 40.94 307 MET A O 1
ATOM 2410 N N . GLN A 1 308 ? 87.101 49.880 78.398 1.00 35.16 308 GLN A N 1
ATOM 2411 C CA . GLN A 1 308 ? 87.481 51.156 77.820 1.00 35.05 308 GLN A CA 1
ATOM 2412 C C . GLN A 1 308 ? 88.039 50.909 76.421 1.00 30.98 308 GLN A C 1
ATOM 2413 O O . GLN A 1 308 ? 88.935 50.084 76.240 1.00 33.80 308 GLN A O 1
ATOM 2419 N N . VAL A 1 309 ? 87.508 51.624 75.442 1.00 31.70 309 VAL A N 1
ATOM 2420 C CA . VAL A 1 309 ? 87.989 51.452 74.079 1.00 29.10 309 VAL A CA 1
ATOM 2421 C C . VAL A 1 309 ? 88.567 52.753 73.612 1.00 28.04 309 VAL A C 1
ATOM 2422 O O . VAL A 1 309 ? 87.917 53.796 73.700 1.00 36.30 309 VAL A O 1
ATOM 2426 N N . THR A 1 310 ? 89.792 52.696 73.100 1.00 26.33 310 THR A N 1
ATOM 2427 C CA . THR A 1 310 ? 90.398 53.864 72.504 1.00 27.92 310 THR A CA 1
ATOM 2428 C C . THR A 1 310 ? 90.629 53.638 71.018 1.00 25.91 310 THR A C 1
ATOM 2429 O O . THR A 1 310 ? 91.304 52.670 70.624 1.00 24.83 310 THR A O 1
ATOM 2433 N N . VAL A 1 311 ? 90.065 54.533 70.222 1.00 29.53 311 VAL A N 1
ATOM 2434 C CA . VAL A 1 311 ? 90.349 54.580 68.794 1.00 27.34 311 VAL A CA 1
ATOM 2435 C C . VAL A 1 311 ? 91.575 55.447 68.605 1.00 24.37 311 VAL A C 1
ATOM 2436 O O . VAL A 1 311 ? 91.497 56.675 68.613 1.00 32.74 311 VAL A O 1
ATOM 2440 N N . VAL A 1 312 ? 92.717 54.788 68.459 1.00 21.17 312 VAL A N 1
ATOM 2441 C CA . VAL A 1 312 ? 94.010 55.452 68.346 1.00 24.37 312 VAL A CA 1
ATOM 2442 C C . VAL A 1 312 ? 94.108 56.292 67.067 1.00 32.61 312 VAL A C 1
ATOM 2443 O O . VAL A 1 312 ? 94.555 57.444 67.086 1.00 27.27 312 VAL A O 1
ATOM 2447 N N . ASP A 1 313 ? 93.696 55.706 65.947 1.00 26.42 313 ASP A N 1
ATOM 2448 C CA . ASP A 1 313 ? 93.656 56.436 64.686 1.00 24.24 313 ASP A CA 1
ATOM 2449 C C . ASP A 1 313 ? 92.698 55.681 63.759 1.00 25.35 313 ASP A C 1
ATOM 2450 O O . ASP A 1 313 ? 91.996 54.780 64.209 1.00 25.69 313 ASP A O 1
ATOM 2455 N N . ASP A 1 314 ? 92.637 56.032 62.487 1.00 26.71 314 ASP A N 1
ATOM 2456 C CA . ASP A 1 314 ? 91.631 55.382 61.648 1.00 28.73 314 ASP A CA 1
ATOM 2457 C C . ASP A 1 314 ? 92.026 53.965 61.199 1.00 30.88 314 ASP A C 1
ATOM 2458 O O . ASP A 1 314 ? 91.366 53.378 60.341 1.00 25.69 314 ASP A O 1
ATOM 2463 N N A MET A 1 315 ? 93.063 53.419 61.826 0.37 24.07 315 MET A N 1
ATOM 2464 N N B MET A 1 315 ? 93.094 53.405 61.769 0.63 21.49 315 MET A N 1
ATOM 2465 C CA A MET A 1 315 ? 93.575 52.104 61.481 0.37 23.06 315 MET A CA 1
ATOM 2466 C CA B MET A 1 315 ? 93.465 52.018 61.479 0.63 22.60 315 MET A CA 1
ATOM 2467 C C A MET A 1 315 ? 93.707 51.208 62.715 0.37 26.95 315 MET A C 1
ATOM 2468 C C B MET A 1 315 ? 93.486 51.158 62.749 0.63 27.20 315 MET A C 1
ATOM 2469 O O A MET A 1 315 ? 93.871 49.990 62.596 0.37 25.78 315 MET A O 1
ATOM 2470 O O B MET A 1 315 ? 93.361 49.927 62.689 0.63 22.31 315 MET A O 1
ATOM 2479 N N . ARG A 1 316 ? 93.627 51.817 63.897 1.00 24.20 316 ARG A N 1
ATOM 2480 C CA . ARG A 1 316 ? 94.022 51.134 65.133 1.00 23.78 316 ARG A CA 1
ATOM 2481 C C . ARG A 1 316 ? 93.082 51.368 66.306 1.00 23.16 316 ARG A C 1
ATOM 2482 O O . ARG A 1 316 ? 92.776 52.516 66.652 1.00 22.93 316 ARG A O 1
ATOM 2490 N N . ILE A 1 317 ? 92.651 50.273 66.919 1.00 23.55 317 ILE A N 1
ATOM 2491 C CA . ILE A 1 317 ? 91.790 50.347 68.106 1.00 23.88 317 ILE A CA 1
ATOM 2492 C C . ILE A 1 317 ? 92.308 49.441 69.210 1.00 24.36 317 ILE A C 1
ATOM 2493 O O . ILE A 1 317 ? 92.692 48.296 68.965 1.00 24.41 317 ILE A O 1
ATOM 2498 N N A VAL A 1 318 ? 92.326 49.947 70.437 0.37 25.41 318 VAL A N 1
ATOM 2499 N N B VAL A 1 318 ? 92.329 49.979 70.429 0.63 25.44 318 VAL A N 1
ATOM 2500 C CA A VAL A 1 318 ? 92.732 49.125 71.569 0.37 25.48 318 VAL A CA 1
ATOM 2501 C CA B VAL A 1 318 ? 92.687 49.210 71.618 0.63 26.16 318 VAL A CA 1
ATOM 2502 C C A VAL A 1 318 ? 91.573 48.995 72.552 0.37 23.84 318 VAL A C 1
ATOM 2503 C C B VAL A 1 318 ? 91.455 48.979 72.475 0.63 23.37 318 VAL A C 1
ATOM 2504 O O A VAL A 1 318 ? 90.903 49.978 72.874 0.37 28.65 318 VAL A O 1
ATOM 2505 O O B VAL A 1 318 ? 90.617 49.875 72.641 0.63 23.42 318 VAL A O 1
ATOM 2512 N N . VAL A 1 319 ? 91.329 47.765 72.989 1.00 29.22 319 VAL A N 1
ATOM 2513 C CA . VAL A 1 319 ? 90.219 47.440 73.874 1.00 30.12 319 VAL A CA 1
ATOM 2514 C C . VAL A 1 319 ? 90.826 47.147 75.246 1.00 33.74 319 VAL A C 1
ATOM 2515 O O . VAL A 1 319 ? 91.590 46.200 75.396 1.00 28.30 319 VAL A O 1
ATOM 2519 N N . ASN A 1 320 ? 90.543 48.019 76.208 1.00 40.98 320 ASN A N 1
ATOM 2520 C CA . ASN A 1 320 ? 91.077 47.889 77.563 1.00 46.74 320 ASN A CA 1
ATOM 2521 C C . ASN A 1 320 ? 90.052 47.186 78.467 1.00 51.64 320 ASN A C 1
ATOM 2522 O O . ASN A 1 320 ? 89.015 47.769 78.777 1.00 41.62 320 ASN A O 1
ATOM 2527 N N . ASP A 1 321 ? 90.328 45.939 78.854 1.00 72.96 321 ASP A N 1
ATOM 2528 C CA . ASP A 1 321 ? 89.410 45.134 79.678 1.00 84.17 321 ASP A CA 1
ATOM 2529 C C . ASP A 1 321 ? 89.899 45.059 81.119 1.00 78.12 321 ASP A C 1
ATOM 2530 O O . ASP A 1 321 ? 90.580 44.109 81.501 1.00 74.71 321 ASP A O 1
ATOM 2535 N N . ILE A 1 322 ? 89.510 46.037 81.924 1.00 79.56 322 ILE A N 1
ATOM 2536 C CA . ILE A 1 322 ? 90.111 46.234 83.237 1.00 79.68 322 ILE A CA 1
ATOM 2537 C C . ILE A 1 322 ? 89.775 45.128 84.255 1.00 87.61 322 ILE A C 1
ATOM 2538 O O . ILE A 1 322 ? 90.038 45.286 85.450 1.00 80.34 322 ILE A O 1
ATOM 2543 N N . LEU A 1 323 ? 89.238 44.000 83.782 1.00 92.40 323 LEU A N 1
ATOM 2544 C CA . LEU A 1 323 ? 89.027 42.837 84.655 1.00 90.72 323 LEU A CA 1
ATOM 2545 C C . LEU A 1 323 ? 90.343 42.421 85.299 1.00 96.90 323 LEU A C 1
ATOM 2546 O O . LEU A 1 323 ? 90.359 41.723 86.313 1.00 96.35 323 LEU A O 1
ATOM 2551 N N . ASN A 1 324 ? 91.444 42.844 84.684 1.00 99.01 324 ASN A N 1
ATOM 2552 C CA . ASN A 1 324 ? 92.776 42.630 85.228 1.00 98.95 324 ASN A CA 1
ATOM 2553 C C . ASN A 1 324 ? 93.765 43.614 84.620 1.00 87.57 324 ASN A C 1
ATOM 2554 O O . ASN A 1 324 ? 94.892 43.240 84.292 1.00 94.05 324 ASN A O 1
ATOM 2559 N N . GLU A 1 325 ? 93.334 44.867 84.474 1.00 74.46 325 GLU A N 1
ATOM 2560 C CA . GLU A 1 325 ? 94.151 45.909 83.849 1.00 62.51 325 GLU A CA 1
ATOM 2561 C C . GLU A 1 325 ? 94.744 45.379 82.542 1.00 58.32 325 GLU A C 1
ATOM 2562 O O . GLU A 1 325 ? 95.965 45.225 82.414 1.00 48.87 325 GLU A O 1
ATOM 2568 N N . ASN A 1 326 ? 93.863 45.075 81.590 1.00 55.39 326 ASN A N 1
ATOM 2569 C CA . ASN A 1 326 ? 94.261 44.465 80.321 1.00 62.99 326 ASN A CA 1
ATOM 2570 C C . ASN A 1 326 ? 94.112 45.418 79.134 1.00 56.79 326 ASN A C 1
ATOM 2571 O O . ASN A 1 326 ? 93.346 46.395 79.194 1.00 42.03 326 ASN A O 1
ATOM 2576 N N . ALA A 1 327 ? 94.847 45.112 78.064 1.00 51.50 327 ALA A N 1
ATOM 2577 C CA . ALA A 1 327 ? 94.714 45.796 76.790 1.00 53.48 327 ALA A CA 1
ATOM 2578 C C . ALA A 1 327 ? 94.881 44.801 75.640 1.00 54.54 327 ALA A C 1
ATOM 2579 O O . ALA A 1 327 ? 95.795 43.976 75.642 1.00 52.75 327 ALA A O 1
ATOM 2581 N N . ASP A 1 328 ? 93.985 44.873 74.664 1.00 46.21 328 ASP A N 1
ATOM 2582 C CA . ASP A 1 328 ? 94.097 44.043 73.468 1.00 38.42 328 ASP A CA 1
ATOM 2583 C C . ASP A 1 328 ? 94.081 44.960 72.270 1.00 31.00 328 ASP A C 1
ATOM 2584 O O . ASP A 1 328 ? 93.202 45.797 72.175 1.00 28.65 328 ASP A O 1
ATOM 2589 N N . GLU A 1 329 ? 95.043 44.811 71.366 1.00 30.82 329 GLU A N 1
ATOM 2590 C CA . GLU A 1 329 ? 95.023 45.619 70.156 1.00 32.04 329 GLU A CA 1
ATOM 2591 C C . GLU A 1 329 ? 94.264 44.845 69.082 1.00 33.24 329 GLU A C 1
ATOM 2592 O O . GLU A 1 329 ? 94.589 43.699 68.801 1.00 37.48 329 GLU A O 1
ATOM 2598 N N . LEU A 1 330 ? 93.223 45.450 68.514 1.00 30.52 330 LEU A N 1
ATOM 2599 C CA . LEU A 1 330 ? 92.483 44.783 67.439 1.00 25.29 330 LEU A CA 1
ATOM 2600 C C . LEU A 1 330 ? 93.356 44.748 66.201 1.00 28.86 330 LEU A C 1
ATOM 2601 O O . LEU A 1 330 ? 94.237 45.596 66.048 1.00 26.78 330 LEU A O 1
ATOM 2606 N N . PRO A 1 331 ? 93.112 43.778 65.308 1.00 27.38 331 PRO A N 1
ATOM 2607 C CA . PRO A 1 331 ? 93.849 43.769 64.038 1.00 28.81 331 PRO A CA 1
ATOM 2608 C C . PRO A 1 331 ? 93.676 45.094 63.298 1.00 24.11 331 PRO A C 1
ATOM 2609 O O . PRO A 1 331 ? 92.618 45.704 63.376 1.00 24.77 331 PRO A O 1
ATOM 2613 N N . GLU A 1 332 ? 94.718 45.547 62.615 1.00 24.85 332 GLU A N 1
ATOM 2614 C CA . GLU A 1 332 ? 94.634 46.821 61.905 1.00 24.42 332 GLU A CA 1
ATOM 2615 C C . GLU A 1 332 ? 93.494 46.766 60.887 1.00 24.55 332 GLU A C 1
ATOM 2616 O O . GLU A 1 332 ? 93.311 45.747 60.226 1.00 26.58 332 GLU A O 1
ATOM 2622 N N . PHE A 1 333 ? 92.732 47.848 60.766 1.00 23.30 333 PHE A N 1
ATOM 2623 C CA . PHE A 1 333 ? 91.583 47.843 59.862 1.00 29.69 333 PHE A CA 1
ATOM 2624 C C . PHE A 1 333 ? 91.976 48.133 58.420 1.00 28.85 333 PHE A C 1
ATOM 2625 O O . PHE A 1 333 ? 92.712 49.085 58.147 1.00 27.18 333 PHE A O 1
ATOM 2633 N N A ARG A 1 334 ? 91.506 47.295 57.502 0.29 30.35 334 ARG A N 1
ATOM 2634 N N B ARG A 1 334 ? 91.500 47.279 57.517 0.22 30.06 334 ARG A N 1
ATOM 2635 N N C ARG A 1 334 ? 91.433 47.334 57.502 0.49 30.92 334 ARG A N 1
ATOM 2636 C CA A ARG A 1 334 ? 91.766 47.484 56.077 0.29 29.19 334 ARG A CA 1
ATOM 2637 C CA B ARG A 1 334 ? 91.703 47.435 56.079 0.22 29.32 334 ARG A CA 1
ATOM 2638 C CA C ARG A 1 334 ? 91.750 47.414 56.074 0.49 28.64 334 ARG A CA 1
ATOM 2639 C C A ARG A 1 334 ? 91.405 48.892 55.641 0.29 31.39 334 ARG A C 1
ATOM 2640 C C B ARG A 1 334 ? 91.386 48.849 55.626 0.22 30.50 334 ARG A C 1
ATOM 2641 C C C ARG A 1 334 ? 91.154 48.629 55.353 0.49 30.57 334 ARG A C 1
ATOM 2642 O O A ARG A 1 334 ? 92.202 49.598 55.014 0.29 32.71 334 ARG A O 1
ATOM 2643 O O B ARG A 1 334 ? 92.194 49.514 54.973 0.22 33.04 334 ARG A O 1
ATOM 2644 O O C ARG A 1 334 ? 91.545 48.924 54.220 0.49 32.66 334 ARG A O 1
ATOM 2666 N N . ASP A 1 335 ? 90.194 49.305 55.987 1.00 26.39 335 ASP A N 1
ATOM 2667 C CA . ASP A 1 335 ? 89.697 50.590 55.528 1.00 27.62 335 ASP A CA 1
ATOM 2668 C C . ASP A 1 335 ? 89.572 51.511 56.727 1.00 30.82 335 ASP A C 1
ATOM 2669 O O . ASP A 1 335 ? 89.559 51.037 57.869 1.00 27.38 335 ASP A O 1
ATOM 2674 N N . ARG A 1 336 ? 89.474 52.813 56.474 1.00 26.14 336 ARG A N 1
ATOM 2675 C CA . ARG A 1 336 ? 89.446 53.794 57.557 1.00 23.15 336 ARG A CA 1
ATOM 2676 C C . ARG A 1 336 ? 88.266 53.599 58.500 1.00 28.60 336 ARG A C 1
ATOM 2677 O O . ARG A 1 336 ? 87.132 53.376 58.071 1.00 25.57 336 ARG A O 1
ATOM 2685 N N . VAL A 1 337 ? 88.541 53.670 59.797 1.00 24.47 337 VAL A N 1
ATOM 2686 C CA . VAL A 1 337 ? 87.484 53.608 60.798 1.00 21.40 337 VAL A CA 1
ATOM 2687 C C . VAL A 1 337 ? 86.667 54.894 60.760 1.00 26.49 337 VAL A C 1
ATOM 2688 O O . VAL A 1 337 ? 87.220 55.989 60.845 1.00 28.03 337 VAL A O 1
ATOM 2692 N N . ILE A 1 338 ? 85.351 54.760 60.615 1.00 24.10 338 ILE A N 1
ATOM 2693 C CA . ILE A 1 338 ? 84.471 55.922 60.453 1.00 25.96 338 ILE A CA 1
ATOM 2694 C C . ILE A 1 338 ? 83.579 56.184 61.658 1.00 25.91 338 ILE A C 1
ATOM 2695 O O . ILE A 1 338 ? 83.389 57.332 62.061 1.00 30.05 338 ILE A O 1
ATOM 2700 N N . LYS A 1 339 ? 83.001 55.120 62.212 1.00 24.56 339 LYS A N 1
ATOM 2701 C CA . LYS A 1 339 ? 82.066 55.269 63.325 1.00 24.45 339 LYS A CA 1
ATOM 2702 C C . LYS A 1 339 ? 82.260 54.117 64.284 1.00 24.27 339 LYS A C 1
ATOM 2703 O O . LYS A 1 339 ? 82.443 52.984 63.863 1.00 23.87 339 LYS A O 1
ATOM 2709 N N . VAL A 1 340 ? 82.234 54.407 65.576 1.00 20.67 340 VAL A N 1
ATOM 2710 C CA . VAL A 1 340 ? 82.462 53.379 66.577 1.00 22.66 340 VAL A CA 1
ATOM 2711 C C . VAL A 1 340 ? 81.441 53.546 67.682 1.00 28.38 340 VAL A C 1
ATOM 2712 O O . VAL A 1 340 ? 81.059 54.674 68.006 1.00 26.15 340 VAL A O 1
ATOM 2716 N N . SER A 1 341 ? 80.970 52.430 68.232 1.00 25.56 341 SER A N 1
ATOM 2717 C CA . SER A 1 341 ? 79.976 52.497 69.308 1.00 24.54 341 SER A CA 1
ATOM 2718 C C . SER A 1 341 ? 80.218 51.367 70.276 1.00 24.69 341 SER A C 1
ATOM 2719 O O . SER A 1 341 ? 80.648 50.288 69.891 1.00 24.20 341 SER A O 1
ATOM 2722 N N . LEU A 1 342 ? 79.947 51.613 71.548 1.00 24.63 342 LEU A N 1
ATOM 2723 C CA . LEU A 1 342 ? 80.170 50.600 72.569 1.00 24.81 342 LEU A CA 1
ATOM 2724 C C . LEU A 1 342 ? 78.970 50.552 73.494 1.00 28.08 342 LEU A C 1
ATOM 2725 O O . LEU A 1 342 ? 78.470 51.600 73.889 1.00 30.16 342 LEU A O 1
ATOM 2730 N N . GLY A 1 343 ? 78.515 49.355 73.836 1.00 31.00 343 GLY A N 1
ATOM 2731 C CA . GLY A 1 343 ? 77.413 49.217 74.772 1.00 31.02 343 GLY A CA 1
ATOM 2732 C C . GLY A 1 343 ? 76.878 47.806 74.817 1.00 33.65 343 GLY A C 1
ATOM 2733 O O . GLY A 1 343 ? 77.033 47.039 73.864 1.00 29.62 343 GLY A O 1
ATOM 2734 N N . TYR A 1 344 ? 76.259 47.455 75.942 1.00 29.30 344 TYR A N 1
ATOM 2735 C CA . TYR A 1 344 ? 75.534 46.188 76.080 1.00 27.32 344 TYR A CA 1
ATOM 2736 C C . TYR A 1 344 ? 76.391 44.958 75.801 1.00 30.48 344 TYR A C 1
ATOM 2737 O O . TYR A 1 344 ? 75.892 43.908 75.396 1.00 32.50 344 TYR A O 1
ATOM 2746 N N . GLY A 1 345 ? 77.688 45.080 76.048 1.00 28.33 345 GLY A N 1
ATOM 2747 C CA . GLY A 1 345 ? 78.585 43.958 75.861 1.00 29.45 345 GLY A CA 1
ATOM 2748 C C . GLY A 1 345 ? 79.122 43.825 74.439 1.00 31.67 345 GLY A C 1
ATOM 2749 O O . GLY A 1 345 ? 79.779 42.828 74.115 1.00 28.60 345 GLY A O 1
ATOM 2750 N N . TYR A 1 346 ? 78.834 44.811 73.589 1.00 27.82 346 TYR A N 1
ATOM 2751 C CA . TYR A 1 346 ? 79.275 44.755 72.185 1.00 27.16 346 TYR A CA 1
ATOM 2752 C C . TYR A 1 346 ? 79.992 46.030 71.745 1.00 28.84 346 TYR A C 1
ATOM 2753 O O . TYR A 1 346 ? 79.612 47.141 72.123 1.00 31.04 346 TYR A O 1
ATOM 2762 N N . LEU A 1 347 ? 81.020 45.852 70.920 1.00 30.00 347 LEU A N 1
ATOM 2763 C CA . LEU A 1 347 ? 81.715 46.957 70.277 1.00 22.25 347 LEU A CA 1
ATOM 2764 C C . LEU A 1 347 ? 81.413 46.895 68.782 1.00 22.70 347 LEU A C 1
ATOM 2765 O O . LEU A 1 347 ? 81.610 45.850 68.173 1.00 24.22 347 LEU A O 1
ATOM 2770 N N . ILE A 1 348 ? 80.969 48.013 68.214 1.00 25.44 348 ILE A N 1
ATOM 2771 C CA . ILE A 1 348 ? 80.692 48.099 66.781 1.00 26.07 348 ILE A CA 1
ATOM 2772 C C . ILE A 1 348 ? 81.692 49.029 66.128 1.00 23.66 348 ILE A C 1
ATOM 2773 O O . ILE A 1 348 ? 81.862 50.167 66.554 1.00 23.42 348 ILE A O 1
ATOM 2778 N N . VAL A 1 349 ? 82.357 48.540 65.089 1.00 24.83 349 VAL A N 1
ATOM 2779 C CA . VAL A 1 349 ? 83.298 49.369 64.349 1.00 22.33 349 VAL A CA 1
ATOM 2780 C C . VAL A 1 349 ? 82.877 49.399 62.896 1.00 23.03 349 VAL A C 1
ATOM 2781 O O . VAL A 1 349 ? 82.918 48.371 62.227 1.00 24.65 349 VAL A O 1
ATOM 2785 N N . ALA A 1 350 ? 82.452 50.562 62.430 1.00 24.03 350 ALA A N 1
ATOM 2786 C CA . ALA A 1 350 ? 82.116 50.709 61.015 1.00 24.36 350 ALA A CA 1
ATOM 2787 C C . ALA A 1 350 ? 83.271 51.380 60.320 1.00 22.92 350 ALA A C 1
ATOM 2788 O O . ALA A 1 350 ? 83.636 52.515 60.658 1.00 25.95 350 ALA A O 1
ATOM 2790 N N . THR A 1 351 ? 83.843 50.679 59.346 1.00 26.02 351 THR A N 1
ATOM 2791 C CA . THR A 1 351 ? 84.829 51.285 58.471 1.00 25.54 351 THR A CA 1
ATOM 2792 C C . THR A 1 351 ? 84.108 51.790 57.228 1.00 31.47 351 THR A C 1
ATOM 2793 O O . THR A 1 351 ? 82.888 51.677 57.116 1.00 27.47 351 THR A O 1
ATOM 2797 N N . ALA A 1 352 ? 84.866 52.332 56.286 1.00 32.05 352 ALA A N 1
ATOM 2798 C CA . ALA A 1 352 ? 84.273 52.762 55.031 1.00 30.49 352 ALA A CA 1
ATOM 2799 C C . ALA A 1 352 ? 83.574 51.618 54.271 1.00 33.95 352 ALA A C 1
ATOM 2800 O O . ALA A 1 352 ? 82.667 51.871 53.477 1.00 39.74 352 ALA A O 1
ATOM 2802 N N . THR A 1 353 ? 83.968 50.366 54.502 1.00 29.35 353 THR A N 1
ATOM 2803 C CA . THR A 1 353 ? 83.376 49.264 53.740 1.00 37.48 353 THR A CA 1
ATOM 2804 C C . THR A 1 353 ? 82.851 48.063 54.540 1.00 37.39 353 THR A C 1
ATOM 2805 O O . THR A 1 353 ? 82.289 47.136 53.962 1.00 36.73 353 THR A O 1
ATOM 2809 N N . GLN A 1 354 ? 83.063 48.038 55.848 1.00 30.54 354 GLN A N 1
ATOM 2810 C CA . GLN A 1 354 ? 82.663 46.873 56.624 1.00 29.69 354 GLN A CA 1
ATOM 2811 C C . GLN A 1 354 ? 82.192 47.298 57.999 1.00 27.46 354 GLN A C 1
ATOM 2812 O O . GLN A 1 354 ? 82.693 48.272 58.549 1.00 26.52 354 GLN A O 1
ATOM 2818 N N . CYS A 1 355 ? 81.238 46.551 58.540 1.00 26.72 355 CYS A N 1
ATOM 2819 C CA . CYS A 1 355 ? 80.815 46.735 59.924 1.00 23.60 355 CYS A CA 1
ATOM 2820 C C . CYS A 1 355 ? 81.277 45.521 60.718 1.00 28.29 355 CYS A C 1
ATOM 2821 O O . CYS A 1 355 ? 80.960 44.391 60.370 1.00 30.30 355 CYS A O 1
ATOM 2824 N N . HIS A 1 356 ? 82.050 45.760 61.770 1.00 26.88 356 HIS A N 1
ATOM 2825 C CA . HIS A 1 356 ? 82.526 44.698 62.637 1.00 23.45 356 HIS A CA 1
ATOM 2826 C C . HIS A 1 356 ? 81.750 44.752 63.941 1.00 29.90 356 HIS A C 1
ATOM 2827 O O . HIS A 1 356 ? 81.639 45.827 64.536 1.00 26.10 356 HIS A O 1
ATOM 2834 N N . VAL A 1 357 ? 81.202 43.617 64.369 1.00 27.76 357 VAL A N 1
ATOM 2835 C CA . VAL A 1 357 ? 80.507 43.563 65.654 1.00 25.71 357 VAL A CA 1
ATOM 2836 C C . VAL A 1 357 ? 81.263 42.614 66.586 1.00 27.49 357 VAL A C 1
ATOM 2837 O O . VAL A 1 357 ? 81.307 41.399 66.351 1.00 29.90 357 VAL A O 1
ATOM 2841 N N . TYR A 1 358 ? 81.851 43.179 67.644 1.00 26.68 358 TYR A N 1
ATOM 2842 C CA . TYR A 1 358 ? 82.648 42.403 68.597 1.00 29.99 358 TYR A CA 1
ATOM 2843 C C . TYR A 1 358 ? 81.887 42.156 69.883 1.00 31.65 358 TYR A C 1
ATOM 2844 O O . TYR A 1 358 ? 81.400 43.103 70.502 1.00 34.24 358 TYR A O 1
ATOM 2853 N N . ASN A 1 359 ? 81.794 40.899 70.292 1.00 33.51 359 ASN A N 1
ATOM 2854 C CA . ASN A 1 359 ? 81.493 40.605 71.687 1.00 33.99 359 ASN A CA 1
ATOM 2855 C C . ASN A 1 359 ? 82.743 40.965 72.468 1.00 27.77 359 ASN A C 1
ATOM 2856 O O . ASN A 1 359 ? 83.809 40.408 72.208 1.00 36.36 359 ASN A O 1
ATOM 2861 N N . THR A 1 360 ? 82.636 41.907 73.396 1.00 31.97 360 THR A N 1
ATOM 2862 C CA . THR A 1 360 ? 83.831 42.452 74.027 1.00 38.17 360 THR A CA 1
ATOM 2863 C C . THR A 1 360 ? 84.545 41.427 74.906 1.00 46.15 360 THR A C 1
ATOM 2864 O O . THR A 1 360 ? 85.664 41.680 75.351 1.00 46.90 360 THR A O 1
ATOM 2868 N N . THR A 1 361 ? 83.915 40.275 75.144 1.00 37.01 361 THR A N 1
ATOM 2869 C CA . THR A 1 361 ? 84.583 39.202 75.874 1.00 46.68 361 THR A CA 1
ATOM 2870 C C . THR A 1 361 ? 85.201 38.179 74.929 1.00 50.35 361 THR A C 1
ATOM 2871 O O . THR A 1 361 ? 85.949 37.304 75.363 1.00 55.05 361 THR A O 1
ATOM 2875 N N . ASN A 1 362 ? 84.893 38.285 73.641 1.00 46.17 362 ASN A N 1
ATOM 2876 C CA . ASN A 1 362 ? 85.471 37.383 72.649 1.00 43.59 362 ASN A CA 1
ATOM 2877 C C . ASN A 1 362 ? 85.906 38.142 71.392 1.00 45.76 362 ASN A C 1
ATOM 2878 O O . ASN A 1 362 ? 85.334 37.966 70.312 1.00 42.20 362 ASN A O 1
ATOM 2883 N N . LEU A 1 363 ? 86.934 38.973 71.543 1.00 39.73 363 LEU A N 1
ATOM 2884 C CA . LEU A 1 363 ? 87.337 39.912 70.497 1.00 37.17 363 LEU A CA 1
ATOM 2885 C C . LEU A 1 363 ? 87.845 39.233 69.237 1.00 42.35 363 LEU A C 1
ATOM 2886 O O . LEU A 1 363 ? 87.925 39.860 68.171 1.00 36.07 363 LEU A O 1
ATOM 2891 N N . GLY A 1 364 ? 88.189 37.955 69.363 1.00 42.19 364 GLY A N 1
ATOM 2892 C CA . GLY A 1 364 ? 88.812 37.222 68.277 1.00 41.66 364 GLY A CA 1
ATOM 2893 C C . GLY A 1 364 ? 87.840 36.747 67.218 1.00 45.17 364 GLY A C 1
ATOM 2894 O O . GLY A 1 364 ? 88.246 36.331 66.139 1.00 47.77 364 GLY A O 1
ATOM 2895 N N . THR A 1 365 ? 86.547 36.818 67.509 1.00 42.31 365 THR A N 1
ATOM 2896 C CA . THR A 1 365 ? 85.568 36.297 66.570 1.00 43.91 365 THR A CA 1
ATOM 2897 C C . THR A 1 365 ? 84.393 37.257 66.326 1.00 43.76 365 THR A C 1
ATOM 2898 O O . THR A 1 365 ? 83.246 36.942 66.638 1.00 44.91 365 THR A O 1
ATOM 2902 N N . PRO A 1 366 ? 84.676 38.431 65.744 1.00 36.96 366 PRO A N 1
ATOM 2903 C CA . PRO A 1 366 ? 83.594 39.377 65.449 1.00 37.28 366 PRO A CA 1
ATOM 2904 C C . PRO A 1 366 ? 82.679 38.870 64.347 1.00 39.38 366 PRO A C 1
ATOM 2905 O O . PRO A 1 366 ? 83.080 38.015 63.553 1.00 41.28 366 PRO A O 1
ATOM 2909 N N . HIS A 1 367 ? 81.462 39.394 64.290 1.00 37.27 367 HIS A N 1
ATOM 2910 C CA . HIS A 1 367 ? 80.630 39.192 63.116 1.00 34.52 367 HIS A CA 1
ATOM 2911 C C . HIS A 1 367 ? 80.851 40.390 62.205 1.00 34.12 367 HIS A C 1
ATOM 2912 O O . HIS A 1 367 ? 80.829 41.530 62.659 1.00 33.48 367 HIS A O 1
ATOM 2919 N N . ILE A 1 368 ? 81.063 40.131 60.919 1.00 31.55 368 ILE A N 1
ATOM 2920 C CA . ILE A 1 368 ? 81.404 41.200 59.988 1.00 33.01 368 ILE A CA 1
ATOM 2921 C C . ILE A 1 368 ? 80.486 41.169 58.783 1.00 36.19 368 ILE A C 1
ATOM 2922 O O . ILE A 1 368 ? 80.237 40.098 58.245 1.00 38.18 368 ILE A O 1
ATOM 2927 N N . PHE A 1 369 ? 79.988 42.327 58.359 1.00 34.38 369 PHE A N 1
ATOM 2928 C CA . PHE A 1 369 ? 79.216 42.406 57.120 1.00 33.14 369 PHE A CA 1
ATOM 2929 C C . PHE A 1 369 ? 79.574 43.642 56.282 1.00 34.26 369 PHE A C 1
ATOM 2930 O O . PHE A 1 369 ? 80.109 44.634 56.794 1.00 30.31 369 PHE A O 1
ATOM 2938 N N . ASP A 1 370 ? 79.303 43.572 54.978 1.00 31.00 370 ASP A N 1
ATOM 2939 C CA . ASP A 1 370 ? 79.657 44.659 54.074 1.00 31.70 370 ASP A CA 1
ATOM 2940 C C . ASP A 1 370 ? 78.775 45.876 54.228 1.00 34.04 370 ASP A C 1
ATOM 2941 O O . ASP A 1 370 ? 77.561 45.762 54.427 1.00 34.23 370 ASP A O 1
ATOM 2946 N N . LEU A 1 371 ? 79.394 47.045 54.120 1.00 31.11 371 LEU A N 1
ATOM 2947 C CA . LEU A 1 371 ? 78.677 48.304 54.050 1.00 32.60 371 LEU A CA 1
ATOM 2948 C C . LEU A 1 371 ? 78.735 48.807 52.608 1.00 44.14 371 LEU A C 1
ATOM 2949 O O . LEU A 1 371 ? 79.768 48.684 51.947 1.00 43.71 371 LEU A O 1
ATOM 2954 N N . LYS A 1 372 ? 77.629 49.360 52.128 1.00 43.63 372 LYS A N 1
ATOM 2955 C CA . LYS A 1 372 ? 77.593 49.923 50.784 1.00 52.40 372 LYS A CA 1
ATOM 2956 C C . LYS A 1 372 ? 77.469 51.443 50.817 1.00 52.28 372 LYS A C 1
ATOM 2957 O O . LYS A 1 372 ? 77.316 52.068 49.771 1.00 58.96 372 LYS A O 1
ATOM 2963 N N . ASP A 1 373 ? 77.514 52.039 52.009 1.00 35.69 373 ASP A N 1
ATOM 2964 C CA . ASP A 1 373 ? 77.523 53.490 52.102 1.00 30.11 373 ASP A CA 1
ATOM 2965 C C . ASP A 1 373 ? 78.080 53.931 53.445 1.00 29.86 373 ASP A C 1
ATOM 2966 O O . ASP A 1 373 ? 78.206 53.129 54.367 1.00 38.45 373 ASP A O 1
ATOM 2971 N N . THR A 1 374 ? 78.429 55.205 53.535 1.00 29.56 374 THR A N 1
ATOM 2972 C CA . THR A 1 374 ? 79.028 55.762 54.736 1.00 30.17 374 THR A CA 1
ATOM 2973 C C . THR A 1 374 ? 78.035 55.714 55.889 1.00 33.77 374 THR A C 1
ATOM 2974 O O . THR A 1 374 ? 76.938 56.262 55.797 1.00 31.25 374 THR A O 1
ATOM 2978 N N . VAL A 1 375 ? 78.427 55.062 56.975 1.00 28.40 375 VAL A N 1
ATOM 2979 C CA . VAL A 1 375 ? 77.613 55.068 58.184 1.00 27.50 375 VAL A CA 1
ATOM 2980 C C . VAL A 1 375 ? 77.630 56.457 58.824 1.00 31.45 375 VAL A C 1
ATOM 2981 O O . VAL A 1 375 ? 78.694 57.046 59.034 1.00 28.86 375 VAL A O 1
ATOM 2985 N N . THR A 1 376 ? 76.449 56.985 59.138 1.00 23.46 376 THR A N 1
ATOM 2986 C CA . THR A 1 376 ? 76.358 58.330 59.688 1.00 25.84 376 THR A CA 1
ATOM 2987 C C . THR A 1 376 ? 75.904 58.327 61.138 1.00 26.47 376 THR A C 1
ATOM 2988 O O . THR A 1 376 ? 75.960 59.355 61.815 1.00 25.45 376 THR A O 1
ATOM 2992 N N . LEU A 1 377 ? 75.440 57.177 61.615 1.00 25.88 377 LEU A N 1
ATOM 2993 C CA . LEU A 1 377 ? 75.013 57.081 63.013 1.00 24.42 377 LEU A CA 1
ATOM 2994 C C . LEU A 1 377 ? 74.989 55.632 63.452 1.00 23.63 377 LEU A C 1
ATOM 2995 O O . LEU A 1 377 ? 74.622 54.757 62.673 1.00 24.24 377 LEU A O 1
ATOM 3000 N N . LEU A 1 378 ? 75.396 55.378 64.694 1.00 22.60 378 LEU A N 1
ATOM 3001 C CA . LEU A 1 378 ? 75.227 54.079 65.333 1.00 22.14 378 LEU A CA 1
ATOM 3002 C C . LEU A 1 378 ? 74.540 54.268 66.682 1.00 22.07 378 LEU A C 1
ATOM 3003 O O . LEU A 1 378 ? 74.980 55.095 67.472 1.00 24.97 378 LEU A O 1
ATOM 3008 N N . LEU A 1 379 ? 73.476 53.502 66.930 1.00 21.07 379 LEU A N 1
ATOM 3009 C CA . LEU A 1 379 ? 72.829 53.488 68.245 1.00 20.87 379 LEU A CA 1
ATOM 3010 C C . LEU A 1 379 ? 72.699 52.049 68.700 1.00 26.79 379 LEU A C 1
ATOM 3011 O O . LEU A 1 379 ? 72.555 51.145 67.871 1.00 24.53 379 LEU A O 1
ATOM 3016 N N . GLN A 1 380 ? 72.739 51.827 70.010 1.00 23.31 380 GLN A N 1
ATOM 3017 C CA . GLN A 1 380 ? 72.696 50.459 70.533 1.00 25.15 380 GLN A CA 1
ATOM 3018 C C . GLN A 1 380 ? 71.626 50.292 71.598 1.00 26.32 380 GLN A C 1
ATOM 3019 O O . GLN A 1 380 ? 71.371 51.194 72.388 1.00 24.74 380 GLN A O 1
ATOM 3025 N N . ALA A 1 381 ? 71.015 49.126 71.592 1.00 23.50 381 ALA A N 1
ATOM 3026 C CA . ALA A 1 381 ? 70.124 48.699 72.656 1.00 27.55 381 ALA A CA 1
ATOM 3027 C C . ALA A 1 381 ? 70.558 47.313 73.085 1.00 32.50 381 ALA A C 1
ATOM 3028 O O . ALA A 1 381 ? 71.461 46.715 72.502 1.00 25.86 381 ALA A O 1
ATOM 3030 N N . GLU A 1 382 ? 69.907 46.783 74.110 1.00 31.25 382 GLU A N 1
ATOM 3031 C CA . GLU A 1 382 ? 70.312 45.489 74.623 1.00 29.97 382 GLU A CA 1
ATOM 3032 C C . GLU A 1 382 ? 70.238 44.366 73.587 1.00 26.86 382 GLU A C 1
ATOM 3033 O O . GLU A 1 382 ? 71.141 43.530 73.505 1.00 31.96 382 GLU A O 1
ATOM 3039 N N A ARG A 1 383 ? 69.188 44.362 72.772 0.44 28.37 383 ARG A N 1
ATOM 3040 N N B ARG A 1 383 ? 69.171 44.346 72.792 0.56 28.34 383 ARG A N 1
ATOM 3041 C CA A ARG A 1 383 ? 68.922 43.213 71.913 0.44 29.86 383 ARG A CA 1
ATOM 3042 C CA B ARG A 1 383 ? 68.908 43.218 71.899 0.56 29.74 383 ARG A CA 1
ATOM 3043 C C A ARG A 1 383 ? 69.201 43.447 70.424 0.44 28.10 383 ARG A C 1
ATOM 3044 C C B ARG A 1 383 ? 69.496 43.372 70.493 0.56 29.45 383 ARG A C 1
ATOM 3045 O O A ARG A 1 383 ? 68.938 42.577 69.603 0.44 25.27 383 ARG A O 1
ATOM 3046 O O B ARG A 1 383 ? 69.732 42.384 69.806 0.56 25.29 383 ARG A O 1
ATOM 3061 N N . HIS A 1 384 ? 69.742 44.609 70.081 1.00 27.34 384 HIS A N 1
ATOM 3062 C CA . HIS A 1 384 ? 70.056 44.900 68.678 1.00 25.31 384 HIS A CA 1
ATOM 3063 C C . HIS A 1 384 ? 70.639 46.281 68.538 1.00 23.38 384 HIS A C 1
ATOM 3064 O O . HIS A 1 384 ? 70.680 47.048 69.502 1.00 25.12 384 HIS A O 1
ATOM 3071 N N . PHE A 1 385 ? 71.079 46.633 67.336 1.00 22.65 385 PHE A N 1
ATOM 3072 C CA . PHE A 1 385 ? 71.569 47.983 67.166 1.00 21.02 385 PHE A CA 1
ATOM 3073 C C . PHE A 1 385 ? 71.020 48.615 65.899 1.00 21.64 385 PHE A C 1
ATOM 3074 O O . PHE A 1 385 ? 70.406 47.953 65.053 1.00 25.91 385 PHE A O 1
ATOM 3082 N N . LEU A 1 386 ? 71.214 49.918 65.799 1.00 23.34 386 LEU A N 1
ATOM 3083 C CA . LEU A 1 386 ? 70.703 50.658 64.669 1.00 25.43 386 LEU A CA 1
ATOM 3084 C C . LEU A 1 386 ? 71.876 51.276 63.917 1.00 26.18 386 LEU A C 1
ATOM 3085 O O . LEU A 1 386 ? 72.785 51.852 64.509 1.00 22.92 386 LEU A O 1
ATOM 3090 N N . LEU A 1 387 ? 71.846 51.132 62.599 1.00 26.15 387 LEU A N 1
ATOM 3091 C CA . LEU A 1 387 ? 72.869 51.693 61.737 1.00 26.21 387 LEU A CA 1
ATOM 3092 C C . LEU A 1 387 ? 72.169 52.580 60.711 1.00 21.59 387 LEU A C 1
ATOM 3093 O O . LEU A 1 387 ? 71.154 52.202 60.130 1.00 25.50 387 LEU A O 1
ATOM 3098 N N . LEU A 1 388 ? 72.678 53.787 60.546 1.00 22.25 388 LEU A N 1
ATOM 3099 C CA . LEU A 1 388 ? 72.086 54.739 59.627 1.00 23.52 388 LEU A CA 1
ATOM 3100 C C . LEU A 1 388 ? 73.057 55.043 58.498 1.00 27.42 388 LEU A C 1
ATOM 3101 O O . LEU A 1 388 ? 74.248 55.206 58.747 1.00 26.46 388 LEU A O 1
ATOM 3106 N N . ASP A 1 389 ? 72.544 55.126 57.267 1.00 27.68 389 ASP A N 1
ATOM 3107 C CA . ASP A 1 389 ? 73.291 55.704 56.157 1.00 30.13 389 ASP A CA 1
ATOM 3108 C C . ASP A 1 389 ? 72.302 56.442 55.235 1.00 37.32 389 ASP A C 1
ATOM 3109 O O . ASP A 1 389 ? 71.087 56.417 55.461 1.00 33.09 389 ASP A O 1
ATOM 3114 N N . ASN A 1 390 ? 72.806 57.098 54.199 1.00 36.85 390 ASN A N 1
ATOM 3115 C CA . ASN A 1 390 ? 71.927 57.907 53.360 1.00 39.77 390 ASN A CA 1
ATOM 3116 C C . ASN A 1 390 ? 71.455 57.181 52.104 1.00 39.05 390 ASN A C 1
ATOM 3117 O O . ASN A 1 390 ? 70.945 57.798 51.180 1.00 48.67 390 ASN A O 1
ATOM 3122 N N A SER A 1 391 ? 71.654 55.872 52.078 0.44 39.41 391 SER A N 1
ATOM 3123 N N B SER A 1 391 ? 71.607 55.864 52.086 0.56 38.99 391 SER A N 1
ATOM 3124 C CA A SER A 1 391 ? 71.183 55.053 50.976 0.44 43.86 391 SER A CA 1
ATOM 3125 C CA B SER A 1 391 ? 71.162 55.064 50.953 0.56 44.04 391 SER A CA 1
ATOM 3126 C C A SER A 1 391 ? 69.988 54.224 51.429 0.44 44.60 391 SER A C 1
ATOM 3127 C C B SER A 1 391 ? 69.996 54.152 51.331 0.56 44.94 391 SER A C 1
ATOM 3128 O O A SER A 1 391 ? 68.840 54.551 51.133 0.44 45.50 391 SER A O 1
ATOM 3129 O O B SER A 1 391 ? 68.873 54.346 50.871 0.56 46.81 391 SER A O 1
ATOM 3134 N N . ALA A 1 392 ? 70.266 53.152 52.160 1.00 39.38 392 ALA A N 1
ATOM 3135 C CA . ALA A 1 392 ? 69.216 52.295 52.678 1.00 38.54 392 ALA A CA 1
ATOM 3136 C C . ALA A 1 392 ? 68.501 52.957 53.877 1.00 33.86 392 ALA A C 1
ATOM 3137 O O . ALA A 1 392 ? 67.351 52.648 54.168 1.00 37.76 392 ALA A O 1
ATOM 3139 N N . GLY A 1 393 ? 69.163 53.888 54.549 1.00 29.14 393 GLY A N 1
ATOM 3140 C CA . GLY A 1 393 ? 68.502 54.629 55.613 1.00 26.59 393 GLY A CA 1
ATOM 3141 C C . GLY A 1 393 ? 68.608 53.944 56.970 1.00 31.28 393 GLY A C 1
ATOM 3142 O O . GLY A 1 393 ? 69.680 53.451 57.322 1.00 27.30 393 GLY A O 1
ATOM 3143 N N . ILE A 1 394 ? 67.506 53.918 57.726 1.00 24.27 394 ILE A N 1
ATOM 3144 C CA . ILE A 1 394 ? 67.492 53.322 59.072 1.00 25.97 394 ILE A CA 1
ATOM 3145 C C . ILE A 1 394 ? 67.481 51.804 59.023 1.00 25.25 394 ILE A C 1
ATOM 3146 O O . ILE A 1 394 ? 66.533 51.208 58.534 1.00 26.70 394 ILE A O 1
ATOM 3151 N N . GLN A 1 395 ? 68.530 51.182 59.556 1.00 21.61 395 GLN A N 1
ATOM 3152 C CA . GLN A 1 395 ? 68.664 49.730 59.510 1.00 25.55 395 GLN A CA 1
ATOM 3153 C C . GLN A 1 395 ? 68.878 49.147 60.903 1.00 29.08 395 GLN A C 1
ATOM 3154 O O . GLN A 1 395 ? 69.767 49.579 61.639 1.00 27.02 395 GLN A O 1
ATOM 3160 N N . ILE A 1 396 ? 68.047 48.181 61.268 1.00 25.22 396 ILE A N 1
ATOM 3161 C CA . ILE A 1 396 ? 68.140 47.542 62.583 1.00 22.37 396 ILE A CA 1
ATOM 3162 C C . ILE A 1 396 ? 68.802 46.189 62.404 1.00 24.58 396 ILE A C 1
ATOM 3163 O O . ILE A 1 396 ? 68.368 45.398 61.560 1.00 25.65 396 ILE A O 1
ATOM 3168 N N . TYR A 1 397 ? 69.865 45.946 63.175 1.00 25.17 397 TYR A N 1
ATOM 3169 C CA . TYR A 1 397 ? 70.685 44.733 63.062 1.00 24.86 397 TYR A CA 1
ATOM 3170 C C . TYR A 1 397 ? 70.725 43.914 64.341 1.00 28.21 397 TYR A C 1
ATOM 3171 O O . TYR A 1 397 ? 70.778 44.484 65.423 1.00 27.00 397 TYR A O 1
ATOM 3180 N N . THR A 1 398 ? 70.743 42.586 64.218 1.00 27.08 398 THR A N 1
ATOM 3181 C CA . THR A 1 398 ? 71.119 41.741 65.357 1.00 30.52 398 THR A CA 1
ATOM 3182 C C . THR A 1 398 ? 72.610 41.918 65.628 1.00 32.10 398 THR A C 1
ATOM 3183 O O . THR A 1 398 ? 73.357 42.414 64.779 1.00 29.48 398 THR A O 1
ATOM 3187 N N . TYR A 1 399 ? 73.056 41.507 66.803 1.00 28.17 399 TYR A N 1
ATOM 3188 C CA . TYR A 1 399 ? 74.475 41.615 67.124 1.00 31.81 399 TYR A CA 1
ATOM 3189 C C . TYR A 1 399 ? 75.295 40.517 66.438 1.00 36.47 399 TYR A C 1
ATOM 3190 O O . TYR A 1 399 ? 76.510 40.445 66.622 1.00 37.78 399 TYR A O 1
ATOM 3199 N N . GLU A 1 400 ? 74.632 39.680 65.642 1.00 33.12 400 GLU A N 1
ATOM 3200 C CA . GLU A 1 400 ? 75.331 38.720 64.794 1.00 32.73 400 GLU A CA 1
ATOM 3201 C C . GLU A 1 400 ? 75.345 39.214 63.359 1.00 35.62 400 GLU A C 1
ATOM 3202 O O . GLU A 1 400 ? 75.779 38.506 62.458 1.00 36.25 400 GLU A O 1
ATOM 3208 N N . GLY A 1 401 ? 74.836 40.421 63.141 1.00 33.67 401 GLY A N 1
ATOM 3209 C CA . GLY A 1 401 ? 74.977 41.078 61.855 1.00 29.10 401 GLY A CA 1
ATOM 3210 C C . GLY A 1 401 ? 73.875 40.800 60.848 1.00 32.07 401 GLY A C 1
ATOM 3211 O O . GLY A 1 401 ? 74.084 40.956 59.645 1.00 35.96 401 GLY A O 1
ATOM 3212 N N . ARG A 1 402 ? 72.703 40.387 61.322 1.00 34.70 402 ARG A N 1
ATOM 3213 C CA . ARG A 1 402 ? 71.570 40.129 60.425 1.00 34.48 402 ARG A CA 1
ATOM 3214 C C . ARG A 1 402 ? 70.636 41.334 60.426 1.00 33.25 402 ARG A C 1
ATOM 3215 O O . ARG A 1 402 ? 70.240 41.792 61.498 1.00 30.67 402 ARG A O 1
ATOM 3223 N N . GLN A 1 403 ? 70.292 41.862 59.251 1.00 32.75 403 GLN A N 1
ATOM 3224 C CA . GLN A 1 403 ? 69.390 43.007 59.202 1.00 33.90 403 GLN A CA 1
ATOM 3225 C C . GLN A 1 403 ? 67.963 42.564 59.514 1.00 39.07 403 GLN A C 1
ATOM 3226 O O . GLN A 1 403 ? 67.399 41.721 58.823 1.00 38.07 403 GLN A O 1
ATOM 3232 N N . ILE A 1 404 ? 67.388 43.139 60.564 1.00 28.90 404 ILE A N 1
ATOM 3233 C CA . ILE A 1 404 ? 66.044 42.778 60.999 1.00 28.05 404 ILE A CA 1
ATOM 3234 C C . ILE A 1 404 ? 64.971 43.518 60.214 1.00 30.66 404 ILE A C 1
ATOM 3235 O O . ILE A 1 404 ? 64.023 42.905 59.733 1.00 31.22 404 ILE A O 1
ATOM 3240 N N . CYS A 1 405 ? 65.112 44.836 60.110 1.00 26.53 405 CYS A N 1
ATOM 3241 C CA . CYS A 1 405 ? 64.144 45.645 59.383 1.00 32.89 405 CYS A CA 1
ATOM 3242 C C . CYS A 1 405 ? 64.745 46.980 58.953 1.00 30.99 405 CYS A C 1
ATOM 3243 O O . CYS A 1 405 ? 65.873 47.327 59.327 1.00 26.53 405 CYS A O 1
ATOM 3246 N N . ASN A 1 406 ? 63.968 47.728 58.174 1.00 29.18 406 ASN A N 1
ATOM 3247 C CA . ASN A 1 406 ? 64.402 48.993 57.606 1.00 30.77 406 ASN A CA 1
ATOM 3248 C C . ASN A 1 406 ? 63.246 49.993 57.675 1.00 33.97 406 ASN A C 1
ATOM 3249 O O . ASN A 1 406 ? 62.557 50.234 56.687 1.00 36.30 406 ASN A O 1
ATOM 3254 N N . PRO A 1 407 ? 63.018 50.564 58.864 1.00 31.92 407 PRO A N 1
ATOM 3255 C CA . PRO A 1 407 ? 61.936 51.528 59.069 1.00 33.43 407 PRO A CA 1
ATOM 3256 C C . PRO A 1 407 ? 62.105 52.733 58.148 1.00 40.36 407 PRO A C 1
ATOM 3257 O O . PRO A 1 407 ? 63.230 53.200 57.968 1.00 28.35 407 PRO A O 1
ATOM 3261 N N . ARG A 1 408 ? 61.007 53.218 57.574 1.00 37.64 408 ARG A N 1
ATOM 3262 C CA . ARG A 1 408 ? 61.042 54.372 56.684 1.00 33.83 408 ARG A CA 1
ATOM 3263 C C . ARG A 1 408 ? 59.711 55.107 56.737 1.00 35.30 408 ARG A C 1
ATOM 3264 O O . ARG A 1 408 ? 58.723 54.571 57.240 1.00 32.52 408 ARG A O 1
ATOM 3272 N N . PHE A 1 409 ? 59.675 56.331 56.222 1.00 29.81 409 PHE A N 1
ATOM 3273 C CA . PHE A 1 409 ? 58.398 57.016 56.062 1.00 34.30 409 PHE A CA 1
ATOM 3274 C C . PHE A 1 409 ? 58.535 58.098 55.018 1.00 34.43 409 PHE A C 1
ATOM 3275 O O . PHE A 1 409 ? 59.631 58.615 54.809 1.00 31.31 409 PHE A O 1
ATOM 3283 N N . GLN A 1 410 ? 57.425 58.433 54.362 1.00 32.72 410 GLN A N 1
ATOM 3284 C CA . GLN A 1 410 ? 57.429 59.423 53.286 1.00 36.46 410 GLN A CA 1
ATOM 3285 C C . GLN A 1 410 ? 57.960 60.762 53.781 1.00 34.24 410 GLN A C 1
ATOM 3286 O O . GLN A 1 410 ? 57.476 61.308 54.773 1.00 36.91 410 GLN A O 1
ATOM 3292 N N . GLY A 1 411 ? 58.965 61.288 53.091 1.00 36.98 411 GLY A N 1
ATOM 3293 C CA . GLY A 1 411 ? 59.532 62.574 53.450 1.00 34.44 411 GLY A CA 1
ATOM 3294 C C . GLY A 1 411 ? 60.613 62.484 54.514 1.00 36.40 411 GLY A C 1
ATOM 3295 O O . GLY A 1 411 ? 61.109 63.512 54.969 1.00 37.72 411 GLY A O 1
ATOM 3296 N N . LEU A 1 412 ? 60.977 61.267 54.922 1.00 33.42 412 LEU A N 1
ATOM 3297 C CA . LEU A 1 412 ? 62.129 61.077 55.817 1.00 32.14 412 LEU A CA 1
ATOM 3298 C C . LEU A 1 412 ? 63.410 61.562 55.137 1.00 38.18 412 LEU A C 1
ATOM 3299 O O . LEU A 1 412 ? 63.700 61.192 53.995 1.00 35.34 412 LEU A O 1
ATOM 3304 N N A ARG A 1 413 ? 64.162 62.404 55.837 0.49 31.04 413 ARG A N 1
ATOM 3305 N N B ARG A 1 413 ? 64.161 62.412 55.827 0.51 30.93 413 ARG A N 1
ATOM 3306 C CA A ARG A 1 413 ? 65.464 62.856 55.358 0.49 30.32 413 ARG A CA 1
ATOM 3307 C CA B ARG A 1 413 ? 65.464 62.843 55.332 0.51 30.18 413 ARG A CA 1
ATOM 3308 C C A ARG A 1 413 ? 66.538 62.321 56.289 0.49 30.83 413 ARG A C 1
ATOM 3309 C C B ARG A 1 413 ? 66.539 62.328 56.275 0.51 30.88 413 ARG A C 1
ATOM 3310 O O A ARG A 1 413 ? 66.810 62.905 57.342 0.49 28.00 413 ARG A O 1
ATOM 3311 O O B ARG A 1 413 ? 66.809 62.927 57.319 0.51 27.90 413 ARG A O 1
ATOM 3326 N N . THR A 1 414 ? 67.142 61.203 55.900 1.00 29.49 414 THR A N 1
ATOM 3327 C CA . THR A 1 414 ? 68.087 60.513 56.774 1.00 26.08 414 THR A CA 1
ATOM 3328 C C . THR A 1 414 ? 69.326 61.344 57.079 1.00 33.76 414 THR A C 1
ATOM 3329 O O . THR A 1 414 ? 69.901 61.225 58.163 1.00 29.66 414 THR A O 1
ATOM 3333 N N . GLU A 1 415 ? 69.717 62.215 56.150 1.00 32.02 415 GLU A N 1
ATOM 3334 C CA . GLU A 1 415 ? 70.935 63.005 56.338 1.00 30.78 415 GLU A CA 1
ATOM 3335 C C . GLU A 1 415 ? 70.756 64.046 57.427 1.00 35.18 415 GLU A C 1
ATOM 3336 O O . GLU A 1 415 ? 71.720 64.673 57.874 1.00 36.55 415 GLU A O 1
ATOM 3342 N N . LEU A 1 416 ? 69.520 64.249 57.859 1.00 31.19 416 LEU A N 1
ATOM 3343 C CA . LEU A 1 416 ? 69.273 65.191 58.937 1.00 29.85 416 LEU A CA 1
ATOM 3344 C C . LEU A 1 416 ? 69.124 64.525 60.300 1.00 28.85 416 LEU A C 1
ATOM 3345 O O . LEU A 1 416 ? 68.792 65.199 61.266 1.00 38.55 416 LEU A O 1
ATOM 3350 N N . LEU A 1 417 ? 69.362 63.223 60.408 1.00 26.19 417 LEU A N 1
ATOM 3351 C CA . LEU A 1 417 ? 69.194 62.574 61.723 1.00 23.58 417 LEU A CA 1
ATOM 3352 C C . LEU A 1 417 ? 70.481 62.480 62.522 1.00 31.28 417 LEU A C 1
ATOM 3353 O O . LEU A 1 417 ? 71.444 61.865 62.067 1.00 35.14 417 LEU A O 1
ATOM 3358 N N . ASN A 1 418 ? 70.484 63.046 63.730 1.00 23.58 418 ASN A N 1
ATOM 3359 C CA . ASN A 1 418 ? 71.550 62.773 64.691 1.00 21.43 418 ASN A CA 1
ATOM 3360 C C . ASN A 1 418 ? 70.916 62.073 65.908 1.00 21.32 418 ASN A C 1
ATOM 3361 O O . ASN A 1 418 ? 69.732 61.725 65.881 1.00 21.07 418 ASN A O 1
ATOM 3366 N N . ALA A 1 419 ? 71.706 61.855 66.950 1.00 22.41 419 ALA A N 1
ATOM 3367 C CA . ALA A 1 419 ? 71.260 61.144 68.149 1.00 26.80 419 ALA A CA 1
ATOM 3368 C C . ALA A 1 419 ? 70.144 61.868 68.914 1.00 28.20 419 ALA A C 1
ATOM 3369 O O . ALA A 1 419 ? 69.446 61.255 69.724 1.00 22.98 419 ALA A O 1
ATOM 3371 N N . GLN A 1 420 ? 69.945 63.152 68.629 1.00 23.56 420 GLN A N 1
ATOM 3372 C CA . GLN A 1 420 ? 68.832 63.900 69.222 1.00 25.50 420 GLN A CA 1
ATOM 3373 C C . GLN A 1 420 ? 67.512 63.674 68.497 1.00 22.47 420 GLN A C 1
ATOM 3374 O O . GLN A 1 420 ? 66.446 63.885 69.077 1.00 24.84 420 GLN A O 1
ATOM 3380 N N . MET A 1 421 ? 67.586 63.242 67.232 1.00 21.35 421 MET A N 1
ATOM 3381 C CA A MET A 1 421 ? 66.441 63.135 66.331 0.62 18.90 421 MET A CA 1
ATOM 3382 C CA B MET A 1 421 ? 66.383 63.144 66.421 0.38 18.59 421 MET A CA 1
ATOM 3383 C C . MET A 1 421 ? 65.890 61.719 66.192 1.00 21.04 421 MET A C 1
ATOM 3384 O O . MET A 1 421 ? 64.788 61.526 65.693 1.00 26.83 421 MET A O 1
ATOM 3393 N N . ILE A 1 422 ? 66.693 60.731 66.565 1.00 21.63 422 ILE A N 1
ATOM 3394 C CA . ILE A 1 422 ? 66.253 59.331 66.452 1.00 20.52 422 ILE A CA 1
ATOM 3395 C C . ILE A 1 422 ? 66.798 58.570 67.665 1.00 20.39 422 ILE A C 1
ATOM 3396 O O . ILE A 1 422 ? 67.934 58.791 68.096 1.00 22.10 422 ILE A O 1
ATOM 3401 N N . THR A 1 423 ? 65.974 57.685 68.221 1.00 19.18 423 THR A N 1
ATOM 3402 C CA . THR A 1 423 ? 66.305 57.036 69.483 1.00 21.82 423 THR A CA 1
ATOM 3403 C C . THR A 1 423 ? 65.838 55.598 69.407 1.00 20.07 423 THR A C 1
ATOM 3404 O O . THR A 1 423 ? 64.836 55.296 68.763 1.00 21.95 423 THR A O 1
ATOM 3408 N N . LEU A 1 424 ? 66.576 54.715 70.056 1.00 20.29 424 LEU A N 1
ATOM 3409 C CA . LEU A 1 424 ? 66.355 53.288 69.931 1.00 21.35 424 LEU A CA 1
ATOM 3410 C C . LEU A 1 424 ? 66.040 52.685 71.296 1.00 21.56 424 LEU A C 1
ATOM 3411 O O . LEU A 1 424 ? 66.419 53.245 72.323 1.00 26.28 424 LEU A O 1
ATOM 3416 N N . SER A 1 425 ? 65.326 51.567 71.287 1.00 22.34 425 SER A N 1
ATOM 3417 C CA . SER A 1 425 ? 65.084 50.760 72.487 1.00 21.89 425 SER A CA 1
ATOM 3418 C C . SER A 1 425 ? 64.913 49.308 72.052 1.00 24.31 425 SER A C 1
ATOM 3419 O O . SER A 1 425 ? 64.985 49.012 70.855 1.00 22.80 425 SER A O 1
ATOM 3422 N N . ASN A 1 426 ? 64.663 48.405 73.000 1.00 22.30 426 ASN A N 1
ATOM 3423 C CA . ASN A 1 426 ? 64.463 46.991 72.671 1.00 22.57 426 ASN A CA 1
ATOM 3424 C C . ASN A 1 426 ? 63.253 46.676 71.806 1.00 28.07 426 ASN A C 1
ATOM 3425 O O . ASN A 1 426 ? 63.193 45.601 71.216 1.00 29.61 426 ASN A O 1
ATOM 3430 N N . ASP A 1 427 ? 62.264 47.564 71.742 1.00 24.97 427 ASP A N 1
ATOM 3431 C CA . ASP A 1 427 ? 61.052 47.220 70.990 1.00 23.03 427 ASP A CA 1
ATOM 3432 C C . ASP A 1 427 ? 60.584 48.321 70.033 1.00 24.31 427 ASP A C 1
ATOM 3433 O O . ASP A 1 427 ? 59.690 48.099 69.196 1.00 24.72 427 ASP A O 1
ATOM 3438 N N . THR A 1 428 ? 61.189 49.496 70.158 1.00 22.93 428 THR A N 1
ATOM 3439 C CA . THR A 1 428 ? 60.660 50.697 69.529 1.00 27.22 428 THR A CA 1
ATOM 3440 C C . THR A 1 428 ? 61.752 51.643 69.048 1.00 25.27 428 THR A C 1
ATOM 3441 O O . THR A 1 428 ? 62.786 51.802 69.698 1.00 24.78 428 THR A O 1
ATOM 3445 N N A ILE A 1 429 ? 61.475 52.276 67.910 0.55 23.11 429 ILE A N 1
ATOM 3446 N N B ILE A 1 429 ? 61.556 52.264 67.894 0.45 23.58 429 ILE A N 1
ATOM 3447 C CA A ILE A 1 429 ? 62.265 53.388 67.403 0.55 23.48 429 ILE A CA 1
ATOM 3448 C CA B ILE A 1 429 ? 62.365 53.433 67.592 0.45 22.52 429 ILE A CA 1
ATOM 3449 C C A ILE A 1 429 ? 61.389 54.641 67.392 0.55 23.17 429 ILE A C 1
ATOM 3450 C C B ILE A 1 429 ? 61.427 54.615 67.454 0.45 23.03 429 ILE A C 1
ATOM 3451 O O A ILE A 1 429 ? 60.208 54.563 67.053 0.55 25.54 429 ILE A O 1
ATOM 3452 O O B ILE A 1 429 ? 60.262 54.463 67.088 0.45 24.51 429 ILE A O 1
ATOM 3461 N N . ALA A 1 430 ? 61.943 55.791 67.768 1.00 23.52 430 ALA A N 1
ATOM 3462 C CA . ALA A 1 430 ? 61.192 57.039 67.622 1.00 23.08 430 ALA A CA 1
ATOM 3463 C C . ALA A 1 430 ? 62.018 57.971 66.763 1.00 21.54 430 ALA A C 1
ATOM 3464 O O . ALA A 1 430 ? 63.221 58.087 66.960 1.00 22.31 430 ALA A O 1
ATOM 3466 N N . VAL A 1 431 ? 61.360 58.642 65.831 1.00 21.05 431 VAL A N 1
ATOM 3467 C CA . VAL A 1 431 ? 62.043 59.554 64.923 1.00 21.86 431 VAL A CA 1
ATOM 3468 C C . VAL A 1 431 ? 61.335 60.888 64.865 1.00 23.84 431 VAL A C 1
ATOM 3469 O O . VAL A 1 431 ? 60.118 60.938 64.684 1.00 24.69 431 VAL A O 1
ATOM 3473 N N . LEU A 1 432 ? 62.100 61.964 65.000 1.00 24.66 432 LEU A N 1
ATOM 3474 C CA . LEU A 1 432 ? 61.550 63.306 64.876 1.00 24.01 432 LEU A CA 1
ATOM 3475 C C . LEU A 1 432 ? 61.483 63.674 63.401 1.00 28.98 432 LEU A C 1
ATOM 3476 O O . LEU A 1 432 ? 62.501 63.690 62.709 1.00 29.99 432 LEU A O 1
ATOM 3481 N N . ASP A 1 433 ? 60.271 63.921 62.931 1.00 26.05 433 ASP A N 1
ATOM 3482 C CA . ASP A 1 433 ? 60.016 64.289 61.534 1.00 30.11 433 ASP A CA 1
ATOM 3483 C C . ASP A 1 433 ? 59.786 65.799 61.463 1.00 34.94 433 ASP A C 1
ATOM 3484 O O . ASP A 1 433 ? 58.689 66.283 61.758 1.00 38.34 433 ASP A O 1
ATOM 3489 N N . GLN A 1 434 ? 60.850 66.523 61.113 1.00 36.88 434 GLN A N 1
ATOM 3490 C CA . GLN A 1 434 ? 60.859 67.983 61.090 1.00 52.88 434 GLN A CA 1
ATOM 3491 C C . GLN A 1 434 ? 60.649 68.517 59.692 1.00 65.39 434 GLN A C 1
ATOM 3492 O O . GLN A 1 434 ? 61.394 68.185 58.771 1.00 76.69 434 GLN A O 1
ATOM 3498 N N . GLN A 1 435 ? 59.635 69.356 59.539 1.00 70.64 435 GLN A N 1
ATOM 3499 C CA . GLN A 1 435 ? 59.361 69.983 58.258 1.00 78.24 435 GLN A CA 1
ATOM 3500 C C . GLN A 1 435 ? 58.747 71.357 58.472 1.00 86.95 435 GLN A C 1
ATOM 3501 O O . GLN A 1 435 ? 58.314 71.687 59.580 1.00 83.89 435 GLN A O 1
ATOM 3507 N N . ALA A 1 436 ? 58.729 72.164 57.417 1.00 89.98 436 ALA A N 1
ATOM 3508 C CA . ALA A 1 436 ? 58.120 73.481 57.494 1.00 91.66 436 ALA A CA 1
ATOM 3509 C C . ALA A 1 436 ? 56.661 73.341 57.912 1.00 87.81 436 ALA A C 1
ATOM 3510 O O . ALA A 1 436 ? 56.156 74.133 58.712 1.00 88.80 436 ALA A O 1
ATOM 3512 N N . SER A 1 437 ? 56.000 72.310 57.388 1.00 78.61 437 SER A N 1
ATOM 3513 C CA . SER A 1 437 ? 54.589 72.075 57.676 1.00 77.87 437 SER A CA 1
ATOM 3514 C C . SER A 1 437 ? 54.345 71.652 59.126 1.00 90.63 437 SER A C 1
ATOM 3515 O O . SER A 1 437 ? 53.504 72.236 59.811 1.00 89.37 437 SER A O 1
ATOM 3518 N N . GLY A 1 438 ? 55.074 70.645 59.598 1.00 104.78 438 GLY A N 1
ATOM 3519 C CA . GLY A 1 438 ? 54.844 70.156 60.946 1.00 102.00 438 GLY A CA 1
ATOM 3520 C C . GLY A 1 438 ? 55.961 69.372 61.607 1.00 93.40 438 GLY A C 1
ATOM 3521 O O . GLY A 1 438 ? 56.732 68.669 60.951 1.00 94.39 438 GLY A O 1
ATOM 3522 N N . THR A 1 439 ? 56.040 69.503 62.927 1.00 82.96 439 THR A N 1
ATOM 3523 C CA . THR A 1 439 ? 56.937 68.687 63.731 1.00 71.10 439 THR A CA 1
ATOM 3524 C C . THR A 1 439 ? 56.143 67.539 64.355 1.00 55.65 439 THR A C 1
ATOM 3525 O O . THR A 1 439 ? 55.238 67.756 65.163 1.00 53.74 439 THR A O 1
ATOM 3529 N N . THR A 1 440 ? 56.463 66.315 63.959 1.00 44.82 440 THR A N 1
ATOM 3530 C CA . THR A 1 440 ? 55.777 65.161 64.518 1.00 35.92 440 THR A CA 1
ATOM 3531 C C . THR A 1 440 ? 56.785 64.092 64.880 1.00 35.21 440 THR A C 1
ATOM 3532 O O . THR A 1 440 ? 57.849 63.975 64.250 1.00 34.50 440 THR A O 1
ATOM 3536 N N . VAL A 1 441 ? 56.463 63.336 65.922 1.00 26.75 441 VAL A N 1
ATOM 3537 C CA . VAL A 1 441 ? 57.291 62.194 66.309 1.00 24.71 441 VAL A CA 1
ATOM 3538 C C . VAL A 1 441 ? 56.642 60.931 65.747 1.00 25.81 441 VAL A C 1
ATOM 3539 O O . VAL A 1 441 ? 55.443 60.702 65.933 1.00 26.59 441 VAL A O 1
ATOM 3543 N N . ARG A 1 442 ? 57.424 60.124 65.045 1.00 26.03 442 ARG A N 1
ATOM 3544 C CA . ARG A 1 442 ? 56.889 58.877 64.493 1.00 23.98 442 ARG A CA 1
ATOM 3545 C C . ARG A 1 442 ? 57.537 57.682 65.170 1.00 24.48 442 ARG A C 1
ATOM 3546 O O . ARG A 1 442 ? 58.755 57.667 65.379 1.00 26.83 442 ARG A O 1
ATOM 3554 N N . PHE A 1 443 ? 56.722 56.699 65.545 1.00 26.17 443 PHE A N 1
ATOM 3555 C CA . PHE A 1 443 ? 57.224 55.492 66.190 1.00 26.09 443 PHE A CA 1
ATOM 3556 C C . PHE A 1 443 ? 57.179 54.296 65.241 1.00 23.35 443 PHE A C 1
ATOM 3557 O O . PHE A 1 443 ? 56.267 54.178 64.431 1.00 26.03 443 PHE A O 1
ATOM 3565 N N . PHE A 1 444 ? 58.144 53.391 65.383 1.00 25.73 444 PHE A N 1
ATOM 3566 C CA . PHE A 1 444 ? 58.173 52.165 64.590 1.00 24.99 444 PHE A CA 1
ATOM 3567 C C . PHE A 1 444 ? 58.608 51.015 65.470 1.00 25.34 444 PHE A C 1
ATOM 3568 O O . PHE A 1 444 ? 59.419 51.219 66.376 1.00 25.04 444 PHE A O 1
ATOM 3576 N N . ASP A 1 445 ? 58.107 49.807 65.216 1.00 25.95 445 ASP A N 1
ATOM 3577 C CA . ASP A 1 445 ? 58.596 48.699 66.028 1.00 26.07 445 ASP A CA 1
ATOM 3578 C C . ASP A 1 445 ? 59.899 48.141 65.444 1.00 29.08 445 ASP A C 1
ATOM 3579 O O . ASP A 1 445 ? 60.230 48.387 64.281 1.00 32.22 445 ASP A O 1
ATOM 3584 N N . THR A 1 446 ? 60.669 47.444 66.274 1.00 26.75 446 THR A N 1
ATOM 3585 C CA . THR A 1 446 ? 61.985 46.980 65.864 1.00 27.16 446 THR A CA 1
ATOM 3586 C C . THR A 1 446 ? 61.929 45.573 65.271 1.00 34.40 446 THR A C 1
ATOM 3587 O O . THR A 1 446 ? 62.935 45.071 64.773 1.00 32.68 446 THR A O 1
ATOM 3591 N N . ALA A 1 447 ? 60.762 44.937 65.340 1.00 29.71 447 ALA A N 1
ATOM 3592 C CA . ALA A 1 447 ? 60.586 43.605 64.772 1.00 32.07 447 ALA A CA 1
ATOM 3593 C C . ALA A 1 447 ? 60.408 43.685 63.260 1.00 34.84 447 ALA A C 1
ATOM 3594 O O . ALA A 1 447 ? 61.062 42.970 62.502 1.00 35.48 447 ALA A O 1
ATOM 3596 N N . GLN A 1 448 ? 59.515 44.564 62.824 1.00 33.34 448 GLN A N 1
ATOM 3597 C CA . GLN A 1 448 ? 59.156 44.636 61.416 1.00 30.83 448 GLN A CA 1
ATOM 3598 C C . GLN A 1 448 ? 59.372 46.023 60.851 1.00 29.68 448 GLN A C 1
ATOM 3599 O O . GLN A 1 448 ? 59.264 46.224 59.647 1.00 31.58 448 GLN A O 1
ATOM 3605 N N . GLY A 1 449 ? 59.668 46.974 61.726 1.00 26.11 449 GLY A N 1
ATOM 3606 C CA . GLY A 1 449 ? 59.795 48.357 61.317 1.00 24.35 449 GLY A CA 1
ATOM 3607 C C . GLY A 1 449 ? 58.437 48.952 60.980 1.00 26.15 449 GLY A C 1
ATOM 3608 O O . GLY A 1 449 ? 58.356 49.969 60.294 1.00 29.47 449 GLY A O 1
ATOM 3609 N N . ARG A 1 450 ? 57.361 48.343 61.469 1.00 24.44 450 ARG A N 1
ATOM 3610 C CA . ARG A 1 450 ? 56.041 48.887 61.154 1.00 31.10 450 ARG A CA 1
ATOM 3611 C C . ARG A 1 450 ? 55.711 50.073 62.059 1.00 29.16 450 ARG A C 1
ATOM 3612 O O . ARG A 1 450 ? 56.216 50.176 63.183 1.00 25.63 450 ARG A O 1
ATOM 3620 N N . PRO A 1 451 ? 54.903 51.006 61.542 1.00 27.14 451 PRO A N 1
ATOM 3621 C CA . PRO A 1 451 ? 54.512 52.171 62.345 1.00 27.86 451 PRO A CA 1
ATOM 3622 C C . PRO A 1 451 ? 53.786 51.715 63.603 1.00 33.45 451 PRO A C 1
ATOM 3623 O O . PRO A 1 451 ? 53.063 50.717 63.587 1.00 27.33 451 PRO A O 1
ATOM 3627 N N . VAL A 1 452 ? 54.003 52.441 64.688 1.00 30.11 452 VAL A N 1
ATOM 3628 C CA . VAL A 1 452 ? 53.338 52.148 65.952 1.00 35.60 452 VAL A CA 1
ATOM 3629 C C . VAL A 1 452 ? 52.465 53.334 66.342 1.00 41.71 452 VAL A C 1
ATOM 3630 O O . VAL A 1 452 ? 52.957 54.452 66.520 1.00 34.66 452 VAL A O 1
ATOM 3634 N N . GLY A 1 453 ? 51.163 53.088 66.430 1.00 44.16 453 GLY A N 1
ATOM 3635 C CA . GLY A 1 453 ? 50.207 54.106 66.810 1.00 43.84 453 GLY A CA 1
ATOM 3636 C C . GLY A 1 453 ? 50.064 55.251 65.828 1.00 51.02 453 GLY A C 1
ATOM 3637 O O . GLY A 1 453 ? 50.409 55.153 64.645 1.00 51.05 453 GLY A O 1
ATOM 3638 N N . GLU A 1 454 ? 49.534 56.354 66.337 1.00 57.33 454 GLU A N 1
ATOM 3639 C CA . GLU A 1 454 ? 49.377 57.570 65.560 1.00 55.00 454 GLU A CA 1
ATOM 3640 C C . GLU A 1 454 ? 50.594 58.465 65.800 1.00 44.37 454 GLU A C 1
ATOM 3641 O O . GLU A 1 454 ? 51.022 58.624 66.931 1.00 46.97 454 GLU A O 1
ATOM 3647 N N . PRO A 1 455 ? 51.163 59.039 64.731 1.00 40.68 455 PRO A N 1
ATOM 3648 C CA . PRO A 1 455 ? 52.242 60.023 64.910 1.00 37.67 455 PRO A CA 1
ATOM 3649 C C . PRO A 1 455 ? 51.836 61.171 65.850 1.00 43.39 455 PRO A C 1
ATOM 3650 O O . PRO A 1 455 ? 50.707 61.656 65.751 1.00 42.81 455 PRO A O 1
ATOM 3654 N N . TRP A 1 456 ? 52.740 61.586 66.737 1.00 38.08 456 TRP A N 1
ATOM 3655 C CA . TRP A 1 456 ? 52.450 62.631 67.714 1.00 38.63 456 TRP A CA 1
ATOM 3656 C C . TRP A 1 456 ? 52.924 64.002 67.239 1.00 31.71 456 TRP A C 1
ATOM 3657 O O . TRP A 1 456 ? 54.104 64.189 66.939 1.00 29.20 456 TRP A O 1
ATOM 3668 N N . GLN A 1 457 ? 52.002 64.957 67.170 1.00 35.41 457 GLN A N 1
ATOM 3669 C CA . GLN A 1 457 ? 52.352 66.310 66.752 1.00 36.48 457 GLN A CA 1
ATOM 3670 C C . GLN A 1 457 ? 52.520 67.232 67.952 1.00 38.26 457 GLN A C 1
ATOM 3671 O O . GLN A 1 457 ? 51.684 67.258 68.855 1.00 37.59 457 GLN A O 1
ATOM 3677 N N . HIS A 1 458 ? 53.610 67.980 67.963 1.00 40.16 458 HIS A N 1
ATOM 3678 C CA . HIS A 1 458 ? 53.814 68.991 68.988 1.00 41.22 458 HIS A CA 1
ATOM 3679 C C . HIS A 1 458 ? 53.458 70.348 68.398 1.00 52.22 458 HIS A C 1
ATOM 3680 O O . HIS A 1 458 ? 53.494 70.528 67.178 1.00 51.05 458 HIS A O 1
ATOM 3687 N N . THR A 1 459 ? 53.120 71.298 69.263 1.00 55.00 459 THR A N 1
ATOM 3688 C CA . THR A 1 459 ? 52.778 72.647 68.825 1.00 60.33 459 THR A CA 1
ATOM 3689 C C . THR A 1 459 ? 54.027 73.490 68.566 1.00 57.54 459 THR A C 1
ATOM 3690 O O . THR A 1 459 ? 53.991 74.442 67.788 1.00 60.86 459 THR A O 1
ATOM 3694 N N . LEU A 1 460 ? 55.131 73.127 69.212 1.00 41.63 460 LEU A N 1
ATOM 3695 C CA . LEU A 1 460 ? 56.388 73.849 69.048 1.00 37.53 460 LEU A CA 1
ATOM 3696 C C . LEU A 1 460 ? 57.449 72.983 68.387 1.00 39.49 460 LEU A C 1
ATOM 3697 O O . LEU A 1 460 ? 57.327 71.761 68.346 1.00 46.82 460 LEU A O 1
ATOM 3702 N N . GLU A 1 461 ? 58.501 73.619 67.885 1.00 32.54 461 GLU A N 1
ATOM 3703 C CA . GLU A 1 461 ? 59.660 72.897 67.395 1.00 30.25 461 GLU A CA 1
ATOM 3704 C C . GLU A 1 461 ? 60.277 72.078 68.528 1.00 36.04 461 GLU A C 1
ATOM 3705 O O . GLU A 1 461 ? 60.304 72.523 69.672 1.00 30.71 461 GLU A O 1
ATOM 3711 N N . VAL A 1 462 ? 60.797 70.902 68.195 1.00 35.91 462 VAL A N 1
ATOM 3712 C CA . VAL A 1 462 ? 61.399 70.007 69.183 1.00 30.08 462 VAL A CA 1
ATOM 3713 C C . VAL A 1 462 ? 62.922 69.971 69.059 1.00 28.66 462 VAL A C 1
ATOM 3714 O O . VAL A 1 462 ? 63.460 69.907 67.953 1.00 30.57 462 VAL A O 1
ATOM 3718 N N . LYS A 1 463 ? 63.617 70.020 70.196 1.00 25.15 463 LYS A N 1
ATOM 3719 C CA . LYS A 1 463 ? 65.078 69.957 70.211 1.00 24.12 463 LYS A CA 1
ATOM 3720 C C . LYS A 1 463 ? 65.588 68.527 70.185 1.00 31.37 463 LYS A C 1
ATOM 3721 O O . LYS A 1 463 ? 66.551 68.204 69.480 1.00 24.83 463 LYS A O 1
ATOM 3727 N N . GLU A 1 464 ? 64.973 67.663 70.985 1.00 25.78 464 GLU A N 1
ATOM 3728 C CA . GLU A 1 464 ? 65.448 66.295 71.037 1.00 29.12 464 GLU A CA 1
ATOM 3729 C C . GLU A 1 464 ? 64.435 65.375 71.679 1.00 28.49 464 GLU A C 1
ATOM 3730 O O . GLU A 1 464 ? 63.527 65.835 72.383 1.00 25.22 464 GLU A O 1
ATOM 3736 N N . ILE A 1 465 ? 64.570 64.084 71.380 1.00 23.05 465 ILE A N 1
ATOM 3737 C CA . ILE A 1 465 ? 63.682 63.060 71.944 1.00 22.79 465 ILE A CA 1
ATOM 3738 C C . ILE A 1 465 ? 64.538 61.881 72.410 1.00 23.55 465 ILE A C 1
ATOM 3739 O O . ILE A 1 465 ? 65.660 61.705 71.946 1.00 22.94 465 ILE A O 1
ATOM 3744 N N . ALA A 1 466 ? 64.037 61.082 73.352 1.00 21.85 466 ALA A N 1
ATOM 3745 C CA . ALA A 1 466 ? 64.808 59.923 73.812 1.00 25.16 466 ALA A CA 1
ATOM 3746 C C . ALA A 1 466 ? 63.868 58.908 74.432 1.00 23.47 466 ALA A C 1
ATOM 3747 O O . ALA A 1 466 ? 62.968 59.282 75.193 1.00 21.28 466 ALA A O 1
ATOM 3749 N N . LEU A 1 467 ? 64.064 57.634 74.080 1.00 22.54 467 LEU A N 1
ATOM 3750 C CA . LEU A 1 467 ? 63.254 56.537 74.623 1.00 19.22 467 LEU A CA 1
ATOM 3751 C C . LEU A 1 467 ? 63.864 55.934 75.887 1.00 19.93 467 LEU A C 1
ATOM 3752 O O . LEU A 1 467 ? 65.078 55.729 75.978 1.00 20.09 467 LEU A O 1
ATOM 3757 N N . SER A 1 468 ? 62.994 55.610 76.840 1.00 21.40 468 SER A N 1
ATOM 3758 C CA . SER A 1 468 ? 63.421 54.863 78.020 1.00 22.96 468 SER A CA 1
ATOM 3759 C C . SER A 1 468 ? 63.830 53.455 77.593 1.00 25.01 468 SER A C 1
ATOM 3760 O O . SER A 1 468 ? 63.426 52.980 76.534 1.00 23.87 468 SER A O 1
ATOM 3763 N N . GLN A 1 469 ? 64.614 52.769 78.418 1.00 24.06 469 GLN A N 1
ATOM 3764 C CA . GLN A 1 469 ? 65.234 51.521 77.987 1.00 26.45 469 GLN A CA 1
ATOM 3765 C C . GLN A 1 469 ? 64.676 50.299 78.740 1.00 32.64 469 GLN A C 1
ATOM 3766 O O . GLN A 1 469 ? 64.621 49.180 78.204 1.00 26.45 469 GLN A O 1
ATOM 3772 N N . ALA A 1 470 ? 64.233 50.525 79.972 1.00 26.88 470 ALA A N 1
ATOM 3773 C CA . ALA A 1 470 ? 63.770 49.438 80.843 1.00 28.91 470 ALA A CA 1
ATOM 3774 C C . ALA A 1 470 ? 62.386 48.897 80.507 1.00 22.68 470 ALA A C 1
ATOM 3775 O O . ALA A 1 470 ? 61.514 49.595 79.963 1.00 30.48 470 ALA A O 1
ATOM 3777 N N . GLY A 1 471 ? 62.185 47.626 80.829 1.00 25.64 471 GLY A N 1
ATOM 3778 C CA . GLY A 1 471 ? 60.873 47.020 80.742 1.00 27.67 471 GLY A CA 1
ATOM 3779 C C . GLY A 1 471 ? 60.436 46.677 79.333 1.00 31.40 471 GLY A C 1
ATOM 3780 O O . GLY A 1 471 ? 61.259 46.582 78.422 1.00 29.95 471 GLY A O 1
ATOM 3781 N N . THR A 1 472 ? 59.123 46.537 79.164 1.00 28.50 472 THR A N 1
ATOM 3782 C CA . THR A 1 472 ? 58.519 46.084 77.915 1.00 33.77 472 THR A CA 1
ATOM 3783 C C . THR A 1 472 ? 57.854 47.235 77.176 1.00 32.24 472 THR A C 1
ATOM 3784 O O . THR A 1 472 ? 57.947 48.395 77.589 1.00 34.23 472 THR A O 1
ATOM 3788 N N . ILE A 1 473 ? 57.155 46.905 76.100 1.00 28.98 473 ILE A N 1
ATOM 3789 C CA . ILE A 1 473 ? 56.495 47.909 75.275 1.00 29.57 473 ILE A CA 1
ATOM 3790 C C . ILE A 1 473 ? 55.508 48.771 76.068 1.00 34.19 473 ILE A C 1
ATOM 3791 O O . ILE A 1 473 ? 55.366 49.958 75.800 1.00 32.29 473 ILE A O 1
ATOM 3796 N N . ASN A 1 474 ? 54.819 48.178 77.036 1.00 33.41 474 ASN A N 1
ATOM 3797 C CA . ASN A 1 474 ? 53.867 48.939 77.844 1.00 37.44 474 ASN A CA 1
ATOM 3798 C C . ASN A 1 474 ? 54.565 49.891 78.817 1.00 30.19 474 ASN A C 1
ATOM 3799 O O . ASN A 1 474 ? 53.962 50.833 79.321 1.00 33.43 474 ASN A O 1
ATOM 3804 N N . ASP A 1 475 ? 55.844 49.643 79.065 1.00 27.05 475 ASP A N 1
ATOM 3805 C CA . ASP A 1 475 ? 56.645 50.517 79.905 1.00 29.61 475 ASP A CA 1
ATOM 3806 C C . ASP A 1 475 ? 57.314 51.635 79.112 1.00 33.81 475 ASP A C 1
ATOM 3807 O O . ASP A 1 475 ? 57.791 52.604 79.693 1.00 29.15 475 ASP A O 1
ATOM 3812 N N . ARG A 1 476 ? 57.384 51.478 77.792 1.00 28.63 476 ARG A N 1
ATOM 3813 C CA . ARG A 1 476 ? 58.216 52.364 76.966 1.00 26.21 476 ARG A CA 1
ATOM 3814 C C . ARG A 1 476 ? 57.716 53.815 76.982 1.00 21.90 476 ARG A C 1
ATOM 3815 O O . ARG A 1 476 ? 56.542 54.083 76.691 1.00 28.26 476 ARG A O 1
ATOM 3823 N N . GLN A 1 477 ? 58.608 54.747 77.317 1.00 23.87 477 GLN A N 1
ATOM 3824 C CA A GLN A 1 477 ? 58.270 56.163 77.406 0.62 24.50 477 GLN A CA 1
ATOM 3825 C CA B GLN A 1 477 ? 58.234 56.153 77.343 0.38 24.12 477 GLN A CA 1
ATOM 3826 C C . GLN A 1 477 ? 59.228 57.019 76.590 1.00 24.67 477 GLN A C 1
ATOM 3827 O O . GLN A 1 477 ? 60.409 56.719 76.519 1.00 25.10 477 GLN A O 1
ATOM 3838 N N . LEU A 1 478 ? 58.713 58.100 76.027 1.00 25.39 478 LEU A N 1
ATOM 3839 C CA . LEU A 1 478 ? 59.534 59.078 75.345 1.00 27.68 478 LEU A CA 1
ATOM 3840 C C . LEU A 1 478 ? 59.606 60.370 76.149 1.00 22.69 478 LEU A C 1
ATOM 3841 O O . LEU A 1 478 ? 58.583 60.853 76.652 1.00 26.68 478 LEU A O 1
ATOM 3846 N N . ILE A 1 479 ? 60.791 60.952 76.255 1.00 20.68 479 ILE A N 1
ATOM 3847 C CA . ILE A 1 479 ? 60.851 62.348 76.673 1.00 23.30 479 ILE A CA 1
ATOM 3848 C C . ILE A 1 479 ? 61.050 63.222 75.442 1.00 25.64 479 ILE A C 1
ATOM 3849 O O . ILE A 1 479 ? 61.643 62.802 74.448 1.00 25.64 479 ILE A O 1
ATOM 3854 N N . VAL A 1 480 ? 60.544 64.440 75.542 1.00 26.02 480 VAL A N 1
ATOM 3855 C CA . VAL A 1 480 ? 60.635 65.432 74.484 1.00 24.62 480 VAL A CA 1
ATOM 3856 C C . VAL A 1 480 ? 61.069 66.745 75.104 1.00 26.24 480 VAL A C 1
ATOM 3857 O O . VAL A 1 480 ? 60.453 67.200 76.061 1.00 26.42 480 VAL A O 1
ATOM 3861 N N . ILE A 1 481 ? 62.125 67.354 74.578 1.00 23.64 481 ILE A N 1
ATOM 3862 C CA . ILE A 1 481 ? 62.477 68.705 74.990 1.00 24.31 481 ILE A CA 1
ATOM 3863 C C . ILE A 1 481 ? 62.209 69.633 73.806 1.00 24.69 481 ILE A C 1
ATOM 3864 O O . ILE A 1 481 ? 62.748 69.414 72.728 1.00 25.57 481 ILE A O 1
ATOM 3869 N N . ASP A 1 482 ? 61.361 70.642 73.991 1.00 26.93 482 ASP A N 1
ATOM 3870 C CA . ASP A 1 482 ? 61.041 71.505 72.864 1.00 28.11 482 ASP A CA 1
ATOM 3871 C C . ASP A 1 482 ? 61.839 72.800 72.925 1.00 31.12 482 ASP A C 1
ATOM 3872 O O . ASP A 1 482 ? 62.661 73.000 73.831 1.00 31.53 482 ASP A O 1
ATOM 3877 N N A ARG A 1 483 ? 61.605 73.686 71.963 0.56 32.96 483 ARG A N 1
ATOM 3878 N N B ARG A 1 483 ? 61.593 73.665 71.943 0.44 32.81 483 ARG A N 1
ATOM 3879 C CA A ARG A 1 483 ? 62.435 74.877 71.833 0.56 33.20 483 ARG A CA 1
ATOM 3880 C CA B ARG A 1 483 ? 62.345 74.904 71.769 0.44 33.96 483 ARG A CA 1
ATOM 3881 C C A ARG A 1 483 ? 62.161 75.926 72.905 0.56 32.93 483 ARG A C 1
ATOM 3882 C C B ARG A 1 483 ? 62.203 75.850 72.953 0.44 32.89 483 ARG A C 1
ATOM 3883 O O A ARG A 1 483 ? 62.929 76.875 73.050 0.56 34.19 483 ARG A O 1
ATOM 3884 O O B ARG A 1 483 ? 63.100 76.650 73.223 0.44 33.38 483 ARG A O 1
ATOM 3899 N N . ASN A 1 484 ? 61.079 75.755 73.659 1.00 28.82 484 ASN A N 1
ATOM 3900 C CA . ASN A 1 484 ? 60.824 76.614 74.815 1.00 29.75 484 ASN A CA 1
ATOM 3901 C C . ASN A 1 484 ? 61.522 76.083 76.075 1.00 32.05 484 ASN A C 1
ATOM 3902 O O . ASN A 1 484 ? 61.383 76.659 77.157 1.00 30.97 484 ASN A O 1
ATOM 3907 N N . ARG A 1 485 ? 62.278 74.996 75.913 1.00 27.96 485 ARG A N 1
ATOM 3908 C CA . ARG A 1 485 ? 62.945 74.269 77.011 1.00 26.08 485 ARG A CA 1
ATOM 3909 C C . ARG A 1 485 ? 61.956 73.574 77.948 1.00 27.00 485 ARG A C 1
ATOM 3910 O O . ARG A 1 485 ? 62.259 73.309 79.116 1.00 28.43 485 ARG A O 1
ATOM 3918 N N . ASP A 1 486 ? 60.769 73.269 77.443 1.00 27.74 486 ASP A N 1
ATOM 3919 C CA . ASP A 1 486 ? 59.833 72.454 78.212 1.00 29.59 486 ASP A CA 1
ATOM 3920 C C . ASP A 1 486 ? 60.099 70.965 77.993 1.00 28.96 486 ASP A C 1
ATOM 3921 O O . ASP A 1 486 ? 60.392 70.538 76.882 1.00 27.64 486 ASP A O 1
ATOM 3926 N N . LEU A 1 487 ? 59.970 70.187 79.064 1.00 27.91 487 LEU A N 1
ATOM 3927 C CA . LEU A 1 487 ? 60.216 68.747 79.031 1.00 25.80 487 LEU A CA 1
ATOM 3928 C C . LEU A 1 487 ? 58.892 68.007 79.138 1.00 28.02 487 LEU A C 1
ATOM 3929 O O . LEU A 1 487 ? 58.133 68.229 80.087 1.00 29.37 487 LEU A O 1
ATOM 3934 N N . TYR A 1 488 ? 58.602 67.156 78.160 1.00 29.36 488 TYR A N 1
ATOM 3935 C CA . TYR A 1 488 ? 57.369 66.374 78.151 1.00 30.06 488 TYR A CA 1
ATOM 3936 C C . TYR A 1 488 ? 57.655 64.887 78.234 1.00 29.78 488 TYR A C 1
ATOM 3937 O O . TYR A 1 488 ? 58.696 64.416 77.776 1.00 28.55 488 TYR A O 1
ATOM 3946 N N . LEU A 1 489 ? 56.702 64.161 78.808 1.00 26.29 489 LEU A N 1
ATOM 3947 C CA . LEU A 1 489 ? 56.721 62.711 78.848 1.00 25.97 489 LEU A CA 1
ATOM 3948 C C . LEU A 1 489 ? 55.583 62.195 77.968 1.00 26.35 489 LEU A C 1
ATOM 3949 O O . LEU A 1 489 ? 54.468 62.714 78.015 1.00 27.25 489 LEU A O 1
ATOM 3954 N N . LEU A 1 490 ? 55.871 61.173 77.174 1.00 27.29 490 LEU A N 1
ATOM 3955 C CA . LEU A 1 490 ? 54.919 60.637 76.197 1.00 31.13 490 LEU A CA 1
ATOM 3956 C C . LEU A 1 490 ? 55.082 59.118 76.118 1.00 28.98 490 LEU A C 1
ATOM 3957 O O . LEU A 1 490 ? 56.110 58.631 75.661 1.00 28.78 490 LEU A O 1
ATOM 3962 N N . PRO A 1 491 ? 54.081 58.362 76.581 1.00 36.69 491 PRO A N 1
ATOM 3963 C CA . PRO A 1 491 ? 54.183 56.904 76.490 1.00 32.19 491 PRO A CA 1
ATOM 3964 C C . PRO A 1 491 ? 53.999 56.467 75.049 1.00 31.89 491 PRO A C 1
ATOM 3965 O O . PRO A 1 491 ? 53.252 57.114 74.320 1.00 34.88 491 PRO A O 1
ATOM 3969 N N . VAL A 1 492 ? 54.648 55.387 74.638 1.00 29.28 492 VAL A N 1
ATOM 3970 C CA . VAL A 1 492 ? 54.472 54.940 73.265 1.00 29.51 492 VAL A CA 1
ATOM 3971 C C . VAL A 1 492 ? 53.069 54.375 73.057 1.00 34.21 492 VAL A C 1
ATOM 3972 O O . VAL A 1 492 ? 52.408 54.705 72.071 1.00 37.27 492 VAL A O 1
ATOM 3976 N N . MET A 1 493 ? 52.591 53.554 73.991 1.00 33.11 493 MET A N 1
ATOM 3977 C CA . MET A 1 493 ? 51.294 52.901 73.800 1.00 38.26 493 MET A CA 1
ATOM 3978 C C . MET A 1 493 ? 50.074 53.713 74.267 1.00 52.76 493 MET A C 1
ATOM 3979 O O . MET A 1 493 ? 49.141 53.898 73.492 1.00 61.56 493 MET A O 1
ATOM 3984 N N . LYS A 1 494 ? 50.060 54.208 75.503 1.00 56.40 494 LYS A N 1
ATOM 3985 C CA . LYS A 1 494 ? 48.896 54.991 75.948 1.00 65.71 494 LYS A CA 1
ATOM 3986 C C . LYS A 1 494 ? 48.914 56.392 75.334 1.00 63.65 494 LYS A C 1
ATOM 3987 O O . LYS A 1 494 ? 47.886 57.053 75.223 1.00 71.93 494 LYS A O 1
ATOM 3993 N N . ARG A 1 495 ? 50.105 56.810 74.931 1.00 62.38 495 ARG A N 1
ATOM 3994 C CA . ARG A 1 495 ? 50.390 58.107 74.316 1.00 62.75 495 ARG A CA 1
ATOM 3995 C C . ARG A 1 495 ? 49.473 59.275 74.666 1.00 61.66 495 ARG A C 1
ATOM 3996 O O . ARG A 1 495 ? 48.745 59.786 73.813 1.00 59.70 495 ARG A O 1
ATOM 4004 N N A HIS A 1 496 ? 49.512 59.688 75.926 0.60 57.32 496 HIS A N 1
ATOM 4005 N N B HIS A 1 496 ? 49.509 59.681 75.933 0.40 57.08 496 HIS A N 1
ATOM 4006 C CA A HIS A 1 496 ? 48.944 60.966 76.318 0.60 54.26 496 HIS A CA 1
ATOM 4007 C CA B HIS A 1 496 ? 48.931 60.951 76.363 0.40 54.32 496 HIS A CA 1
ATOM 4008 C C A HIS A 1 496 ? 50.049 61.791 76.963 0.60 49.17 496 HIS A C 1
ATOM 4009 C C B HIS A 1 496 ? 50.032 61.805 76.993 0.40 49.68 496 HIS A C 1
ATOM 4010 O O A HIS A 1 496 ? 50.650 61.383 77.947 0.60 49.85 496 HIS A O 1
ATOM 4011 O O B HIS A 1 496 ? 50.608 61.431 78.007 0.40 50.15 496 HIS A O 1
ATOM 4024 N N . VAL A 1 497 ? 50.331 62.946 76.379 1.00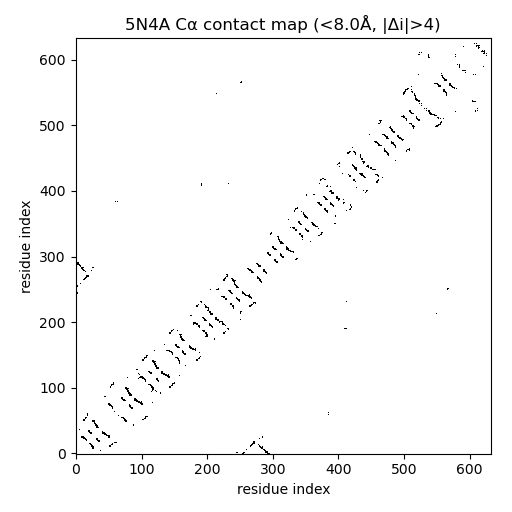 46.94 497 VAL A N 1
ATOM 4025 C CA . VAL A 1 497 ? 51.470 63.751 76.798 1.00 43.47 497 VAL A CA 1
ATOM 4026 C C . VAL A 1 497 ? 51.287 64.392 78.173 1.00 38.94 497 VAL A C 1
ATOM 4027 O O . VAL A 1 497 ? 50.180 64.751 78.553 1.00 39.74 497 VAL A O 1
ATOM 4031 N N . ALA A 1 498 ? 52.385 64.525 78.918 1.00 34.77 498 ALA A N 1
ATOM 4032 C CA . ALA A 1 498 ? 52.370 65.278 80.165 1.00 36.53 498 ALA A CA 1
ATOM 4033 C C . ALA A 1 498 ? 53.635 66.112 80.288 1.00 35.78 498 ALA A C 1
ATOM 4034 O O . ALA A 1 498 ? 54.735 65.652 79.968 1.00 33.81 498 ALA A O 1
ATOM 4036 N N . LYS A 1 499 ? 53.478 67.343 80.751 1.00 31.77 499 LYS A N 1
ATOM 4037 C CA . LYS A 1 499 ? 54.622 68.208 80.976 1.00 34.64 499 LYS A CA 1
ATOM 4038 C C . LYS A 1 499 ? 55.276 67.855 82.316 1.00 39.45 499 LYS A C 1
ATOM 4039 O O . LYS A 1 499 ? 54.598 67.726 83.334 1.00 37.77 499 LYS A O 1
ATOM 4045 N N . LEU A 1 500 ? 56.591 67.670 82.300 1.00 30.69 500 LEU A N 1
ATOM 4046 C CA . LEU A 1 500 ? 57.329 67.332 83.504 1.00 26.00 500 LEU A CA 1
ATOM 4047 C C . LEU A 1 500 ? 58.103 68.507 84.067 1.00 30.14 500 LEU A C 1
ATOM 4048 O O . LEU A 1 500 ? 58.312 68.591 85.278 1.00 31.79 500 LEU A O 1
ATOM 4053 N N . ALA A 1 501 ? 58.563 69.405 83.201 1.00 27.69 501 ALA A N 1
ATOM 4054 C CA . ALA A 1 501 ? 59.400 70.503 83.676 1.00 28.95 501 ALA A CA 1
ATOM 4055 C C . ALA A 1 501 ? 59.498 71.648 82.682 1.00 28.35 501 ALA A C 1
ATOM 4056 O O . ALA A 1 501 ? 59.269 71.468 81.493 1.00 29.75 501 ALA A O 1
ATOM 4058 N N . ALA A 1 502 ? 59.854 72.817 83.204 1.00 29.35 502 ALA A N 1
ATOM 4059 C CA . ALA A 1 502 ? 60.210 73.989 82.412 1.00 28.65 502 ALA A CA 1
ATOM 4060 C C . ALA A 1 502 ? 61.696 74.266 82.602 1.00 26.68 502 ALA A C 1
ATOM 4061 O O . ALA A 1 502 ? 62.310 73.757 83.552 1.00 32.19 502 ALA A O 1
ATOM 4063 N N . MET A 1 503 ? 62.271 75.075 81.714 1.00 27.10 503 MET A N 1
ATOM 4064 C CA . MET A 1 503 ? 63.672 75.472 81.831 1.00 25.68 503 MET A CA 1
ATOM 4065 C C . MET A 1 503 ? 64.583 74.246 81.848 1.00 26.07 503 MET A C 1
ATOM 4066 O O . MET A 1 503 ? 65.550 74.165 82.620 1.00 27.93 503 MET A O 1
ATOM 4071 N N . CYS A 1 504 ? 64.275 73.298 80.968 1.00 26.75 504 CYS A N 1
ATOM 4072 C CA . CYS A 1 504 ? 65.048 72.054 80.878 1.00 26.11 504 CYS A CA 1
ATOM 4073 C C . CYS A 1 504 ? 66.127 72.136 79.808 1.00 25.17 504 CYS A C 1
ATOM 4074 O O . CYS A 1 504 ? 65.821 72.373 78.634 1.00 27.84 504 CYS A O 1
ATOM 4077 N N . ASP A 1 505 ? 67.388 71.957 80.210 1.00 24.39 505 ASP A N 1
ATOM 4078 C CA . ASP A 1 505 ? 68.510 72.001 79.266 1.00 23.35 505 ASP A CA 1
ATOM 4079 C C . ASP A 1 505 ? 68.933 70.625 78.756 1.00 26.96 505 ASP A C 1
ATOM 4080 O O . ASP A 1 505 ? 69.583 70.510 77.707 1.00 23.98 505 ASP A O 1
ATOM 4085 N N A SER A 1 506 ? 68.577 69.580 79.493 0.35 22.99 506 SER A N 1
ATOM 4086 N N B SER A 1 506 ? 68.556 69.590 79.498 0.65 22.22 506 SER A N 1
ATOM 4087 C CA A SER A 1 506 ? 68.919 68.224 79.077 0.35 22.78 506 SER A CA 1
ATOM 4088 C CA B SER A 1 506 ? 68.971 68.230 79.182 0.65 23.48 506 SER A CA 1
ATOM 4089 C C A SER A 1 506 ? 68.223 67.189 79.954 0.35 24.58 506 SER A C 1
ATOM 4090 C C B SER A 1 506 ? 68.092 67.215 79.917 0.65 26.24 506 SER A C 1
ATOM 4091 O O A SER A 1 506 ? 67.846 67.477 81.091 0.35 22.40 506 SER A O 1
ATOM 4092 O O B SER A 1 506 ? 67.440 67.544 80.908 0.65 22.25 506 SER A O 1
ATOM 4097 N N . ALA A 1 507 ? 68.042 65.989 79.412 1.00 22.08 507 ALA A N 1
ATOM 4098 C CA . ALA A 1 507 ? 67.381 64.911 80.151 1.00 27.25 507 ALA A CA 1
ATOM 4099 C C . ALA A 1 507 ? 67.963 63.591 79.713 1.00 27.15 507 ALA A C 1
ATOM 4100 O O . ALA A 1 507 ? 68.346 63.425 78.556 1.00 24.64 507 ALA A O 1
ATOM 4102 N N . ARG A 1 508 ? 68.016 62.639 80.634 1.00 22.38 508 ARG A N 1
ATOM 4103 C CA . ARG A 1 508 ? 68.528 61.329 80.284 1.00 22.80 508 ARG A CA 1
ATOM 4104 C C . ARG A 1 508 ? 67.851 60.233 81.079 1.00 27.61 508 ARG A C 1
ATOM 4105 O O . ARG A 1 508 ? 67.743 60.314 82.306 1.00 21.81 508 ARG A O 1
ATOM 4113 N N . TRP A 1 509 ? 67.392 59.208 80.369 1.00 24.18 509 TRP A N 1
ATOM 4114 C CA . TRP A 1 509 ? 66.882 58.002 81.017 1.00 22.97 509 TRP A CA 1
ATOM 4115 C C . TRP A 1 509 ? 67.968 57.231 81.756 1.00 22.16 509 TRP A C 1
ATOM 4116 O O . TRP A 1 509 ? 69.111 57.186 81.322 1.00 24.35 509 TRP A O 1
ATOM 4127 N N . HIS A 1 510 ? 67.598 56.629 82.889 1.00 22.78 510 HIS A N 1
ATOM 4128 C CA . HIS A 1 510 ? 68.473 55.719 83.638 1.00 22.70 510 HIS A CA 1
ATOM 4129 C C . HIS A 1 510 ? 68.770 54.497 82.779 1.00 25.78 510 HIS A C 1
ATOM 4130 O O . HIS A 1 510 ? 67.927 54.080 81.995 1.00 28.38 510 HIS A O 1
ATOM 4137 N N A ASP A 1 511 ? 69.964 53.936 82.916 0.65 27.30 511 ASP A N 1
ATOM 4138 N N B ASP A 1 511 ? 69.944 53.896 82.932 0.35 27.97 511 ASP A N 1
ATOM 4139 C CA A ASP A 1 511 ? 70.349 52.821 82.057 0.65 31.58 511 ASP A CA 1
ATOM 4140 C CA B ASP A 1 511 ? 70.330 52.827 82.009 0.35 31.12 511 ASP A CA 1
ATOM 4141 C C A ASP A 1 511 ? 69.470 51.590 82.283 0.65 31.52 511 ASP A C 1
ATOM 4142 C C B ASP A 1 511 ? 69.761 51.446 82.361 0.35 31.17 511 ASP A C 1
ATOM 4143 O O A ASP A 1 511 ? 69.050 50.936 81.330 0.65 28.64 511 ASP A O 1
ATOM 4144 O O B ASP A 1 511 ? 69.864 50.516 81.557 0.35 29.30 511 ASP A O 1
ATOM 4153 N N . SER A 1 512 ? 69.169 51.299 83.546 1.00 32.22 512 SER A N 1
ATOM 4154 C CA . SER A 1 512 ? 68.607 50.004 83.926 1.00 34.57 512 SER A CA 1
ATOM 4155 C C . SER A 1 512 ? 67.219 50.052 84.555 1.00 34.82 512 SER A C 1
ATOM 4156 O O . SER A 1 512 ? 66.677 49.017 84.923 1.00 36.80 512 SER A O 1
ATOM 4159 N N . THR A 1 513 ? 66.632 51.236 84.674 1.00 25.39 513 THR A N 1
ATOM 4160 C CA . THR A 1 513 ? 65.305 51.357 85.267 1.00 24.08 513 THR A CA 1
ATOM 4161 C C . THR A 1 513 ? 64.508 52.436 84.572 1.00 23.63 513 THR A C 1
ATOM 4162 O O . THR A 1 513 ? 65.030 53.181 83.757 1.00 26.00 513 THR A O 1
ATOM 4166 N N . ALA A 1 514 ? 63.248 52.552 84.957 1.00 28.13 514 ALA A N 1
ATOM 4167 C CA . ALA A 1 514 ? 62.374 53.572 84.428 1.00 28.35 514 ALA A CA 1
ATOM 4168 C C . ALA A 1 514 ? 62.631 54.973 85.004 1.00 27.35 514 ALA A C 1
ATOM 4169 O O . ALA A 1 514 ? 61.842 55.876 84.756 1.00 30.93 514 ALA A O 1
ATOM 4171 N N . MET A 1 515 ? 63.707 55.160 85.766 1.00 25.16 515 MET A N 1
ATOM 4172 C CA . MET A 1 515 ? 63.982 56.488 86.337 1.00 25.49 515 MET A CA 1
ATOM 4173 C C . MET A 1 515 ? 64.475 57.494 85.295 1.00 23.84 515 MET A C 1
ATOM 4174 O O . MET A 1 515 ? 65.076 57.121 84.292 1.00 22.37 515 MET A O 1
ATOM 4179 N N . LEU A 1 516 ? 64.264 58.773 85.585 1.00 22.44 516 LEU A N 1
ATOM 4180 C CA . LEU A 1 516 ? 64.602 59.846 84.653 1.00 24.07 516 LEU A CA 1
ATOM 4181 C C . LEU A 1 516 ? 65.397 60.943 85.350 1.00 26.96 516 LEU A C 1
ATOM 4182 O O . LEU A 1 516 ? 65.078 61.323 86.481 1.00 23.55 516 LEU A O 1
ATOM 4187 N N . SER A 1 517 ? 66.434 61.438 84.684 1.00 20.33 517 SER A N 1
ATOM 4188 C CA . SER A 1 517 ? 67.178 62.586 85.187 1.00 22.93 517 SER A CA 1
ATOM 4189 C C . SER A 1 517 ? 67.044 63.771 84.230 1.00 23.79 517 SER A C 1
ATOM 4190 O O . SER A 1 517 ? 66.871 63.591 83.004 1.00 24.52 517 SER A O 1
ATOM 4193 N N . ALA A 1 518 ? 67.116 64.992 84.771 1.00 23.46 518 ALA A N 1
ATOM 4194 C CA . ALA A 1 518 ? 67.134 66.162 83.886 1.00 23.76 518 ALA A CA 1
ATOM 4195 C C . ALA A 1 518 ? 67.765 67.371 84.539 1.00 26.50 518 ALA A C 1
ATOM 4196 O O . ALA A 1 518 ? 67.830 67.478 85.767 1.00 26.75 518 ALA A O 1
ATOM 4198 N N A MET A 1 519 ? 68.221 68.288 83.696 0.40 23.73 519 MET A N 1
ATOM 4199 N N B MET A 1 519 ? 68.280 68.268 83.701 0.60 24.03 519 MET A N 1
ATOM 4200 C CA A MET A 1 519 ? 68.677 69.588 84.142 0.40 23.20 519 MET A CA 1
ATOM 4201 C CA B MET A 1 519 ? 68.683 69.594 84.143 0.60 22.73 519 MET A CA 1
ATOM 4202 C C A MET A 1 519 ? 67.499 70.546 84.098 0.40 25.82 519 MET A C 1
ATOM 4203 C C B MET A 1 519 ? 67.440 70.464 84.112 0.60 26.16 519 MET A C 1
ATOM 4204 O O A MET A 1 519 ? 66.991 70.867 83.020 0.40 25.32 519 MET A O 1
ATOM 4205 O O B MET A 1 519 ? 66.831 70.650 83.052 0.60 26.00 519 MET A O 1
ATOM 4214 N N . VAL A 1 520 ? 67.057 70.983 85.273 1.00 24.82 520 VAL A N 1
ATOM 4215 C CA . VAL A 1 520 ? 65.878 71.832 85.386 1.00 26.51 520 VAL A CA 1
ATOM 4216 C C . VAL A 1 520 ? 66.291 73.122 86.089 1.00 30.78 520 VAL A C 1
ATOM 4217 O O . VAL A 1 520 ? 66.664 73.093 87.260 1.00 28.74 520 VAL A O 1
ATOM 4221 N N . ASP A 1 521 ? 66.221 74.231 85.356 1.00 28.40 521 ASP A N 1
ATOM 4222 C CA . ASP A 1 521 ? 66.828 75.503 85.756 1.00 31.34 521 ASP A CA 1
ATOM 4223 C C . ASP A 1 521 ? 68.218 75.293 86.384 1.00 30.59 521 ASP A C 1
ATOM 4224 O O . ASP A 1 521 ? 68.516 75.820 87.461 1.00 28.85 521 ASP A O 1
ATOM 4229 N N . GLN A 1 522 ? 69.052 74.502 85.695 1.00 25.19 522 GLN A N 1
ATOM 4230 C CA . GLN A 1 522 ? 70.461 74.308 86.053 1.00 28.42 522 GLN A CA 1
ATOM 4231 C C . GLN A 1 522 ? 70.665 73.433 87.292 1.00 25.46 522 GLN A C 1
ATOM 4232 O O . GLN A 1 522 ? 71.785 73.291 87.776 1.00 27.07 522 GLN A O 1
ATOM 4238 N N . ARG A 1 523 ? 69.584 72.842 87.782 1.00 23.75 523 ARG A N 1
ATOM 4239 C CA . ARG A 1 523 ? 69.648 71.885 88.878 1.00 23.25 523 ARG A CA 1
ATOM 4240 C C . ARG A 1 523 ? 69.396 70.459 88.406 1.00 27.97 523 ARG A C 1
ATOM 4241 O O . ARG A 1 523 ? 68.619 70.232 87.491 1.00 29.17 523 ARG A O 1
ATOM 4249 N N . LEU A 1 524 ? 70.019 69.497 89.075 1.00 26.49 524 LEU A N 1
ATOM 4250 C CA . LEU A 1 524 ? 69.777 68.095 88.767 1.00 28.75 524 LEU A CA 1
ATOM 4251 C C . LEU A 1 524 ? 68.471 67.652 89.395 1.00 29.71 524 LEU A C 1
ATOM 4252 O O . LEU A 1 524 ? 68.301 67.730 90.623 1.00 26.55 524 LEU A O 1
ATOM 4257 N N . CYS A 1 525 ? 67.542 67.190 88.565 1.00 25.25 525 CYS A N 1
ATOM 4258 C CA . CYS A 1 525 ? 66.282 66.645 89.074 1.00 24.55 525 CYS A CA 1
ATOM 4259 C C . CYS A 1 525 ? 66.169 65.186 88.673 1.00 29.72 525 CYS A C 1
ATOM 4260 O O . CYS A 1 525 ? 66.505 64.823 87.553 1.00 27.42 525 CYS A O 1
ATOM 4263 N N . VAL A 1 526 ? 65.712 64.351 89.598 1.00 27.46 526 VAL A N 1
ATOM 4264 C CA . VAL A 1 526 ? 65.497 62.936 89.309 1.00 25.73 526 VAL A CA 1
ATOM 4265 C C . VAL A 1 526 ? 64.059 62.562 89.621 1.00 27.73 526 VAL A C 1
ATOM 4266 O O . VAL A 1 526 ? 63.557 62.878 90.708 1.00 27.96 526 VAL A O 1
ATOM 4270 N N . TRP A 1 527 ? 63.403 61.912 88.663 1.00 26.35 527 TRP A N 1
ATOM 4271 C CA . TRP A 1 527 ? 62.101 61.286 88.870 1.00 25.18 527 TRP A CA 1
ATOM 4272 C C . TRP A 1 527 ? 62.271 59.792 89.135 1.00 31.82 527 TRP A C 1
ATOM 4273 O O . TRP A 1 527 ? 62.715 59.043 88.261 1.00 27.42 527 TRP A O 1
ATOM 4284 N N . TYR A 1 528 ? 61.901 59.349 90.326 1.00 26.96 528 TYR A N 1
ATOM 4285 C CA . TYR A 1 528 ? 61.997 57.933 90.659 1.00 26.55 528 TYR A CA 1
ATOM 4286 C C . TYR A 1 528 ? 60.916 57.103 89.975 1.00 31.25 528 TYR A C 1
ATOM 4287 O O . TYR A 1 528 ? 61.069 55.895 89.832 1.00 29.25 528 TYR A O 1
ATOM 4296 N N . TYR A 1 529 ? 59.831 57.757 89.552 1.00 28.18 529 TYR A N 1
ATOM 4297 C CA . TYR A 1 529 ? 58.701 57.060 88.933 1.00 26.90 529 TYR A CA 1
ATOM 4298 C C . TYR A 1 529 ? 57.896 58.012 88.066 1.00 28.58 529 TYR A C 1
ATOM 4299 O O . TYR A 1 529 ? 56.776 58.391 88.420 1.00 28.66 529 TYR A O 1
ATOM 4308 N N . PRO A 1 530 ? 58.469 58.408 86.921 1.00 27.28 530 PRO A N 1
ATOM 4309 C CA . PRO A 1 530 ? 57.917 59.483 86.077 1.00 31.47 530 PRO A CA 1
ATOM 4310 C C . PRO A 1 530 ? 56.470 59.227 85.633 1.00 30.33 530 PRO A C 1
ATOM 4311 O O . PRO A 1 530 ? 55.708 60.190 85.491 1.00 32.04 530 PRO A O 1
ATOM 4315 N N . SER A 1 531 ? 56.112 57.957 85.434 1.00 37.16 531 SER A N 1
ATOM 4316 C CA . SER A 1 531 ? 54.751 57.550 85.044 1.00 40.71 531 SER A CA 1
ATOM 4317 C C . SER A 1 531 ? 53.681 58.032 86.004 1.00 43.99 531 SER A C 1
ATOM 4318 O O . SER A 1 531 ? 52.508 58.084 85.643 1.00 41.98 531 SER A O 1
ATOM 4321 N N . GLU A 1 532 ? 54.071 58.343 87.240 1.00 34.57 532 GLU A N 1
ATOM 4322 C CA . GLU A 1 532 ? 53.101 58.770 88.233 1.00 34.87 532 GLU A CA 1
ATOM 4323 C C . GLU A 1 532 ? 52.404 60.058 87.821 1.00 32.82 532 GLU A C 1
ATOM 4324 O O . GLU A 1 532 ? 51.323 60.365 88.317 1.00 37.73 532 GLU A O 1
ATOM 4330 N N . VAL A 1 533 ? 53.015 60.812 86.910 1.00 34.52 533 VAL A N 1
ATOM 4331 C CA . VAL A 1 533 ? 52.422 62.080 86.487 1.00 36.82 533 VAL A CA 1
ATOM 4332 C C . VAL A 1 533 ? 51.037 61.876 85.874 1.00 40.40 533 VAL A C 1
ATOM 4333 O O . VAL A 1 533 ? 50.189 62.763 85.948 1.00 44.39 533 VAL A O 1
ATOM 4337 N N . TYR A 1 534 ? 50.799 60.701 85.294 1.00 36.92 534 TYR A N 1
ATOM 4338 C CA . TYR A 1 534 ? 49.508 60.421 84.664 1.00 42.35 534 TYR A CA 1
ATOM 4339 C C . TYR A 1 534 ? 48.474 59.990 85.695 1.00 56.29 534 TYR A C 1
ATOM 4340 O O . TYR A 1 534 ? 47.274 59.964 85.415 1.00 55.39 534 TYR A O 1
ATOM 4349 N N . VAL A 1 535 ? 48.942 59.654 86.892 1.00 52.56 535 VAL A N 1
ATOM 4350 C CA . VAL A 1 535 ? 48.081 59.033 87.890 1.00 56.74 535 VAL A CA 1
ATOM 4351 C C . VAL A 1 535 ? 47.748 59.956 89.048 1.00 53.97 535 VAL A C 1
ATOM 4352 O O . VAL A 1 535 ? 46.591 60.098 89.428 1.00 59.36 535 VAL A O 1
ATOM 4356 N N . ASP A 1 536 ? 48.772 60.580 89.613 1.00 52.24 536 ASP A N 1
ATOM 4357 C CA . ASP A 1 536 ? 48.618 61.302 90.867 1.00 50.66 536 ASP A CA 1
ATOM 4358 C C . ASP A 1 536 ? 49.694 62.371 90.970 1.00 49.41 536 ASP A C 1
ATOM 4359 O O . ASP A 1 536 ? 50.854 62.065 91.247 1.00 48.71 536 ASP A O 1
ATOM 4364 N N . LYS A 1 537 ? 49.302 63.623 90.751 1.00 44.90 537 LYS A N 1
ATOM 4365 C CA . LYS A 1 537 ? 50.250 64.733 90.715 1.00 56.40 537 LYS A CA 1
ATOM 4366 C C . LYS A 1 537 ? 50.959 64.924 92.053 1.00 52.29 537 LYS A C 1
ATOM 4367 O O . LYS A 1 537 ? 52.106 65.369 92.102 1.00 41.93 537 LYS A O 1
ATOM 4373 N N . ASP A 1 538 ? 50.267 64.592 93.137 1.00 51.19 538 ASP A N 1
ATOM 4374 C CA . ASP A 1 538 ? 50.817 64.791 94.469 1.00 56.55 538 ASP A CA 1
ATOM 4375 C C . ASP A 1 538 ? 51.906 63.763 94.780 1.00 50.34 538 ASP A C 1
ATOM 4376 O O . ASP A 1 538 ? 52.957 64.095 95.333 1.00 46.89 538 ASP A O 1
ATOM 4381 N N . LEU A 1 539 ? 51.641 62.512 94.427 1.00 42.57 539 LEU A N 1
ATOM 4382 C CA . LEU A 1 539 ? 52.616 61.451 94.600 1.00 40.77 539 LEU A CA 1
ATOM 4383 C C . LEU A 1 539 ? 53.755 61.614 93.596 1.00 42.16 539 LEU A C 1
ATOM 4384 O O . LEU A 1 539 ? 54.900 61.258 93.877 1.00 37.86 539 LEU A O 1
ATOM 4389 N N . LEU A 1 540 ? 53.451 62.154 92.417 1.00 42.15 540 LEU A N 1
ATOM 4390 C CA . LEU A 1 540 ? 54.507 62.440 91.451 1.00 33.18 540 LEU A CA 1
ATOM 4391 C C . LEU A 1 540 ? 55.537 63.375 92.084 1.00 33.19 540 LEU A C 1
ATOM 4392 O O . LEU A 1 540 ? 56.735 63.125 92.014 1.00 34.45 540 LEU A O 1
ATOM 4397 N N . ALA A 1 541 ? 55.067 64.444 92.711 1.00 36.28 541 ALA A N 1
ATOM 4398 C CA . ALA A 1 541 ? 55.959 65.371 93.402 1.00 40.06 541 ALA A CA 1
ATOM 4399 C C . ALA A 1 541 ? 56.754 64.694 94.536 1.00 32.71 541 ALA A C 1
ATOM 4400 O O . ALA A 1 541 ? 57.916 65.023 94.763 1.00 33.16 541 ALA A O 1
ATOM 4402 N N . LYS A 1 542 ? 56.130 63.756 95.245 1.00 34.87 542 LYS A N 1
ATOM 4403 C CA . LYS A 1 542 ? 56.815 63.061 96.342 1.00 39.13 542 LYS A CA 1
ATOM 4404 C C . LYS A 1 542 ? 57.881 62.089 95.811 1.00 39.23 542 LYS A C 1
ATOM 4405 O O . LYS A 1 542 ? 58.796 61.697 96.545 1.00 37.55 542 LYS A O 1
ATOM 4411 N N . THR A 1 543 ? 57.758 61.698 94.544 1.00 32.51 543 THR A N 1
ATOM 4412 C CA . THR A 1 543 ? 58.744 60.814 93.914 1.00 30.58 543 THR A CA 1
ATOM 4413 C C . THR A 1 543 ? 59.680 61.582 92.991 1.00 32.69 543 THR A C 1
ATOM 4414 O O . THR A 1 543 ? 60.328 61.003 92.113 1.00 31.42 543 THR A O 1
ATOM 4418 N N . ARG A 1 544 ? 59.766 62.888 93.198 1.00 30.60 544 ARG A N 1
ATOM 4419 C CA . ARG A 1 544 ? 60.637 63.728 92.380 1.00 28.77 544 ARG A CA 1
ATOM 4420 C C . ARG A 1 544 ? 61.564 64.520 93.287 1.00 38.06 544 ARG A C 1
ATOM 4421 O O . ARG A 1 544 ? 61.097 65.251 94.163 1.00 37.79 544 ARG A O 1
ATOM 4429 N N . TYR A 1 545 ? 62.868 64.372 93.084 1.00 31.33 545 TYR A N 1
ATOM 4430 C CA . TYR A 1 545 ? 63.843 65.023 93.946 1.00 33.38 545 TYR A CA 1
ATOM 4431 C C . TYR A 1 545 ? 64.806 65.924 93.195 1.00 32.72 545 TYR A C 1
ATOM 4432 O O . TYR A 1 545 ? 65.504 65.487 92.277 1.00 28.68 545 TYR A O 1
ATOM 4441 N N . THR A 1 546 ? 64.836 67.193 93.594 1.00 28.94 546 THR A N 1
ATOM 4442 C CA . THR A 1 546 ? 65.751 68.162 93.018 1.00 29.90 546 THR A CA 1
ATOM 4443 C C . THR A 1 546 ? 66.799 68.581 94.037 1.00 36.00 546 THR A C 1
ATOM 4444 O O . THR A 1 546 ? 66.475 69.016 95.149 1.00 32.38 546 THR A O 1
ATOM 4448 N N . LYS A 1 547 ? 68.060 68.434 93.662 1.00 32.75 547 LYS A N 1
ATOM 4449 C CA . LYS A 1 547 ? 69.158 68.896 94.503 1.00 41.07 547 LYS A CA 1
ATOM 4450 C C . LYS A 1 547 ? 69.237 70.418 94.368 1.00 33.21 547 LYS A C 1
ATOM 4451 O O . LYS A 1 547 ? 69.818 70.937 93.422 1.00 35.32 547 LYS A O 1
ATOM 4457 N N . SER A 1 548 ? 68.631 71.123 95.317 1.00 40.15 548 SER A N 1
ATOM 4458 C CA . SER A 1 548 ? 68.409 72.566 95.196 1.00 51.30 548 SER A CA 1
ATOM 4459 C C . SER A 1 548 ? 69.680 73.420 95.196 1.00 44.88 548 SER A C 1
ATOM 4460 O O . SER A 1 548 ? 69.713 74.483 94.571 1.00 46.60 548 SER A O 1
ATOM 4463 N N . ASP A 1 549 ? 70.723 72.965 95.883 1.00 38.73 549 ASP A N 1
ATOM 4464 C CA . ASP A 1 549 ? 71.918 73.797 96.058 1.00 50.97 549 ASP A CA 1
ATOM 4465 C C . ASP A 1 549 ? 73.025 73.562 95.031 1.00 52.11 549 ASP A C 1
ATOM 4466 O O . ASP A 1 549 ? 74.041 74.248 95.059 1.00 52.01 549 ASP A O 1
ATOM 4471 N N . SER A 1 550 ? 72.843 72.605 94.128 1.00 42.91 550 SER A N 1
ATOM 4472 C CA . SER A 1 550 ? 73.892 72.321 93.148 1.00 37.91 550 SER A CA 1
ATOM 4473 C C . SER A 1 550 ? 73.566 72.906 91.771 1.00 32.43 550 SER A C 1
ATOM 4474 O O . SER A 1 550 ? 72.631 72.482 91.114 1.00 44.90 550 SER A O 1
ATOM 4477 N N . ASP A 1 551 ? 74.370 73.881 91.361 1.00 32.55 551 ASP A N 1
ATOM 4478 C CA . ASP A 1 551 ? 74.154 74.647 90.132 1.00 31.04 551 ASP A CA 1
ATOM 4479 C C . ASP A 1 551 ? 75.133 74.154 89.075 1.00 30.60 551 ASP A C 1
ATOM 4480 O O . ASP A 1 551 ? 76.341 74.279 89.254 1.00 34.10 551 ASP A O 1
ATOM 4485 N N . PHE A 1 552 ? 74.623 73.608 87.974 1.00 27.53 552 PHE A N 1
ATOM 4486 C CA . PHE A 1 552 ? 75.489 73.047 86.942 1.00 23.74 552 PHE A CA 1
ATOM 4487 C C . PHE A 1 552 ? 75.804 74.060 85.856 1.00 31.30 552 PHE A C 1
ATOM 4488 O O . PHE A 1 552 ? 76.407 73.716 84.839 1.00 24.47 552 PHE A O 1
ATOM 4496 N N . GLY A 1 553 ? 75.378 75.303 86.063 1.00 27.61 553 GLY A N 1
ATOM 4497 C CA . GLY A 1 553 ? 75.605 76.350 85.079 1.00 25.85 553 GLY A CA 1
ATOM 4498 C C . GLY A 1 553 ? 74.643 76.269 83.910 1.00 24.69 553 GLY A C 1
ATOM 4499 O O . GLY A 1 553 ? 73.733 75.443 83.894 1.00 27.87 553 GLY A O 1
ATOM 4500 N N . LYS A 1 554 ? 74.840 77.137 82.918 1.00 23.21 554 LYS A N 1
ATOM 4501 C CA . LYS A 1 554 ? 73.945 77.173 81.763 1.00 25.38 554 LYS A CA 1
ATOM 4502 C C . LYS A 1 554 ? 74.164 75.991 80.835 1.00 23.92 554 LYS A C 1
ATOM 4503 O O . LYS A 1 554 ? 75.286 75.549 80.651 1.00 26.99 554 LYS A O 1
ATOM 4509 N N . SER A 1 555 ? 73.076 75.505 80.241 1.00 21.66 555 SER A N 1
ATOM 4510 C CA . SER A 1 555 ? 73.149 74.591 79.111 1.00 27.27 555 SER A CA 1
ATOM 4511 C C . SER A 1 555 ? 73.913 73.318 79.422 1.00 26.34 555 SER A C 1
ATOM 4512 O O . SER A 1 555 ? 74.609 72.781 78.549 1.00 25.06 555 SER A O 1
ATOM 4515 N N . ALA A 1 556 ? 73.797 72.826 80.651 1.00 23.06 556 ALA A N 1
ATOM 4516 C CA . ALA A 1 556 ? 74.521 71.613 81.021 1.00 22.79 556 ALA A CA 1
ATOM 4517 C C . ALA A 1 556 ? 73.861 70.388 80.402 1.00 25.67 556 ALA A C 1
ATOM 4518 O O . ALA A 1 556 ? 72.643 70.338 80.279 1.00 26.10 556 ALA A O 1
ATOM 4520 N N . GLN A 1 557 ? 74.673 69.393 80.057 1.00 21.37 557 GLN A N 1
ATOM 4521 C CA . GLN A 1 557 ? 74.191 68.187 79.377 1.00 18.89 557 GLN A CA 1
ATOM 4522 C C . GLN A 1 557 ? 74.504 66.916 80.170 1.00 20.30 557 GLN A C 1
ATOM 4523 O O . GLN A 1 557 ? 75.658 66.600 80.408 1.00 21.46 557 GLN A O 1
ATOM 4529 N N . ILE A 1 558 ? 73.467 66.178 80.556 1.00 20.08 558 ILE A N 1
ATOM 4530 C CA . ILE A 1 558 ? 73.665 64.920 81.275 1.00 23.06 558 ILE A CA 1
ATOM 4531 C C . ILE A 1 558 ? 74.236 63.867 80.317 1.00 24.02 558 ILE A C 1
ATOM 4532 O O . ILE A 1 558 ? 73.634 63.547 79.298 1.00 25.58 558 ILE A O 1
ATOM 4537 N N A GLN A 1 559 ? 75.401 63.335 80.646 0.49 21.92 559 GLN A N 1
ATOM 4538 N N B GLN A 1 559 ? 75.408 63.342 80.664 0.51 21.59 559 GLN A N 1
ATOM 4539 C CA A GLN A 1 559 ? 76.033 62.342 79.779 0.49 24.12 559 GLN A CA 1
ATOM 4540 C CA B GLN A 1 559 ? 76.137 62.384 79.816 0.51 24.30 559 GLN A CA 1
ATOM 4541 C C A GLN A 1 559 ? 75.600 60.930 80.139 0.49 27.37 559 GLN A C 1
ATOM 4542 C C B GLN A 1 559 ? 75.836 60.921 80.184 0.51 28.23 559 GLN A C 1
ATOM 4543 O O A GLN A 1 559 ? 75.422 60.071 79.270 0.49 24.08 559 GLN A O 1
ATOM 4544 O O B GLN A 1 559 ? 75.964 60.018 79.347 0.51 24.56 559 GLN A O 1
ATOM 4555 N N . LEU A 1 560 ? 75.442 60.685 81.435 1.00 23.55 560 LEU A N 1
ATOM 4556 C CA . LEU A 1 560 ? 75.144 59.333 81.904 1.00 23.90 560 LEU A CA 1
ATOM 4557 C C . LEU A 1 560 ? 74.316 59.371 83.179 1.00 24.68 560 LEU A C 1
ATOM 4558 O O . LEU A 1 560 ? 74.566 60.213 84.039 1.00 22.42 560 LEU A O 1
ATOM 4563 N N . PHE A 1 561 ? 73.345 58.461 83.292 1.00 24.73 561 PHE A N 1
ATOM 4564 C CA . PHE A 1 561 ? 72.550 58.271 84.505 1.00 24.78 561 PHE A CA 1
ATOM 4565 C C . PHE A 1 561 ? 72.449 56.765 84.728 1.00 25.75 561 PHE A C 1
ATOM 4566 O O . PHE A 1 561 ? 71.645 56.083 84.086 1.00 28.79 561 PHE A O 1
ATOM 4574 N N . ALA A 1 562 ? 73.279 56.246 85.621 1.00 29.05 562 ALA A N 1
ATOM 4575 C CA . ALA A 1 562 ? 73.378 54.793 85.809 1.00 30.21 562 ALA A CA 1
ATOM 4576 C C . ALA A 1 562 ? 73.830 54.496 87.219 1.00 31.33 562 ALA A C 1
ATOM 4577 O O . ALA A 1 562 ? 74.561 55.285 87.816 1.00 27.88 562 ALA A O 1
ATOM 4579 N N . GLY A 1 563 ? 73.412 53.347 87.745 1.00 31.37 563 GLY A N 1
ATOM 4580 C CA . GLY A 1 563 ? 73.677 53.033 89.131 1.00 31.36 563 GLY A CA 1
ATOM 4581 C C . GLY A 1 563 ? 73.146 54.174 89.965 1.00 30.11 563 GLY A C 1
ATOM 4582 O O . GLY A 1 563 ? 71.989 54.579 89.813 1.00 30.68 563 GLY A O 1
ATOM 4583 N N . ASN A 1 564 ? 74.006 54.723 90.815 1.00 24.31 564 ASN A N 1
ATOM 4584 C CA . ASN A 1 564 ? 73.608 55.812 91.695 1.00 32.66 564 ASN A CA 1
ATOM 4585 C C . ASN A 1 564 ? 74.440 57.043 91.379 1.00 30.51 564 ASN A C 1
ATOM 4586 O O . ASN A 1 564 ? 74.855 57.783 92.280 1.00 28.69 564 ASN A O 1
ATOM 4591 N N . ARG A 1 565 ? 74.686 57.268 90.095 1.00 29.97 565 ARG A N 1
ATOM 4592 C CA . ARG A 1 565 ? 75.427 58.456 89.733 1.00 32.97 565 ARG A CA 1
ATOM 4593 C C . ARG A 1 565 ? 74.943 59.061 88.426 1.00 29.87 565 ARG A C 1
ATOM 4594 O O . ARG A 1 565 ? 74.445 58.375 87.530 1.00 26.05 565 ARG A O 1
ATOM 4602 N N A CYS A 1 566 ? 75.156 60.359 88.301 0.59 24.99 566 CYS A N 1
ATOM 4603 N N B CYS A 1 566 ? 75.018 60.385 88.373 0.41 25.29 566 CYS A N 1
ATOM 4604 C CA A CYS A 1 566 ? 74.776 61.068 87.099 0.59 22.83 566 CYS A CA 1
ATOM 4605 C CA B CYS A 1 566 ? 74.839 61.119 87.133 0.41 23.53 566 CYS A CA 1
ATOM 4606 C C A CYS A 1 566 ? 75.951 61.962 86.717 0.59 23.38 566 CYS A C 1
ATOM 4607 C C B CYS A 1 566 ? 76.169 61.751 86.793 0.41 21.98 566 CYS A C 1
ATOM 4608 O O A CYS A 1 566 ? 76.390 62.784 87.529 0.59 21.05 566 CYS A O 1
ATOM 4609 O O B CYS A 1 566 ? 76.900 62.214 87.675 0.41 20.41 566 CYS A O 1
ATOM 4614 N N . LEU A 1 567 ? 76.490 61.766 85.511 1.00 20.67 567 LEU A N 1
ATOM 4615 C CA . LEU A 1 567 ? 77.654 62.501 85.054 1.00 18.83 567 LEU A CA 1
ATOM 4616 C C . LEU A 1 567 ? 77.115 63.608 84.191 1.00 21.81 567 LEU A C 1
ATOM 4617 O O . LEU A 1 567 ? 76.343 63.340 83.270 1.00 21.14 567 LEU A O 1
ATOM 4622 N N . VAL A 1 568 ? 77.504 64.843 84.496 1.00 19.18 568 VAL A N 1
ATOM 4623 C CA . VAL A 1 568 ? 76.931 66.004 83.813 1.00 19.39 568 VAL A CA 1
ATOM 4624 C C . VAL A 1 568 ? 78.044 66.838 83.208 1.00 20.90 568 VAL A C 1
ATOM 4625 O O . VAL A 1 568 ? 78.970 67.257 83.910 1.00 19.00 568 VAL A O 1
ATOM 4629 N N . ARG A 1 569 ? 77.976 67.055 81.897 1.00 20.67 569 ARG A N 1
ATOM 4630 C CA . ARG A 1 569 ? 78.963 67.897 81.245 1.00 19.20 569 ARG A CA 1
ATOM 4631 C C . ARG A 1 569 ? 78.507 69.349 81.291 1.00 19.86 569 ARG A C 1
ATOM 4632 O O . ARG A 1 569 ? 77.436 69.686 80.760 1.00 21.01 569 ARG A O 1
ATOM 4640 N N A ARG A 1 570 ? 79.303 70.205 81.919 0.44 21.91 570 ARG A N 1
ATOM 4641 N N B ARG A 1 570 ? 79.313 70.211 81.903 0.56 21.97 570 ARG A N 1
ATOM 4642 C CA A ARG A 1 570 ? 78.988 71.628 81.933 0.44 21.98 570 ARG A CA 1
ATOM 4643 C CA B ARG A 1 570 ? 78.984 71.634 81.942 0.56 22.02 570 ARG A CA 1
ATOM 4644 C C A ARG A 1 570 ? 79.276 72.242 80.564 0.44 21.75 570 ARG A C 1
ATOM 4645 C C B ARG A 1 570 ? 79.421 72.326 80.655 0.56 22.25 570 ARG A C 1
AT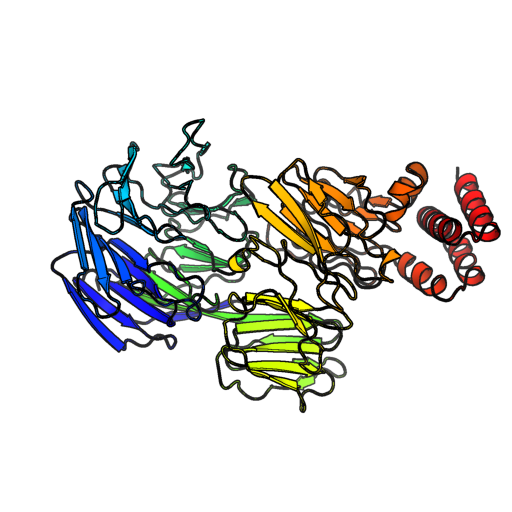OM 4646 O O A ARG A 1 570 ? 79.927 71.629 79.721 0.44 21.70 570 ARG A O 1
ATOM 4647 O O B ARG A 1 570 ? 80.333 71.855 79.963 0.56 18.22 570 ARG A O 1
ATOM 4662 N N . SER A 1 571 ? 78.768 73.451 80.364 1.00 22.27 571 SER A N 1
ATOM 4663 C CA . SER A 1 571 ? 79.088 74.277 79.193 1.00 25.93 571 SER A CA 1
ATOM 4664 C C . SER A 1 571 ? 80.585 74.583 79.103 1.00 24.61 571 SER A C 1
ATOM 4665 O O . SER A 1 571 ? 81.136 74.725 78.013 1.00 24.91 571 SER A O 1
ATOM 4668 N N . ASP A 1 572 ? 81.254 74.692 80.249 1.00 21.39 572 ASP A N 1
ATOM 4669 C CA . ASP A 1 572 ? 82.684 74.963 80.224 1.00 21.92 572 ASP A CA 1
ATOM 4670 C C . ASP A 1 572 ? 83.538 73.690 80.026 1.00 21.03 572 ASP A C 1
ATOM 4671 O O . ASP A 1 572 ? 84.760 73.755 80.049 1.00 24.12 572 ASP A O 1
ATOM 4676 N N . GLY A 1 573 ? 82.897 72.551 79.797 1.00 20.16 573 GLY A N 1
ATOM 4677 C CA . GLY A 1 573 ? 83.635 71.342 79.450 1.00 25.01 573 GLY A CA 1
ATOM 4678 C C . GLY A 1 573 ? 83.984 70.468 80.649 1.00 23.93 573 GLY A C 1
ATOM 4679 O O . GLY A 1 573 ? 84.516 69.372 80.500 1.00 22.06 573 GLY A O 1
ATOM 4680 N N . VAL A 1 574 ? 83.691 70.956 81.845 1.00 20.87 574 VAL A N 1
ATOM 4681 C CA . VAL A 1 574 ? 83.979 70.189 83.062 1.00 18.45 574 VAL A CA 1
ATOM 4682 C C . VAL A 1 574 ? 82.935 69.080 83.212 1.00 17.16 574 VAL A C 1
ATOM 4683 O O . VAL A 1 574 ? 81.733 69.312 83.040 1.00 21.22 574 VAL A O 1
ATOM 4687 N N . LEU A 1 575 ? 83.386 67.867 83.515 1.00 20.71 575 LEU A N 1
ATOM 4688 C CA . LEU A 1 575 ? 82.462 66.766 83.774 1.00 21.13 575 LEU A CA 1
ATOM 4689 C C . LEU A 1 575 ? 82.232 66.601 85.287 1.00 18.39 575 LEU A C 1
ATOM 4690 O O . LEU A 1 575 ? 83.157 66.328 86.023 1.00 18.65 575 LEU A O 1
ATOM 4695 N N . VAL A 1 576 ? 80.993 66.779 85.722 1.00 20.20 576 VAL A N 1
ATOM 4696 C CA . VAL A 1 576 ? 80.662 66.722 87.151 1.00 17.73 576 VAL A CA 1
ATOM 4697 C C . VAL A 1 576 ? 80.085 65.360 87.475 1.00 20.56 576 VAL A C 1
ATOM 4698 O O . VAL A 1 576 ? 79.239 64.864 86.736 1.00 19.94 576 VAL A O 1
ATOM 4702 N N . SER A 1 577 ? 80.547 64.766 88.577 1.00 19.85 577 SER A N 1
ATOM 4703 C CA . SER A 1 577 ? 79.957 63.534 89.081 1.00 21.34 577 SER A CA 1
ATOM 4704 C C . SER A 1 577 ? 79.008 63.859 90.240 1.00 24.18 577 SER A C 1
ATOM 4705 O O . SER A 1 577 ? 79.436 64.401 91.260 1.00 25.41 577 SER A O 1
ATOM 4708 N N . ALA A 1 578 ? 77.726 63.548 90.074 1.00 24.08 578 ALA A N 1
ATOM 4709 C CA . ALA A 1 578 ? 76.739 63.791 91.124 1.00 30.31 578 ALA A CA 1
ATOM 4710 C C . ALA A 1 578 ? 76.141 62.478 91.636 1.00 31.49 578 ALA A C 1
ATOM 4711 O O . ALA A 1 578 ? 75.635 61.670 90.865 1.00 27.53 578 ALA A O 1
ATOM 4713 N N . ALA A 1 579 ? 76.212 62.263 92.941 1.00 26.93 579 ALA A N 1
ATOM 4714 C CA . ALA A 1 579 ? 75.611 61.074 93.543 1.00 27.65 579 ALA A CA 1
ATOM 4715 C C . ALA A 1 579 ? 74.098 61.205 93.591 1.00 28.46 579 ALA A C 1
ATOM 4716 O O . ALA A 1 579 ? 73.574 62.258 93.944 1.00 36.72 579 ALA A O 1
ATOM 4718 N N . THR A 1 580 ? 73.390 60.138 93.232 1.00 24.64 580 THR A N 1
ATOM 4719 C CA . THR A 1 580 ? 71.941 60.093 93.404 1.00 27.44 580 THR A CA 1
ATOM 4720 C C . THR A 1 580 ? 71.638 59.001 94.441 1.00 41.99 580 THR A C 1
ATOM 4721 O O . THR A 1 580 ? 72.568 58.397 94.980 1.00 38.71 580 THR A O 1
ATOM 4725 N N . SER A 1 581 ? 70.363 58.746 94.725 1.00 35.50 581 SER A N 1
ATOM 4726 C CA . SER A 1 581 ? 70.014 57.838 95.834 1.00 39.56 581 SER A CA 1
ATOM 4727 C C . SER A 1 581 ? 70.479 56.406 95.570 1.00 34.74 581 SER A C 1
ATOM 4728 O O . SER A 1 581 ? 70.317 55.889 94.478 1.00 37.12 581 SER A O 1
ATOM 4731 N N . PRO A 1 582 ? 71.070 55.758 96.584 1.00 45.03 582 PRO A N 1
ATOM 4732 C CA . PRO A 1 582 ? 71.490 54.366 96.374 1.00 46.79 582 PRO A CA 1
ATOM 4733 C C . PRO A 1 582 ? 70.313 53.375 96.322 1.00 53.54 582 PRO A C 1
ATOM 4734 O O . PRO A 1 582 ? 70.488 52.237 95.880 1.00 60.57 582 PRO A O 1
ATOM 4738 N N . TYR A 1 583 ? 69.122 53.818 96.717 1.00 37.21 583 TYR A N 1
ATOM 4739 C CA . TYR A 1 583 ? 68.023 52.890 96.996 1.00 35.88 583 TYR A CA 1
ATOM 4740 C C . TYR A 1 583 ? 67.025 52.536 95.883 1.00 35.34 583 TYR A C 1
ATOM 4741 O O . TYR A 1 583 ? 66.606 51.383 95.793 1.00 34.25 583 TYR A O 1
ATOM 4750 N N . PRO A 1 584 ? 66.612 53.514 95.051 1.00 33.24 584 PRO A N 1
ATOM 4751 C CA . PRO A 1 584 ? 65.462 53.222 94.181 1.00 29.38 584 PRO A CA 1
ATOM 4752 C C . PRO A 1 584 ? 65.718 52.103 93.164 1.00 32.61 584 PRO A C 1
ATOM 4753 O O . PRO A 1 584 ? 64.794 51.362 92.844 1.00 30.26 584 PRO A O 1
ATOM 4757 N N . ALA A 1 585 ? 66.946 51.959 92.680 1.00 32.63 585 ALA A N 1
ATOM 4758 C CA . ALA A 1 585 ? 67.253 50.855 91.772 1.00 35.77 585 ALA A CA 1
ATOM 4759 C C . ALA A 1 585 ? 67.072 49.495 92.462 1.00 38.82 585 ALA A C 1
ATOM 4760 O O . ALA A 1 585 ? 66.661 48.507 91.840 1.00 34.32 585 ALA A O 1
ATOM 4762 N N . VAL A 1 586 ? 67.385 49.438 93.750 1.00 38.68 586 VAL A N 1
ATOM 4763 C CA . VAL A 1 586 ? 67.165 48.208 94.496 1.00 37.91 586 VAL A CA 1
ATOM 4764 C C . VAL A 1 586 ? 65.671 47.906 94.593 1.00 32.88 586 VAL A C 1
ATOM 4765 O O . VAL A 1 586 ? 65.253 46.756 94.456 1.00 33.55 586 VAL A O 1
ATOM 4769 N N . LEU A 1 587 ? 64.860 48.936 94.813 1.00 29.97 587 LEU A N 1
ATOM 4770 C CA . LEU A 1 587 ? 63.416 48.733 94.879 1.00 32.16 587 LEU A CA 1
ATOM 4771 C C . LEU A 1 587 ? 62.898 48.190 93.556 1.00 37.88 587 LEU A C 1
ATOM 4772 O O . LEU A 1 587 ? 62.078 47.267 93.539 1.00 34.48 587 LEU A O 1
ATOM 4777 N N . TYR A 1 588 ? 63.372 48.769 92.451 1.00 35.88 588 TYR A N 1
ATOM 4778 C CA . TYR A 1 588 ? 62.974 48.297 91.127 1.00 34.69 588 TYR A CA 1
ATOM 4779 C C . TYR A 1 588 ? 63.317 46.816 90.973 1.00 33.97 588 TYR A C 1
ATOM 4780 O O . TYR A 1 588 ? 62.483 46.018 90.547 1.00 38.84 588 TYR A O 1
ATOM 4789 N N . ASP A 1 589 ? 64.547 46.458 91.328 1.00 37.70 589 ASP A N 1
ATOM 4790 C CA . ASP A 1 589 ? 64.993 45.074 91.230 1.00 40.73 589 ASP A CA 1
ATOM 4791 C C . ASP A 1 589 ? 64.118 44.158 92.076 1.00 43.91 589 ASP A C 1
ATOM 4792 O O . ASP A 1 589 ? 63.643 43.132 91.603 1.00 44.47 589 ASP A O 1
ATOM 4797 N N . MET A 1 590 ? 63.892 44.539 93.327 1.00 41.23 590 MET A N 1
ATOM 4798 C CA . MET A 1 590 ? 63.055 43.744 94.215 1.00 39.23 590 MET A CA 1
ATOM 4799 C C . MET A 1 590 ? 61.655 43.546 93.651 1.00 45.35 590 MET A C 1
ATOM 4800 O O . MET A 1 590 ? 61.083 42.449 93.715 1.00 42.35 590 MET A O 1
ATOM 4805 N N . ILE A 1 591 ? 61.092 44.613 93.102 1.00 42.61 591 ILE A N 1
ATOM 4806 C CA . ILE A 1 591 ? 59.700 44.552 92.682 1.00 46.15 591 ILE A CA 1
ATOM 4807 C C . ILE A 1 591 ? 59.510 43.759 91.383 1.00 47.68 591 ILE A C 1
ATOM 4808 O O . ILE A 1 591 ? 58.468 43.134 91.191 1.00 47.77 591 ILE A O 1
ATOM 4813 N N A ARG A 1 592 ? 60.509 43.763 90.507 0.49 52.33 592 ARG A N 1
ATOM 4814 N N B ARG A 1 592 ? 60.509 43.766 90.507 0.51 52.30 592 ARG A N 1
ATOM 4815 C CA A ARG A 1 592 ? 60.410 42.949 89.298 0.49 57.24 592 ARG A CA 1
ATOM 4816 C CA B ARG A 1 592 ? 60.413 42.948 89.302 0.51 57.24 592 ARG A CA 1
ATOM 4817 C C A ARG A 1 592 ? 60.623 41.475 89.642 0.49 61.27 592 ARG A C 1
ATOM 4818 C C B ARG A 1 592 ? 60.530 41.475 89.681 0.51 61.37 592 ARG A C 1
ATOM 4819 O O A ARG A 1 592 ? 60.371 40.595 88.824 0.49 60.47 592 ARG A O 1
ATOM 4820 O O B ARG A 1 592 ? 60.124 40.596 88.926 0.51 60.11 592 ARG A O 1
ATOM 4835 N N . LYS A 1 593 ? 61.081 41.220 90.866 1.00 59.95 593 LYS A N 1
ATOM 4836 C CA . LYS A 1 593 ? 61.191 39.861 91.391 1.00 47.10 593 LYS A CA 1
ATOM 4837 C C . LYS A 1 593 ? 60.032 39.552 92.324 1.00 49.67 593 LYS A C 1
ATOM 4838 O O . LYS A 1 593 ? 60.029 38.520 93.004 1.00 59.08 593 LYS A O 1
ATOM 4844 N N . GLN A 1 594 ? 59.064 40.460 92.374 1.00 46.77 594 GLN A N 1
ATOM 4845 C CA . GLN A 1 594 ? 57.884 40.280 93.216 1.00 49.10 594 GLN A CA 1
ATOM 4846 C C . GLN A 1 594 ? 58.182 40.256 94.722 1.00 52.88 594 GLN A C 1
ATOM 4847 O O . GLN A 1 594 ? 57.358 39.792 95.512 1.00 52.21 594 GLN A O 1
ATOM 4853 N N . GLN A 1 595 ? 59.343 40.768 95.126 1.00 47.74 595 GLN A N 1
ATOM 4854 C CA . GLN A 1 595 ? 59.737 40.731 96.538 1.00 39.18 595 GLN A CA 1
ATOM 4855 C C . GLN A 1 595 ? 59.206 41.941 97.317 1.00 44.57 595 GLN A C 1
ATOM 4856 O O . GLN A 1 595 ? 59.976 42.777 97.795 1.00 48.34 595 GLN A O 1
ATOM 4862 N N . TRP A 1 596 ? 57.888 42.026 97.440 1.00 37.50 596 TRP A N 1
ATOM 4863 C CA . TRP A 1 596 ? 57.235 43.168 98.069 1.00 42.11 596 TRP A CA 1
ATOM 4864 C C . TRP A 1 596 ? 57.518 43.242 99.563 1.00 53.29 596 TRP A C 1
ATOM 4865 O O . TRP A 1 596 ? 57.577 44.329 100.140 1.00 52.54 596 TRP A O 1
ATOM 4876 N N . ASP A 1 597 ? 57.676 42.078 100.184 1.00 55.27 597 ASP A N 1
ATOM 4877 C CA . ASP A 1 597 ? 58.032 42.004 101.589 1.00 57.59 597 ASP A CA 1
ATOM 4878 C C . ASP A 1 597 ? 59.387 42.662 101.818 1.00 43.95 597 ASP A C 1
ATOM 4879 O O . ASP A 1 597 ? 59.522 43.519 102.693 1.00 39.51 597 ASP A O 1
ATOM 4884 N N . LYS A 1 598 ? 60.377 42.262 101.021 1.00 39.25 598 LYS A N 1
ATOM 4885 C CA . LYS A 1 598 ? 61.729 42.791 101.130 1.00 45.13 598 LYS A CA 1
ATOM 4886 C C . LYS A 1 598 ? 61.769 44.297 100.906 1.00 48.60 598 LYS A C 1
ATOM 4887 O O . LYS A 1 598 ? 62.528 45.002 101.565 1.00 39.22 598 LYS A O 1
ATOM 4893 N N . ALA A 1 599 ? 60.966 44.783 99.964 1.00 40.43 599 ALA A N 1
ATOM 4894 C CA . ALA A 1 599 ? 60.962 46.208 99.644 1.00 40.72 599 ALA A CA 1
ATOM 4895 C C . ALA A 1 599 ? 60.384 47.004 100.801 1.00 37.38 599 ALA A C 1
ATOM 4896 O O . ALA A 1 599 ? 60.862 48.090 101.107 1.00 34.85 599 ALA A O 1
ATOM 4898 N N . THR A 1 600 ? 59.351 46.469 101.443 1.00 31.02 600 THR A N 1
ATOM 4899 C CA . THR A 1 600 ? 58.769 47.145 102.595 1.00 33.12 600 THR A CA 1
ATOM 4900 C C . THR A 1 600 ? 59.751 47.154 103.772 1.00 36.96 600 THR A C 1
ATOM 4901 O O . THR A 1 600 ? 59.841 48.135 104.509 1.00 36.21 600 THR A O 1
ATOM 4905 N N A ARG A 1 601 ? 60.469 46.048 103.935 0.44 37.60 601 ARG A N 1
ATOM 4906 N N C ARG A 1 601 ? 60.483 46.061 103.953 0.56 37.97 601 ARG A N 1
ATOM 4907 C CA A ARG A 1 601 ? 61.496 45.920 104.966 0.44 36.83 601 ARG A CA 1
ATOM 4908 C CA C ARG A 1 601 ? 61.480 45.995 105.022 0.56 36.05 601 ARG A CA 1
ATOM 4909 C C A ARG A 1 601 ? 62.589 46.968 104.785 0.44 33.95 601 ARG A C 1
ATOM 4910 C C C ARG A 1 601 ? 62.598 47.005 104.793 0.56 33.31 601 ARG A C 1
ATOM 4911 O O A ARG A 1 601 ? 63.009 47.623 105.739 0.44 35.75 601 ARG A O 1
ATOM 4912 O O C ARG A 1 601 ? 63.051 47.668 105.728 0.56 35.54 601 ARG A O 1
ATOM 4927 N N . LEU A 1 602 ? 63.037 47.120 103.544 1.00 33.56 602 LEU A N 1
ATOM 4928 C CA . LEU A 1 602 ? 64.058 48.095 103.195 1.00 31.09 602 LEU A CA 1
ATOM 4929 C C . LEU A 1 602 ? 63.582 49.508 103.519 1.00 39.30 602 LEU A C 1
ATOM 4930 O O . LEU A 1 602 ? 64.329 50.300 104.100 1.00 31.57 602 LEU A O 1
ATOM 4935 N N . CYS A 1 603 ? 62.342 49.827 103.147 1.00 34.31 603 CYS A N 1
ATOM 4936 C CA . CYS A 1 603 ? 61.825 51.175 103.383 1.00 34.30 603 CYS A CA 1
ATOM 4937 C C . CYS A 1 603 ? 61.629 51.442 104.876 1.00 29.64 603 CYS A C 1
ATOM 4938 O O . CYS A 1 603 ? 61.832 52.569 105.340 1.00 37.01 603 CYS A O 1
ATOM 4941 N N . ARG A 1 604 ? 61.233 50.421 105.626 1.00 28.96 604 ARG A N 1
ATOM 4942 C CA . ARG A 1 604 ? 61.079 50.573 107.068 1.00 34.33 604 ARG A CA 1
ATOM 4943 C C . ARG A 1 604 ? 62.436 50.827 107.725 1.00 44.50 604 ARG A C 1
ATOM 4944 O O . ARG A 1 604 ? 62.519 51.463 108.768 1.00 41.90 604 ARG A O 1
ATOM 4952 N N . PHE A 1 605 ? 63.492 50.323 107.100 1.00 36.39 605 PHE A N 1
ATOM 4953 C CA . PHE A 1 605 ? 64.845 50.399 107.658 1.00 34.19 605 PHE A CA 1
ATOM 4954 C C . PHE A 1 605 ? 65.474 51.756 107.365 1.00 32.99 605 PHE A C 1
ATOM 4955 O O . PHE A 1 605 ? 66.166 52.314 108.204 1.00 35.17 605 PHE A O 1
ATOM 4963 N N . ILE A 1 606 ? 65.225 52.297 106.178 1.00 31.97 606 ILE A N 1
ATOM 4964 C CA . ILE A 1 606 ? 65.859 53.559 105.813 1.00 37.08 606 ILE A CA 1
ATOM 4965 C C . ILE A 1 606 ? 65.005 54.805 106.118 1.00 40.45 606 ILE A C 1
ATOM 4966 O O . ILE A 1 606 ? 65.513 55.926 106.067 1.00 40.78 606 ILE A O 1
ATOM 4971 N N . LYS A 1 607 ? 63.732 54.603 106.457 1.00 33.89 607 LYS A N 1
ATOM 4972 C CA . LYS A 1 607 ? 62.830 55.694 106.843 1.00 38.51 607 LYS A CA 1
ATOM 4973 C C . LYS A 1 607 ? 62.973 56.921 105.950 1.00 42.86 607 LYS A C 1
ATOM 4974 O O . LYS A 1 607 ? 63.122 58.044 106.429 1.00 44.59 607 LYS A O 1
ATOM 4980 N N . ASP A 1 608 ? 62.939 56.685 104.644 1.00 34.08 608 ASP A N 1
ATOM 4981 C CA . ASP A 1 608 ? 63.124 57.722 103.640 1.00 34.31 608 ASP A CA 1
ATOM 4982 C C . ASP A 1 608 ? 61.779 57.957 102.949 1.00 39.89 608 ASP A C 1
ATOM 4983 O O . ASP A 1 608 ? 61.298 57.082 102.240 1.00 34.47 608 ASP A O 1
ATOM 4988 N N . PRO A 1 609 ? 61.167 59.134 103.165 1.00 42.59 609 PRO A N 1
ATOM 4989 C CA . PRO A 1 609 ? 59.827 59.419 102.632 1.00 46.31 609 PRO A CA 1
ATOM 4990 C C . PRO A 1 609 ? 59.749 59.330 101.104 1.00 37.49 609 PRO A C 1
ATOM 4991 O O . PRO A 1 609 ? 58.712 58.937 100.574 1.00 39.68 609 PRO A O 1
ATOM 4995 N N . THR A 1 610 ? 60.817 59.690 100.401 1.00 35.04 610 THR A N 1
ATOM 4996 C CA . THR A 1 610 ? 60.754 59.644 98.953 1.00 35.42 610 THR A CA 1
ATOM 4997 C C . THR A 1 610 ? 60.811 58.195 98.460 1.00 33.47 610 THR A C 1
ATOM 4998 O O . THR A 1 610 ? 60.266 57.877 97.405 1.00 29.53 610 THR A O 1
ATOM 5002 N N . MET A 1 611 ? 61.450 57.309 99.218 1.00 32.79 611 MET A N 1
ATOM 5003 C CA . MET A 1 611 ? 61.457 55.896 98.837 1.00 32.20 611 MET A CA 1
ATOM 5004 C C . MET A 1 611 ? 60.126 55.251 99.209 1.00 31.90 611 MET A C 1
ATOM 5005 O O . MET A 1 611 ? 59.625 54.403 98.473 1.00 32.94 611 MET A O 1
ATOM 5010 N N . TRP A 1 612 ? 59.551 55.651 100.343 1.00 32.82 612 TRP A N 1
ATOM 5011 C CA . TRP A 1 612 ? 58.203 55.200 100.680 1.00 29.96 612 TRP A CA 1
ATOM 5012 C C . TRP A 1 612 ? 57.216 55.580 99.558 1.00 34.52 612 TRP A C 1
ATOM 5013 O O . TRP A 1 612 ? 56.357 54.782 99.185 1.00 33.52 612 TRP A O 1
ATOM 5024 N N . ALA A 1 613 ? 57.348 56.797 99.031 1.00 33.83 613 ALA A N 1
ATOM 5025 C CA . ALA A 1 613 ? 56.470 57.275 97.951 1.00 33.94 613 ALA A CA 1
ATOM 5026 C C . ALA A 1 613 ? 56.701 56.498 96.651 1.00 32.64 613 ALA A C 1
ATOM 5027 O O . ALA A 1 613 ? 55.756 56.159 95.930 1.00 37.28 613 ALA A O 1
ATOM 5029 N N . THR A 1 614 ? 57.962 56.207 96.354 1.00 28.66 614 THR A N 1
ATOM 5030 C CA . THR A 1 614 ? 58.304 55.400 95.183 1.00 35.49 614 THR A CA 1
ATOM 5031 C C . THR A 1 614 ? 57.700 54.001 95.283 1.00 36.39 614 THR A C 1
ATOM 5032 O O . THR A 1 614 ? 57.130 53.485 94.323 1.00 36.34 614 THR A O 1
ATOM 5036 N N . LEU A 1 615 ? 57.825 53.383 96.455 1.00 31.57 615 LEU A N 1
ATOM 5037 C CA . LEU A 1 615 ? 57.248 52.065 96.664 1.00 27.60 615 LEU A CA 1
ATOM 5038 C C . LEU A 1 615 ? 55.726 52.099 96.556 1.00 30.13 615 LEU A C 1
ATOM 5039 O O . LEU A 1 615 ? 55.113 51.159 96.055 1.00 37.30 615 LEU A O 1
ATOM 5044 N N . ALA A 1 616 ? 55.121 53.165 97.070 1.00 28.96 616 ALA A N 1
ATOM 5045 C CA . ALA A 1 616 ? 53.677 53.314 97.023 1.00 28.94 616 ALA A CA 1
ATOM 5046 C C . ALA A 1 616 ? 53.213 53.403 95.563 1.00 39.49 616 ALA A C 1
ATOM 5047 O O . ALA A 1 616 ? 52.212 52.801 95.181 1.00 37.13 616 ALA A O 1
ATOM 5049 N N . ALA A 1 617 ? 53.959 54.149 94.757 1.00 38.10 617 ALA A N 1
ATOM 5050 C CA . ALA A 1 617 ? 53.674 54.256 93.327 1.00 35.41 617 ALA A CA 1
ATOM 5051 C C . ALA A 1 617 ? 53.796 52.899 92.637 1.00 37.54 617 ALA A C 1
ATOM 5052 O O . ALA A 1 617 ? 52.929 52.502 91.864 1.00 42.39 617 ALA A O 1
ATOM 5054 N N . MET A 1 618 ? 54.880 52.185 92.917 1.00 36.33 618 MET A N 1
ATOM 5055 C CA . MET A 1 618 ? 55.062 50.846 92.375 1.00 39.27 618 MET A CA 1
ATOM 5056 C C . MET A 1 618 ? 53.925 49.916 92.791 1.00 48.02 618 MET A C 1
ATOM 5057 O O . MET A 1 618 ? 53.378 49.170 91.974 1.00 44.63 618 MET A O 1
ATOM 5062 N N . ALA A 1 619 ? 53.573 49.966 94.071 1.00 44.71 619 ALA A N 1
ATOM 5063 C CA . ALA A 1 619 ? 52.549 49.081 94.598 1.00 43.19 619 ALA A CA 1
ATOM 5064 C C . ALA A 1 619 ? 51.196 49.373 93.960 1.00 46.98 619 ALA A C 1
ATOM 5065 O O . ALA A 1 619 ? 50.475 48.448 93.590 1.00 50.22 619 ALA A O 1
ATOM 5067 N N . MET A 1 620 ? 50.844 50.652 93.832 1.00 42.11 620 MET A N 1
ATOM 5068 C CA . MET A 1 620 ? 49.548 50.999 93.247 1.00 44.64 620 MET A CA 1
ATOM 5069 C C . MET A 1 620 ? 49.463 50.532 91.792 1.00 46.52 620 MET A C 1
ATOM 5070 O O . MET A 1 620 ? 48.429 50.020 91.364 1.00 47.68 620 MET A O 1
ATOM 5075 N N . ALA A 1 621 ? 50.552 50.688 91.045 1.00 47.24 621 ALA A N 1
ATOM 5076 C CA . ALA A 1 621 ? 50.581 50.258 89.648 1.00 52.71 621 ALA A CA 1
ATOM 5077 C C . ALA A 1 621 ? 50.448 48.740 89.524 1.00 58.17 621 ALA A C 1
ATOM 5078 O O . ALA A 1 621 ? 49.854 48.245 88.567 1.00 55.43 621 ALA A O 1
ATOM 5080 N N . ALA A 1 622 ? 51.002 48.006 90.487 1.00 56.20 622 ALA A N 1
ATOM 5081 C CA . ALA A 1 622 ? 50.903 46.544 90.487 1.00 51.84 622 ALA A CA 1
ATOM 5082 C C . ALA A 1 622 ? 49.616 46.094 91.164 1.00 51.73 622 ALA A C 1
ATOM 5083 O O . ALA A 1 622 ? 49.265 44.913 91.149 1.00 55.59 622 ALA A O 1
ATOM 5085 N N . LYS A 1 623 ? 48.922 47.056 91.761 1.00 49.67 623 LYS A N 1
ATOM 5086 C CA . LYS A 1 623 ? 47.755 46.790 92.586 1.00 53.46 623 LYS A CA 1
ATOM 5087 C C . LYS A 1 623 ? 48.065 45.868 93.767 1.00 54.52 623 LYS A C 1
ATOM 5088 O O . LYS A 1 623 ? 47.233 45.043 94.148 1.00 52.41 623 LYS A O 1
ATOM 5094 N N . GLU A 1 624 ? 49.262 46.010 94.337 1.00 45.59 624 GLU A N 1
ATOM 5095 C CA . GLU A 1 624 ? 49.562 45.424 95.650 1.00 49.49 624 GLU A CA 1
ATOM 5096 C C . GLU A 1 624 ? 49.042 46.372 96.726 1.00 46.68 624 GLU A C 1
ATOM 5097 O O . GLU A 1 624 ? 49.776 47.225 97.224 1.00 51.47 624 GLU A O 1
ATOM 5103 N N . LEU A 1 625 ? 47.769 46.234 97.066 1.00 43.80 625 LEU A N 1
ATOM 5104 C CA . LEU A 1 625 ? 47.103 47.214 97.918 1.00 52.12 625 LEU A CA 1
ATOM 5105 C C . LEU A 1 625 ? 47.588 47.203 99.369 1.00 53.84 625 LEU A C 1
ATOM 5106 O O . LEU A 1 625 ? 47.658 48.256 100.004 1.00 54.81 625 LEU A O 1
ATOM 5111 N N . ASN A 1 626 ? 47.901 46.022 99.896 1.00 55.49 626 ASN A N 1
ATOM 5112 C CA . ASN A 1 626 ? 48.459 45.921 101.246 1.00 60.79 626 ASN A CA 1
ATOM 5113 C C . ASN A 1 626 ? 49.738 46.757 101.368 1.00 56.67 626 ASN A C 1
ATOM 5114 O O . ASN A 1 626 ? 49.880 47.573 102.289 1.00 53.33 626 ASN A O 1
ATOM 5119 N N . THR A 1 627 ? 50.656 46.550 100.426 1.00 43.60 627 THR A N 1
ATOM 5120 C CA . THR A 1 627 ? 51.906 47.300 100.381 1.00 41.53 627 THR A CA 1
ATOM 5121 C C . THR A 1 627 ? 51.694 48.809 100.219 1.00 46.24 627 THR A C 1
ATOM 5122 O O . THR A 1 627 ? 52.309 49.602 100.925 1.00 48.49 627 THR A O 1
ATOM 5126 N N . ALA A 1 628 ? 50.828 49.206 99.293 1.00 40.76 628 ALA A N 1
ATOM 5127 C CA . ALA A 1 628 ? 50.565 50.624 99.080 1.00 48.16 628 ALA A CA 1
ATOM 5128 C C . ALA A 1 628 ? 50.049 51.272 100.361 1.00 45.86 628 ALA A C 1
ATOM 5129 O O . ALA A 1 628 ? 50.436 52.391 100.703 1.00 45.50 628 ALA A O 1
ATOM 5131 N N . GLU A 1 629 ? 49.181 50.552 101.069 1.00 51.20 629 GLU A N 1
ATOM 5132 C CA . GLU A 1 629 ? 48.622 51.036 102.326 1.00 46.31 629 GLU A CA 1
ATOM 5133 C C . GLU A 1 629 ? 49.727 51.285 103.353 1.00 45.58 629 GLU A C 1
ATOM 5134 O O . GLU A 1 629 ? 49.766 52.338 104.001 1.00 48.15 629 GLU A O 1
ATOM 5136 N N . VAL A 1 630 ? 50.629 50.317 103.492 1.00 41.86 630 VAL A N 1
ATOM 5137 C CA . VAL A 1 630 ? 51.765 50.473 104.399 1.00 44.17 630 VAL A CA 1
ATOM 5138 C C . VAL A 1 630 ? 52.572 51.707 104.032 1.00 41.80 630 VAL A C 1
ATOM 5139 O O . VAL A 1 630 ? 52.944 52.500 104.903 1.00 40.93 630 VAL A O 1
ATOM 5143 N N . ALA A 1 631 ? 52.826 51.876 102.736 1.00 35.98 631 ALA A N 1
ATOM 5144 C CA . ALA A 1 631 ? 53.639 52.991 102.270 1.00 32.67 631 ALA A CA 1
ATOM 5145 C C . ALA A 1 631 ? 52.970 54.339 102.527 1.00 41.08 631 ALA A C 1
ATOM 5146 O O . ALA A 1 631 ? 53.605 55.267 103.047 1.00 41.48 631 ALA A O 1
ATOM 5148 N N . PHE A 1 632 ? 51.697 54.457 102.163 1.00 41.99 632 PHE A N 1
ATOM 5149 C CA . PHE A 1 632 ? 50.967 55.700 102.404 1.00 42.62 632 PHE A CA 1
ATOM 5150 C C . PHE A 1 632 ? 50.868 55.999 103.903 1.00 49.11 632 PHE A C 1
ATOM 5151 O O . PHE A 1 632 ? 51.039 57.147 104.334 1.00 45.38 632 PHE A O 1
ATOM 5159 N N . ALA A 1 633 ? 50.604 54.966 104.697 1.00 47.15 633 ALA A N 1
ATOM 5160 C CA . ALA A 1 633 ? 50.606 55.117 106.151 1.00 48.04 633 ALA A CA 1
ATOM 5161 C C . ALA A 1 633 ? 51.923 55.723 106.653 1.00 49.33 633 ALA A C 1
ATOM 5162 O O . ALA A 1 633 ? 51.924 56.639 107.483 1.00 46.12 633 ALA A O 1
ATOM 5164 N N . ALA A 1 634 ? 53.039 55.213 106.135 1.00 44.90 634 ALA A N 1
ATOM 5165 C CA . ALA A 1 634 ? 54.367 55.672 106.542 1.00 47.67 634 ALA A CA 1
ATOM 5166 C C . ALA A 1 634 ? 54.605 57.129 106.158 1.00 53.81 634 ALA A C 1
ATOM 5167 O O . ALA A 1 634 ? 55.223 57.894 106.905 1.00 50.89 634 ALA A O 1
ATOM 5169 N N . ILE A 1 635 ? 54.115 57.502 104.983 1.00 48.37 635 ILE A N 1
ATOM 5170 C CA . ILE A 1 635 ? 54.254 58.867 104.484 1.00 51.55 635 ILE A CA 1
ATOM 5171 C C . ILE A 1 635 ? 53.411 59.835 105.300 1.00 59.61 635 ILE A C 1
ATOM 5172 O O . ILE A 1 635 ? 53.888 60.886 105.719 1.00 57.95 635 ILE A O 1
ATOM 5177 N N . ASP A 1 636 ? 52.150 59.474 105.520 1.00 70.38 636 ASP A N 1
ATOM 5178 C CA . ASP A 1 636 ? 51.247 60.317 106.295 1.00 82.92 636 ASP A CA 1
ATOM 5179 C C . ASP A 1 636 ? 51.698 60.400 107.747 1.00 84.87 636 ASP A C 1
ATOM 5180 O O . ASP A 1 636 ? 51.304 61.307 108.477 1.00 89.36 636 ASP A O 1
ATOM 5185 N N . GLU A 1 637 ? 52.532 59.450 108.159 1.00 86.76 637 GLU A N 1
ATOM 5186 C CA . GLU A 1 637 ? 52.974 59.378 109.547 1.00 92.68 637 GLU A CA 1
ATOM 5187 C C . GLU A 1 637 ? 53.991 60.466 109.881 1.00 96.19 637 GLU A C 1
ATOM 5188 O O . GLU A 1 637 ? 53.935 61.068 110.954 1.00 92.33 637 GLU A O 1
ATOM 5194 N N . VAL A 1 638 ? 54.915 60.714 108.958 1.00 103.63 638 VAL A N 1
ATOM 5195 C CA . VAL A 1 638 ? 55.969 61.701 109.170 1.00 108.37 638 VAL A CA 1
ATOM 5196 C C . VAL A 1 638 ? 55.409 63.122 109.105 1.00 116.17 638 VAL A C 1
ATOM 5197 O O . VAL A 1 638 ? 56.058 64.079 109.531 1.00 120.36 638 VAL A O 1
ATOM 5201 N N . ASP A 1 639 ? 54.194 63.251 108.582 1.00 115.42 639 ASP A N 1
ATOM 5202 C CA . ASP A 1 639 ? 53.536 64.550 108.482 1.00 114.11 639 ASP A CA 1
ATOM 5203 C C . ASP A 1 639 ? 52.795 64.901 109.770 1.00 110.73 639 ASP A C 1
ATOM 5204 O O . ASP A 1 639 ? 53.366 64.857 110.860 1.00 106.59 639 ASP A O 1
#

Nearest PDB structures (foldseek):
  5n4a-assembly1_A  TM=1.002E+00  e=0.000E+00  Chlamydomonas reinhardtii
  8ruy-assembly1_j  TM=8.875E-01  e=6.725E-89  Chlamydomonas reinhardtii
  2ymu-assembly2_B  TM=4.560E-01  e=1.288E-28  Nostoc punctiforme
  7bid-assembly1_A  TM=8.226E-01  e=9.779E-18  synthetic construct
  8rxx-assembly1_Sg  TM=8.320E-01  e=3.515E-17  Leishmania major strain Friedlin